Protein 9GVU (pdb70)

Secondary structure (DSSP, 8-state):
--SEEEEEEEE-STTSSHHHHHHHHHHS----S-----SEEEEEEEEEE--B-SS--B---EEEEEEEEEE-SSSTTTTTTSHHHHT--EEEEEEETT-HHHHHTHHHHHHHHHHHSSSSS-EEEEEEE-TT-TTT--S-HHHHHHHHHHHT--EEE--TTT-TTHHHHHHHHHHHHHHHS---/--SEEEEEEEE-STTSSHHHHHHHHHHS----S--PPPSEEEEEEEEEEE---SS----EEEEEEEEEEE-STT-SSGGGSTTGGG---EEEEEETT-HHHHHTHHHHHHHHHHHSSSSS--EEEEEE-TT-GGG--S-HHHHHHHHHHHT--EEE--TTT-TTHHHHHHHHHHHHHHHSS--/-B-SS-B-----/-B-SS-BPP---

Solvent-accessible surface area: 17984 Å² total

InterPro domains:
  IPR001806 Small GTPase [PF00071] (11-182)
  IPR001806 Small GTPase [PS51421] (1-221)
  IPR001806 Small GTPase [SM00174] (12-184)
  IPR005225 Small GTP-binding domain [TIGR00231] (9-177)
  IPR027417 P-loop containing nucleoside triphosphate hydrolase [G3DSA:3.40.50.300] (1-193)
  IPR027417 P-loop containing nucleoside triphosphate hydrolase [SSF52540] (6-186)
  IPR041837 Rab27a/b [cd04127] (6-185)
  IPR050305 Small GTPase superfamily, Rab [PTHR47980] (5-202)

Radius of gyration: 22.57 Å; Cα contacts (8 Å, |Δi|>4): 812; chains: 4; bounding box: 46×46×70 Å

Foldseek 3Di:
DVQEEAEEEEDFAWPQQQVLLQCCVAPVDGDPDDDFDDAKDKDKDWDWAWAQDPVGDTDGTDIYIYIYMYGGNVCPPVPLQDVVVQPHQEYEYEGEQLDVVRVVCVVVVLVSSLVRYVHNQGAYEYEHEPVVCVVSGDHDPVVVVVVCVVSVHHYYYAYSHNGPCSCVRVSVSVNVRVVPDDDD/DFDEEAEEEEAFAWPQQQVLLQCCVAPVDGDDDDDFDDAKDKDWHWDWADADDDVDAPDIGTYIYIYMYGGNVCPPDCLQDPVQQPHQAYEYEAEQLDVVRVVCSVVVLVSSLVRYVHVQGAYEYEHEPVVPVVRGDHDPVVVVVVCVVSVHHYYYAYSHRGPCSVVRVSVRVNVSVVPDPDD/DCDPVHGDDDCD/DCDPVHHDDDCD

Sequence (391 aa):
DYDYLIKFLALGDSGVGKTSVLYQYTDGKFNSKFITTVGIDFREKRVVYRASGPDGATGRGQRIHLQLWDTAGLERFRSLTTAFFRDAMGFLLLFDLTNEQSFLNVRNWISQLQMHAYSENPDIVLCGNKSDLEDQRVVKEEEAIALAEKYGIPYFETSAANGTNISQAIEMLLDLIMKKRMERSDYDYLIKFLALGDSGVGKTSVLYQYTDGKFNSKFITTVGIDFREKRVVYRASGPDGAGRGQRIHLQLWDTAGLERFRSLTTAFFRDAMGFLLLFDLTNEQSFLNVRNWISQLQMHAYSENPDIVLCGNKSDLEDQRVVKEEEAIALAEKYGIPYFETSAANGTNISQAIEMLLDLIMKRMERSLVGSRHTIAINRLVGSRHTIAINR

B-factor: mean 45.42, std 11.81, range [26.09, 99.11]

Structure (mmCIF, N/CA/C/O backbone):
data_9GVU
#
_entry.id   9GVU
#
_cell.length_a   70.357
_cell.length_b   72.714
_cell.length_c   91.658
_cell.angle_alpha   90.00
_cell.angle_beta   90.00
_cell.angle_gamma   90.00
#
_symmetry.space_group_name_H-M   'P 21 21 21'
#
loop_
_entity.id
_entity.type
_entity.pdbx_description
1 polymer 'Ras-related protein Rab-27A'
2 polymer 'Cyclic peptide IMP-2660'
3 non-polymer 'MAGNESIUM ION'
4 non-polymer GLYCEROL
5 non-polymer 'PHOSPHOAMINOPHOSPHONIC ACID-GUANYLATE ESTER'
6 water water
#
loop_
_atom_site.group_PDB
_atom_site.id
_atom_site.type_symbol
_atom_site.label_atom_id
_atom_site.label_alt_id
_atom_site.label_comp_id
_atom_site.label_asym_id
_atom_site.label_entity_id
_atom_site.label_seq_id
_atom_site.pdbx_PDB_ins_code
_atom_site.Cartn_x
_atom_site.Cartn_y
_atom_site.Cartn_z
_atom_site.occupancy
_atom_site.B_iso_or_equiv
_atom_site.auth_seq_id
_atom_site.auth_comp_id
_atom_site.auth_asym_id
_atom_site.auth_atom_id
_atom_site.pdbx_PDB_model_num
ATOM 1 N N . ASP A 1 1 ? -15.046 6.227 0.639 1.00 62.97 5 ASP A N 1
ATOM 2 C CA . ASP A 1 1 ? -14.073 7.012 1.380 1.00 61.56 5 ASP A CA 1
ATOM 3 C C . ASP A 1 1 ? -14.695 8.275 1.955 1.00 67.07 5 ASP A C 1
ATOM 4 O O . ASP A 1 1 ? -13.971 9.230 2.266 1.00 63.67 5 ASP A O 1
ATOM 6 N N . TYR A 1 2 ? -16.023 8.251 2.145 1.00 64.43 6 TYR A N 1
ATOM 7 C CA . TYR A 1 2 ? -16.815 9.454 1.891 1.00 61.28 6 TYR A CA 1
ATOM 8 C C . TYR A 1 2 ? -16.474 10.580 2.854 1.00 56.22 6 TYR A C 1
ATOM 9 O O . TYR A 1 2 ? -16.128 11.681 2.417 1.00 60.11 6 TYR A O 1
ATOM 18 N N . ASP A 1 3 ? -16.556 10.340 4.162 1.00 54.10 7 ASP A N 1
ATOM 19 C CA . ASP A 1 3 ? -15.996 11.363 5.041 1.00 51.60 7 ASP A CA 1
ATOM 20 C C . ASP A 1 3 ? -14.510 11.115 5.297 1.00 50.92 7 ASP A C 1
ATOM 21 O O . ASP A 1 3 ? -13.698 12.038 5.172 1.00 52.30 7 ASP A O 1
ATOM 23 N N . TYR A 1 4 ? -14.133 9.875 5.624 1.00 43.31 8 TYR A N 1
ATOM 24 C CA . TYR A 1 4 ? -12.756 9.564 5.989 1.00 42.94 8 TYR A CA 1
ATOM 25 C C . TYR A 1 4 ? -12.411 8.147 5.557 1.00 37.67 8 TYR A C 1
ATOM 26 O O . TYR A 1 4 ? -13.248 7.243 5.624 1.00 41.61 8 TYR A O 1
ATOM 35 N N . LEU A 1 5 ? -11.172 7.954 5.132 1.00 40.42 9 LEU A N 1
ATOM 36 C CA . LEU A 1 5 ? -10.647 6.629 4.823 1.00 40.57 9 LEU A CA 1
ATOM 37 C C . LEU A 1 5 ? -9.641 6.246 5.908 1.00 38.15 9 LEU A C 1
ATOM 38 O O . LEU A 1 5 ? -8.564 6.849 6.013 1.00 38.00 9 LEU A O 1
ATOM 43 N N . ILE A 1 6 ? -9.985 5.226 6.692 1.00 37.78 10 ILE A N 1
ATOM 44 C CA . ILE A 1 6 ? -9.240 4.833 7.883 1.00 34.18 10 ILE A CA 1
ATOM 45 C C . ILE A 1 6 ? -8.719 3.413 7.678 1.00 37.56 10 ILE A C 1
ATOM 46 O O . ILE A 1 6 ? -9.475 2.533 7.253 1.00 36.76 10 ILE A O 1
ATOM 51 N N . LYS A 1 7 ? -7.440 3.188 7.992 1.00 34.21 11 LYS A N 1
ATOM 52 C CA . LYS A 1 7 ? -6.774 1.909 7.755 1.00 31.69 11 LYS A CA 1
ATOM 53 C C . LYS A 1 7 ? -6.258 1.323 9.064 1.00 36.02 11 LYS A C 1
ATOM 54 O O . LYS A 1 7 ? -5.535 1.995 9.810 1.00 37.32 11 LYS A O 1
ATOM 60 N N . PHE A 1 8 ? -6.608 0.065 9.321 0.85 33.93 12 PHE A N 1
ATOM 61 C CA . PHE A 1 8 ? -6.186 -0.670 10.506 0.85 35.72 12 PHE A CA 1
ATOM 62 C C . PHE A 1 8 ? -5.425 -1.920 10.096 0.85 29.81 12 PHE A C 1
ATOM 63 O O . PHE A 1 8 ? -5.636 -2.486 9.019 0.85 32.52 12 PHE A O 1
ATOM 71 N N . LEU A 1 9 ? -4.582 -2.387 11.000 1.00 35.98 13 LEU A N 1
ATOM 72 C CA . LEU A 1 9 ? -3.814 -3.608 10.791 1.00 35.73 13 LEU A CA 1
ATOM 73 C C . LEU A 1 9 ? -4.093 -4.562 11.939 1.00 36.97 13 LEU A C 1
ATOM 74 O O . LEU A 1 9 ? -4.059 -4.154 13.106 1.00 37.48 13 LEU A O 1
ATOM 79 N N . ALA A 1 10 ? -4.392 -5.821 11.610 1.00 39.66 14 ALA A N 1
ATOM 80 C CA . ALA A 1 10 ? -4.612 -6.870 12.601 1.00 32.65 14 ALA A CA 1
ATOM 81 C C . ALA A 1 10 ? -3.347 -7.718 12.745 1.00 34.72 14 ALA A C 1
ATOM 82 O O . ALA A 1 10 ? -2.776 -8.154 11.745 1.00 37.75 14 ALA A O 1
ATOM 84 N N . LEU A 1 11 ? -2.911 -7.955 13.987 1.00 34.99 15 LEU A N 1
ATOM 85 C CA . LEU A 1 11 ? -1.671 -8.678 14.254 1.00 38.56 15 LEU A CA 1
ATOM 86 C C . LEU A 1 11 ? -1.888 -9.745 15.310 1.00 33.93 15 LEU A C 1
ATOM 87 O O . LEU A 1 11 ? -2.911 -9.755 16.005 1.00 39.21 15 LEU A O 1
ATOM 92 N N . GLY A 1 12 ? -0.887 -10.611 15.453 1.00 32.56 16 GLY A N 1
ATOM 93 C CA . GLY A 1 12 ? -0.881 -11.685 16.432 1.00 31.49 16 GLY A CA 1
ATOM 94 C C . GLY A 1 12 ? -0.270 -12.949 15.852 1.00 39.88 16 GLY A C 1
ATOM 95 O O . GLY A 1 12 ? -0.090 -13.082 14.644 1.00 40.86 16 GLY A O 1
ATOM 96 N N . ASP A 1 13 ? 0.035 -13.907 16.734 1.00 27.83 17 ASP A N 1
ATOM 97 C CA . ASP A 1 13 ? 0.597 -15.177 16.295 1.00 37.07 17 ASP A CA 1
ATOM 98 C C . ASP A 1 13 ? -0.335 -15.878 15.303 1.00 37.70 17 ASP A C 1
ATOM 99 O O . ASP A 1 13 ? -1.538 -15.599 15.225 1.00 36.25 17 ASP A O 1
ATOM 104 N N . SER A 1 14 ? 0.241 -16.820 14.555 1.00 39.82 18 SER A N 1
ATOM 105 C CA . SER A 1 14 ? -0.543 -17.648 13.647 1.00 38.01 18 SER A CA 1
ATOM 106 C C . SER A 1 14 ? -1.591 -18.451 14.416 1.00 35.73 18 SER A C 1
ATOM 107 O O . SER A 1 14 ? -1.337 -18.951 15.513 1.00 38.22 18 SER A O 1
ATOM 110 N N . GLY A 1 15 ? -2.781 -18.563 13.849 1.00 35.59 19 GLY A N 1
ATOM 111 C CA . GLY A 1 15 ? -3.835 -19.334 14.460 1.00 34.41 19 GLY A CA 1
ATOM 112 C C . GLY A 1 15 ? -4.730 -18.589 15.428 1.00 36.18 19 GLY A C 1
ATOM 113 O O . GLY A 1 15 ? -5.758 -19.143 15.830 1.00 33.84 19 GLY A O 1
ATOM 114 N N . VAL A 1 16 ? -4.397 -17.351 15.816 1.00 33.32 20 VAL A N 1
ATOM 115 C CA . VAL A 1 16 ? -5.194 -16.725 16.877 1.00 31.44 20 VAL A CA 1
ATOM 116 C C . VAL A 1 16 ? -6.568 -16.270 16.374 1.00 30.21 20 VAL A C 1
ATOM 117 O O . VAL A 1 16 ? -7.481 -16.059 17.189 1.00 31.29 20 VAL A O 1
ATOM 121 N N . GLY A 1 17 ? -6.744 -16.101 15.064 1.00 31.19 21 GLY A N 1
ATOM 122 C CA . GLY A 1 17 ? -8.046 -15.759 14.511 1.00 34.31 21 GLY A CA 1
ATOM 123 C C . GLY A 1 17 ? -8.183 -14.423 13.793 1.00 32.83 21 GLY A C 1
ATOM 124 O O . GLY A 1 17 ? -9.306 -13.927 13.641 1.00 34.11 21 GLY A O 1
ATOM 125 N N . LYS A 1 18 ? -7.070 -13.834 13.336 1.00 34.14 22 LYS A N 1
ATOM 126 C CA . LYS A 1 18 ? -7.118 -12.537 12.655 1.00 31.04 22 LYS A CA 1
ATOM 127 C C . LYS A 1 18 ? -8.048 -12.567 11.442 1.00 34.17 22 LYS A C 1
ATOM 128 O O . LYS A 1 18 ? -8.935 -11.722 11.301 1.00 30.99 22 LYS A O 1
ATOM 134 N N . THR A 1 19 ? -7.810 -13.496 10.518 1.00 32.60 23 THR A N 1
ATOM 135 C CA . THR A 1 19 ? -8.631 -13.562 9.317 1.00 29.71 23 THR A CA 1
ATOM 136 C C . THR A 1 19 ? -10.099 -13.785 9.678 1.00 35.05 23 THR A C 1
ATOM 137 O O . THR A 1 19 ? -10.998 -13.140 9.118 1.00 32.80 23 THR A O 1
ATOM 141 N N . SER A 1 20 ? -10.360 -14.707 10.609 1.00 29.81 24 SER A N 1
ATOM 142 C CA . SER A 1 20 ? -11.738 -15.000 10.984 1.00 36.66 24 SER A CA 1
ATOM 143 C C . SER A 1 20 ? -12.418 -13.800 11.610 1.00 36.68 24 SER A C 1
ATOM 144 O O . SER A 1 20 ? -13.630 -13.615 11.421 1.00 39.00 24 SER A O 1
ATOM 147 N N . VAL A 1 21 ? -11.669 -12.974 12.349 1.00 31.87 25 VAL A N 1
ATOM 148 C CA . VAL A 1 21 ? -12.301 -11.831 13.003 1.00 32.47 25 VAL A CA 1
ATOM 149 C C . VAL A 1 21 ? -12.709 -10.785 11.980 1.00 35.82 25 VAL A C 1
ATOM 150 O O . VAL A 1 21 ? -13.837 -10.261 12.024 1.00 37.39 25 VAL A O 1
ATOM 154 N N . LEU A 1 22 ? -11.815 -10.478 11.029 1.00 35.91 26 LEU A N 1
ATOM 155 C CA . LEU A 1 22 ? -12.127 -9.467 10.015 1.00 29.72 26 LEU A CA 1
ATOM 156 C C . LEU A 1 22 ? -13.257 -9.932 9.098 1.00 35.15 26 LEU A C 1
ATOM 157 O O . LEU A 1 22 ? -14.083 -9.125 8.655 1.00 35.46 26 LEU A O 1
ATOM 162 N N . TYR A 1 23 ? -13.297 -11.232 8.805 1.00 34.72 27 TYR A N 1
ATOM 163 C CA . TYR A 1 23 ? -14.352 -11.813 7.978 1.00 34.81 27 TYR A CA 1
ATOM 164 C C . TYR A 1 23 ? -15.701 -11.815 8.699 1.00 33.70 27 TYR A C 1
ATOM 165 O O . TYR A 1 23 ? -16.743 -11.558 8.081 1.00 37.15 27 TYR A O 1
ATOM 174 N N . GLN A 1 24 ? -15.713 -12.132 9.994 1.00 35.98 28 GLN A N 1
ATOM 175 C CA . GLN A 1 24 ? -16.957 -12.042 10.757 1.00 36.36 28 GLN A CA 1
ATOM 176 C C . GLN A 1 24 ? -17.468 -10.614 10.800 1.00 35.89 28 GLN A C 1
ATOM 177 O O . GLN A 1 24 ? -18.677 -10.381 10.718 1.00 35.81 28 GLN A O 1
ATOM 183 N N . TYR A 1 25 ? -16.560 -9.642 10.927 1.00 35.18 29 TYR A N 1
ATOM 184 C CA . TYR A 1 25 ? -16.958 -8.234 10.967 1.00 34.37 29 TYR A CA 1
ATOM 185 C C . TYR A 1 25 ? -17.520 -7.768 9.628 1.00 36.15 29 TYR A C 1
ATOM 186 O O . TYR A 1 25 ? -18.582 -7.139 9.577 1.00 40.75 29 TYR A O 1
ATOM 195 N N . THR A 1 26 ? -16.816 -8.037 8.532 1.00 35.46 30 THR A N 1
ATOM 196 C CA . THR A 1 26 ? -17.267 -7.469 7.262 1.00 39.38 30 THR A CA 1
ATOM 197 C C . THR A 1 26 ? -18.450 -8.239 6.680 1.00 40.57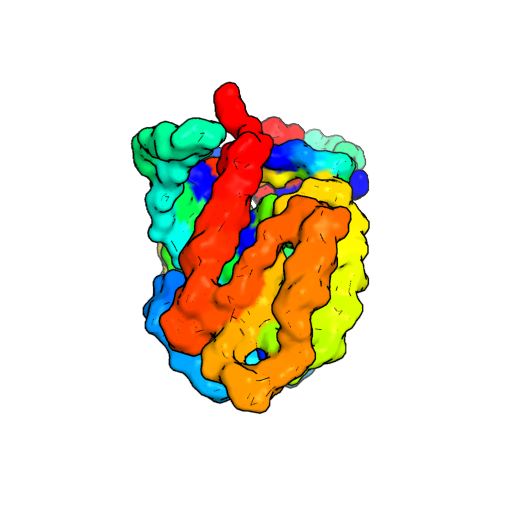 30 THR A C 1
ATOM 198 O O . THR A 1 26 ? -19.356 -7.630 6.103 1.00 43.13 30 THR A O 1
ATOM 202 N N . ASP A 1 27 ? -18.478 -9.566 6.842 1.00 41.90 31 ASP A N 1
ATOM 203 C CA . ASP A 1 27 ? -19.479 -10.407 6.195 1.00 42.01 31 ASP A CA 1
ATOM 204 C C . ASP A 1 27 ? -20.368 -11.200 7.157 1.00 43.69 31 ASP A C 1
ATOM 205 O O . ASP A 1 27 ? -21.293 -11.883 6.698 1.00 40.68 31 ASP A O 1
ATOM 210 N N . GLY A 1 28 ? -20.122 -11.147 8.461 1.00 42.76 32 GLY A N 1
ATOM 211 C CA . GLY A 1 28 ? -20.901 -11.953 9.390 1.00 40.00 32 GLY A CA 1
ATOM 212 C C . GLY A 1 28 ? -20.818 -13.446 9.139 1.00 39.27 32 GLY A C 1
ATOM 213 O O . GLY A 1 28 ? -21.773 -14.169 9.437 1.00 38.94 32 GLY A O 1
ATOM 214 N N . LYS A 1 29 ? -19.706 -13.929 8.592 1.00 31.27 33 LYS A N 1
ATOM 215 C CA . LYS A 1 29 ? -19.535 -15.337 8.270 1.00 34.42 33 LYS A CA 1
ATOM 216 C C . LYS A 1 29 ? -18.318 -15.898 8.999 1.00 34.53 33 LYS A C 1
ATOM 217 O O . LYS A 1 29 ? -17.420 -15.157 9.401 1.00 30.94 33 LYS A O 1
ATOM 223 N N . PHE A 1 30 ? -18.287 -17.224 9.152 1.00 30.91 34 PHE A N 1
ATOM 224 C CA . PHE A 1 30 ? -17.200 -17.897 9.851 1.00 33.79 34 PHE A CA 1
ATOM 225 C C . PHE A 1 30 ? -16.938 -19.248 9.194 1.00 39.69 34 PHE A C 1
ATOM 226 O O . PHE A 1 30 ? -17.878 -19.928 8.773 1.00 36.34 34 PHE A O 1
ATOM 234 N N . ASN A 1 31 ? -15.665 -19.643 9.125 1.00 36.92 35 ASN A N 1
ATOM 235 C CA . ASN A 1 31 ? -15.273 -20.947 8.600 1.00 42.90 35 ASN A CA 1
ATOM 236 C C . ASN A 1 31 ? -14.376 -21.649 9.606 1.00 39.82 35 ASN A C 1
ATOM 237 O O . ASN A 1 31 ? -13.391 -21.070 10.078 1.00 41.21 35 ASN A O 1
ATOM 242 N N . SER A 1 32 ? -14.706 -22.911 9.900 1.00 38.91 36 SER A N 1
ATOM 243 C CA . SER A 1 32 ? -13.942 -23.696 10.865 1.00 43.48 36 SER A CA 1
ATOM 244 C C . SER A 1 32 ? -12.580 -24.123 10.329 1.00 41.73 36 SER A C 1
ATOM 245 O O . SER A 1 32 ? -11.652 -24.335 11.115 1.00 44.63 36 SER A O 1
ATOM 248 N N . LYS A 1 33 ? -12.442 -24.278 9.018 1.00 37.72 37 LYS A N 1
ATOM 249 C CA . LYS A 1 33 ? -11.210 -24.816 8.453 1.00 45.03 37 LYS A CA 1
ATOM 250 C C . LYS A 1 33 ? -10.106 -23.768 8.506 1.00 46.10 37 LYS A C 1
ATOM 251 O O . LYS A 1 33 ? -10.320 -22.612 8.141 1.00 47.20 37 LYS A O 1
ATOM 257 N N . PHE A 1 34 ? -8.920 -24.179 8.944 1.00 45.15 38 PHE A N 1
ATOM 258 C CA . PHE A 1 34 ? -7.770 -23.285 9.051 1.00 41.79 38 PHE A CA 1
ATOM 259 C C . PHE A 1 34 ? -7.066 -23.189 7.705 1.00 45.21 38 PHE A C 1
ATOM 260 O O . PHE A 1 34 ? -6.388 -24.130 7.283 1.00 46.43 38 PHE A O 1
ATOM 268 N N . ILE A 1 35 ? -7.195 -22.047 7.041 1.00 45.64 39 ILE A N 1
ATOM 269 C CA . ILE A 1 35 ? -6.395 -21.739 5.864 1.00 44.16 39 ILE A CA 1
ATOM 270 C C . ILE A 1 35 ? -5.485 -20.574 6.245 1.00 46.93 39 ILE A C 1
ATOM 271 O O . ILE A 1 35 ? -5.914 -19.416 6.323 1.00 48.46 39 ILE A O 1
ATOM 276 N N . THR A 1 36 ? -4.219 -20.880 6.495 1.00 38.59 40 THR A N 1
ATOM 277 C CA . THR A 1 36 ? -3.302 -19.867 6.983 1.00 43.44 40 THR A CA 1
ATOM 278 C C . THR A 1 36 ? -3.014 -18.818 5.912 1.00 45.18 40 THR A C 1
ATOM 279 O O . THR A 1 36 ? -2.961 -19.108 4.711 1.00 44.13 40 THR A O 1
ATOM 283 N N . THR A 1 37 ? -2.825 -17.579 6.367 1.00 38.91 41 THR A N 1
ATOM 284 C CA . THR A 1 37 ? -2.700 -16.451 5.457 1.00 44.82 41 THR A CA 1
ATOM 285 C C . THR A 1 37 ? -1.274 -16.366 4.926 1.00 47.56 41 THR A C 1
ATOM 286 O O . THR A 1 37 ? -0.307 -16.415 5.693 1.00 44.69 41 THR A O 1
ATOM 290 N N . VAL A 1 38 ? -1.141 -16.256 3.612 1.00 48.39 42 VAL A N 1
ATOM 291 C CA . VAL A 1 38 ? 0.160 -16.064 2.987 1.00 55.48 42 VAL A CA 1
ATOM 292 C C . VAL A 1 38 ? 0.201 -14.633 2.469 1.00 50.15 42 VAL A C 1
ATOM 293 O O . VAL A 1 38 ? -0.779 -14.143 1.889 1.00 59.03 42 VAL A O 1
ATOM 297 N N . GLY A 1 39 ? 1.304 -13.945 2.734 1.00 52.00 43 GLY A N 1
ATOM 298 C CA . GLY A 1 39 ? 1.347 -12.524 2.428 1.00 59.85 43 GLY A CA 1
ATOM 299 C C . GLY A 1 39 ? 0.340 -11.744 3.259 1.00 51.89 43 GLY A C 1
ATOM 300 O O . GLY A 1 39 ? 0.179 -11.963 4.468 1.00 48.50 43 GLY A O 1
ATOM 301 N N . ILE A 1 40 ? -0.347 -10.810 2.603 1.00 48.00 44 ILE A N 1
ATOM 302 C CA . ILE A 1 40 ? -1.319 -9.952 3.263 1.00 46.68 44 ILE A CA 1
ATOM 303 C C . ILE A 1 40 ? -2.631 -10.006 2.495 1.00 44.20 44 ILE A C 1
ATOM 304 O O . ILE A 1 40 ? -2.732 -10.608 1.427 1.00 48.02 44 ILE A O 1
ATOM 309 N N . ASP A 1 41 ? -3.638 -9.358 3.066 1.00 43.84 45 ASP A N 1
ATOM 310 C CA . ASP A 1 41 ? -4.969 -9.266 2.482 1.00 48.29 45 ASP A CA 1
ATOM 311 C C . ASP A 1 41 ? -5.691 -8.131 3.197 1.00 42.59 45 ASP A C 1
ATOM 312 O O . ASP A 1 41 ? -5.215 -7.619 4.210 1.00 41.28 45 ASP A O 1
ATOM 317 N N . PHE A 1 42 ? -6.832 -7.723 2.647 1.00 37.61 46 PHE A N 1
ATOM 318 C CA . PHE A 1 42 ? -7.594 -6.643 3.253 1.00 4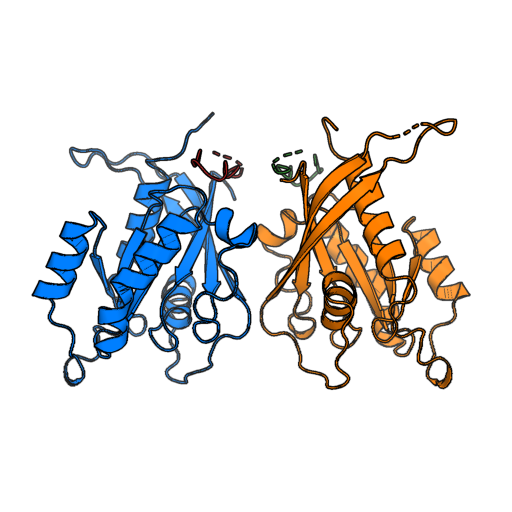0.98 46 PHE A CA 1
ATOM 319 C C . PHE A 1 42 ? -9.057 -6.748 2.841 1.00 41.04 46 PHE A C 1
ATOM 320 O O . PHE A 1 42 ? -9.385 -7.278 1.775 1.00 43.50 46 PHE A O 1
ATOM 328 N N . ARG A 1 43 ? -9.924 -6.226 3.704 1.00 41.36 47 ARG A N 1
ATOM 329 C CA . ARG A 1 43 ? -11.335 -6.027 3.408 1.00 42.38 47 ARG A CA 1
ATOM 330 C C . ARG A 1 43 ? -11.699 -4.590 3.735 1.00 40.05 47 ARG A C 1
ATOM 331 O O . ARG A 1 43 ? -11.116 -3.982 4.634 1.00 40.29 47 ARG A O 1
ATOM 339 N N . GLU A 1 44 ? -12.667 -4.057 2.995 1.00 39.83 48 GLU A N 1
ATOM 340 C CA . GLU A 1 44 ? -13.172 -2.708 3.174 1.00 42.12 48 GLU A CA 1
ATOM 341 C C . GLU A 1 44 ? -14.628 -2.765 3.613 1.00 44.49 48 GLU A C 1
ATOM 342 O O . GLU A 1 44 ? -15.369 -3.665 3.214 1.00 44.19 48 GLU A O 1
ATOM 348 N N . LYS A 1 45 ? -15.030 -1.788 4.429 1.00 41.06 49 LYS A N 1
ATOM 349 C CA . LYS A 1 45 ? -16.393 -1.693 4.943 1.00 43.15 49 LYS A CA 1
ATOM 350 C C . LYS A 1 45 ? -16.773 -0.234 5.159 1.00 38.92 49 LYS A C 1
ATOM 351 O O . LYS A 1 45 ? -16.058 0.502 5.849 1.00 44.66 49 LYS A O 1
ATOM 357 N N . ARG A 1 46 ? -17.890 0.180 4.560 1.00 40.85 50 ARG A N 1
ATOM 358 C CA . ARG A 1 46 ? -18.511 1.455 4.891 1.00 37.94 50 ARG A CA 1
ATOM 359 C C . ARG A 1 46 ? -19.256 1.304 6.207 1.00 38.09 50 ARG A C 1
ATOM 360 O O . ARG A 1 46 ? -20.053 0.380 6.360 1.00 40.05 50 ARG A O 1
ATOM 368 N N . VAL A 1 47 ? -18.980 2.188 7.165 1.00 44.93 51 VAL A N 1
ATOM 369 C CA . VAL A 1 47 ? -19.683 2.199 8.444 1.00 46.03 51 VAL A CA 1
ATOM 370 C C . VAL A 1 47 ? -19.974 3.644 8.826 1.00 46.09 51 VAL A C 1
ATOM 371 O O . VAL A 1 47 ? -19.349 4.580 8.326 1.00 46.20 51 VAL A O 1
ATOM 375 N N . VAL A 1 48 ? -20.938 3.815 9.733 1.00 49.94 52 VAL A N 1
ATOM 376 C CA . VAL A 1 48 ? -21.303 5.122 10.272 1.00 40.48 52 VAL A CA 1
ATOM 377 C C . VAL A 1 48 ? -20.619 5.299 11.620 1.00 45.57 52 VAL A C 1
ATOM 378 O O . VAL A 1 48 ? -20.690 4.416 12.481 1.00 41.74 52 VAL A O 1
ATOM 382 N N . TYR A 1 49 ? -19.966 6.440 11.811 1.00 43.60 53 TYR A N 1
ATOM 383 C CA . TYR A 1 49 ? -19.260 6.729 13.049 1.00 42.34 53 TYR A CA 1
ATOM 384 C C . TYR A 1 49 ? -19.967 7.842 13.803 1.00 45.07 53 TYR A C 1
ATOM 385 O O . TYR A 1 49 ? -20.233 8.912 13.239 1.00 44.23 53 TYR A O 1
ATOM 394 N N . ARG A 1 50 ? -20.219 7.599 15.086 1.00 45.31 54 ARG A N 1
ATOM 395 C CA . ARG A 1 50 ? -20.952 8.504 15.964 1.00 48.09 54 ARG A CA 1
ATOM 396 C C . ARG A 1 50 ? -20.057 8.840 17.146 1.00 52.94 54 ARG A C 1
ATOM 397 O O . ARG A 1 50 ? -19.841 7.999 18.028 1.00 52.87 54 ARG A O 1
ATOM 405 N N . ALA A 1 51 ? -19.529 10.060 17.150 1.00 50.70 55 ALA A N 1
ATOM 406 C CA . ALA A 1 51 ? -18.695 10.514 18.250 1.00 60.23 55 ALA A CA 1
ATOM 407 C C . ALA A 1 51 ? -19.489 10.513 19.555 1.00 60.95 55 ALA A C 1
ATOM 408 O O . ALA A 1 51 ? -20.702 10.741 19.570 1.00 61.35 55 ALA A O 1
ATOM 410 N N . SER A 1 52 ? -18.794 10.228 20.654 1.00 61.86 56 SER A N 1
ATOM 411 C CA . SER A 1 52 ? -19.370 10.221 21.992 1.00 64.02 56 SER A CA 1
ATOM 412 C C . SER A 1 52 ? -18.601 11.205 22.857 1.00 73.07 56 SER A C 1
ATOM 413 O O . SER A 1 52 ? -17.368 11.224 22.833 1.00 73.13 56 SER A O 1
ATOM 416 N N . GLY A 1 53 ? -19.325 12.029 23.603 1.00 76.23 57 GLY A N 1
ATOM 417 C CA . GLY A 1 53 ? -18.697 12.946 24.520 1.00 79.66 57 GLY A CA 1
ATOM 418 C C . GLY A 1 53 ? -18.260 12.261 25.795 1.00 79.37 57 GLY A C 1
ATOM 419 O O . GLY A 1 53 ? -18.479 11.061 26.009 1.00 77.34 57 GLY A O 1
ATOM 420 N N . PRO A 1 54 ? -17.617 13.035 26.675 1.00 87.44 58 PRO A N 1
ATOM 421 C CA . PRO A 1 54 ? -17.290 12.493 28.002 1.00 88.61 58 PRO A CA 1
ATOM 422 C C . PRO A 1 54 ? -18.530 12.222 28.838 1.00 86.59 58 PRO A C 1
ATOM 423 O O . PRO A 1 54 ? -18.51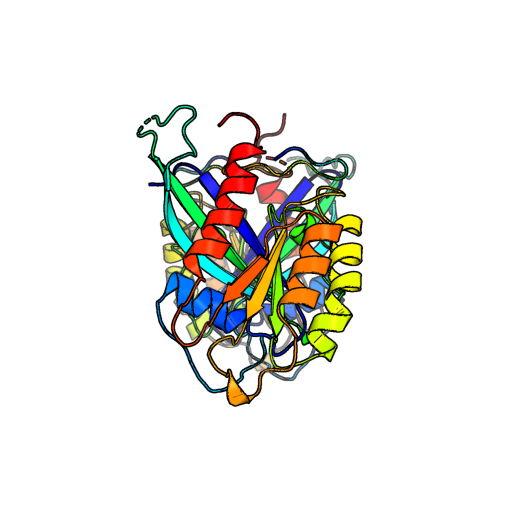6 11.320 29.684 1.00 88.91 58 PRO A O 1
ATOM 427 N N . ASP A 1 55 ? -19.607 12.976 28.612 1.00 86.62 59 ASP A N 1
ATOM 428 C CA . ASP A 1 55 ? -20.893 12.753 29.259 1.00 83.91 59 ASP A CA 1
ATOM 429 C C . ASP A 1 55 ? -21.746 11.706 28.551 1.00 82.36 59 ASP A C 1
ATOM 430 O O . ASP A 1 55 ? -22.772 11.290 29.105 1.00 78.99 59 ASP A O 1
ATOM 435 N N . GLY A 1 56 ? -21.357 11.281 27.345 1.00 82.75 60 GLY A N 1
ATOM 436 C CA . GLY A 1 56 ? -22.157 10.385 26.532 1.00 76.66 60 GLY A CA 1
ATOM 437 C C . GLY A 1 56 ? -22.973 11.054 25.444 1.00 64.36 60 GLY A C 1
ATOM 438 O O . GLY A 1 56 ? -23.718 10.359 24.742 1.00 61.76 60 GLY A O 1
ATOM 439 N N . ALA A 1 57 ? -22.867 12.375 25.292 1.00 65.76 61 ALA A N 1
ATOM 440 C CA . ALA A 1 57 ? -23.561 13.081 24.219 1.00 63.73 61 ALA A CA 1
ATOM 441 C C . ALA A 1 57 ? -23.059 12.614 22.855 1.00 57.40 61 ALA A C 1
ATOM 442 O O . ALA A 1 57 ? -21.858 12.672 22.572 1.00 57.32 61 ALA A O 1
ATOM 444 N N . THR A 1 58 ? -23.986 12.164 22.008 1.00 52.25 62 THR A N 1
ATOM 445 C CA . THR A 1 58 ? -23.662 11.542 20.729 1.00 56.46 62 THR A CA 1
ATOM 446 C C . THR A 1 58 ? -23.868 12.546 19.597 1.00 55.09 62 THR A C 1
ATOM 447 O O . THR A 1 58 ? -24.952 13.125 19.464 1.00 49.62 62 THR A O 1
ATOM 451 N N . GLY A 1 59 ? -22.820 12.750 18.783 1.00 54.23 63 GLY A N 1
ATOM 452 C CA . GLY A 1 59 ? -22.918 13.621 17.631 1.00 51.82 63 GLY A CA 1
ATOM 453 C C . GLY A 1 59 ? -23.496 12.909 16.427 1.00 50.67 63 GLY A C 1
ATOM 454 O O . GLY A 1 59 ? -23.744 11.702 16.448 1.00 50.52 63 GLY A O 1
ATOM 455 N N . ARG A 1 60 ? -23.720 13.672 15.359 1.00 47.60 64 ARG A N 1
ATOM 456 C CA . ARG A 1 60 ? -24.312 13.086 14.165 1.00 52.63 64 ARG A CA 1
ATOM 457 C C . ARG A 1 60 ? -23.321 12.133 13.506 1.00 52.39 64 ARG A C 1
ATOM 458 O O . ARG A 1 60 ? -22.104 12.301 13.610 1.00 54.89 64 ARG A O 1
ATOM 460 N N . GLY A 1 61 ? -23.851 11.113 12.836 1.00 48.69 65 GLY A N 1
ATOM 461 C CA . GLY A 1 61 ? -22.994 10.110 12.234 1.00 52.63 65 GLY A CA 1
ATOM 462 C C . GLY A 1 61 ? -22.158 10.658 11.090 1.00 55.34 65 GLY A C 1
ATOM 463 O O . GLY A 1 61 ? -22.569 11.553 10.352 1.00 54.66 65 GLY A O 1
ATOM 464 N N . GLN A 1 62 ? -20.948 10.115 10.958 1.00 52.24 66 GLN A N 1
ATOM 465 C CA . GLN A 1 62 ? -20.060 10.411 9.841 1.00 49.40 66 GLN A CA 1
ATOM 466 C C . GLN A 1 62 ? -19.747 9.117 9.108 1.00 42.89 66 GLN A C 1
ATOM 467 O O . GLN A 1 62 ? -19.560 8.069 9.733 1.00 43.42 66 GLN A O 1
ATOM 473 N N . ARG A 1 63 ? -19.713 9.191 7.780 1.00 45.32 67 ARG A N 1
ATOM 474 C CA . ARG A 1 63 ? -19.503 8.016 6.939 1.00 41.94 67 ARG A CA 1
ATOM 475 C C . ARG A 1 63 ? -18.011 7.686 6.895 1.00 43.48 67 ARG A C 1
ATOM 476 O O . ARG A 1 63 ? -17.204 8.470 6.388 1.00 40.71 67 ARG A O 1
ATOM 478 N N . ILE A 1 64 ? -17.638 6.532 7.431 1.00 40.06 68 ILE A N 1
ATOM 479 C CA . ILE A 1 64 ? -16.252 6.082 7.430 1.00 40.75 68 ILE A CA 1
ATOM 480 C C . ILE A 1 64 ? -16.106 4.939 6.442 1.00 37.77 68 ILE A C 1
ATOM 481 O O . ILE A 1 64 ? -16.942 4.029 6.392 1.00 38.84 68 ILE A O 1
ATOM 486 N N . HIS A 1 65 ? -15.058 5.001 5.635 1.00 34.41 69 HIS A N 1
ATOM 487 C CA . HIS A 1 65 ? -14.660 3.884 4.797 1.00 35.94 69 HIS A CA 1
ATOM 488 C C . HIS A 1 65 ? -13.468 3.222 5.482 1.00 38.34 69 HIS A C 1
ATOM 489 O O . HIS A 1 65 ? -12.375 3.797 5.536 1.00 40.86 69 HIS A O 1
ATOM 496 N N . LEU A 1 66 ? -13.696 2.032 6.030 1.00 35.25 70 LEU A N 1
ATOM 497 C CA . LEU A 1 66 ? -12.694 1.299 6.789 1.00 41.66 70 LEU A CA 1
ATOM 498 C C . LEU A 1 66 ? -11.953 0.324 5.889 1.00 42.41 70 LEU A C 1
ATOM 499 O O . LEU A 1 66 ? -12.575 -0.473 5.178 1.00 39.78 70 LEU A O 1
ATOM 504 N N . GLN A 1 67 ? -10.631 0.353 5.962 1.00 31.29 71 GLN A N 1
ATOM 505 C CA . GLN A 1 67 ? -9.771 -0.573 5.233 1.00 34.23 71 GLN A CA 1
ATOM 506 C C . GLN A 1 67 ? -9.023 -1.412 6.264 1.00 37.21 71 GLN A C 1
ATOM 507 O O . GLN A 1 67 ? -8.159 -0.895 6.982 1.00 38.37 71 GLN A O 1
ATOM 513 N N . LEU A 1 68 ? -9.360 -2.697 6.358 1.00 34.23 72 LEU A N 1
ATOM 514 C CA . LEU A 1 68 ? -8.871 -3.566 7.431 1.00 33.83 72 LEU A CA 1
ATOM 515 C C . LEU A 1 68 ? -7.847 -4.553 6.867 1.00 42.40 72 LEU A C 1
ATOM 516 O O . LEU A 1 68 ? -8.196 -5.438 6.082 1.00 38.72 72 LEU A O 1
ATOM 521 N N . TRP A 1 69 ? -6.588 -4.420 7.277 1.00 35.37 73 TRP A N 1
ATOM 522 C CA . TRP A 1 69 ? -5.515 -5.215 6.696 1.00 36.13 73 TRP A CA 1
ATOM 523 C C . TRP A 1 69 ? -5.223 -6.431 7.564 1.00 38.31 73 TRP A C 1
ATOM 524 O O . TRP A 1 69 ? -5.218 -6.348 8.790 1.00 37.11 73 TRP A O 1
ATOM 535 N N . ASP A 1 70 ? -4.979 -7.557 6.912 1.00 41.74 74 ASP A N 1
ATOM 536 C CA . ASP A 1 70 ? -4.764 -8.842 7.554 1.00 38.94 74 ASP A CA 1
ATOM 537 C C . ASP A 1 70 ? -3.337 -9.296 7.270 1.00 46.09 74 ASP A C 1
ATOM 538 O O . ASP A 1 70 ? -2.849 -9.149 6.143 1.00 47.02 74 ASP A O 1
ATOM 543 N N . THR A 1 71 ? -2.668 -9.850 8.284 1.00 40.71 75 THR A N 1
ATOM 544 C CA . THR A 1 71 ? -1.255 -10.204 8.196 1.00 49.53 75 THR A CA 1
ATOM 545 C C . THR A 1 71 ? -1.022 -11.697 8.391 1.00 46.50 75 THR A C 1
ATOM 546 O O . THR A 1 71 ? -1.779 -12.393 9.081 1.00 44.92 75 THR A O 1
ATOM 550 N N . ALA A 1 72 ? 0.102 -12.161 7.848 1.00 43.50 76 ALA A N 1
ATOM 551 C CA . ALA A 1 72 ? 0.517 -13.548 8.015 1.00 46.73 76 ALA A CA 1
ATOM 552 C C . ALA A 1 72 ? 1.223 -13.721 9.360 1.00 51.35 76 ALA A C 1
ATOM 553 O O . ALA A 1 72 ? 2.276 -13.124 9.602 1.00 58.22 76 ALA A O 1
ATOM 555 N N . GLY A 1 73 ? 0.644 -14.540 10.238 1.00 43.81 77 GLY A N 1
ATOM 556 C CA . GLY A 1 73 ? 1.260 -14.829 11.525 1.00 47.63 77 GLY A CA 1
ATOM 557 C C . GLY A 1 73 ? 2.523 -15.666 11.448 1.00 52.79 77 GLY A C 1
ATOM 558 O O . GLY A 1 73 ? 3.357 -15.597 12.360 1.00 57.78 77 GLY A O 1
ATOM 559 N N . LEU A 1 74 ? 2.689 -16.454 10.383 1.00 58.44 78 LEU A N 1
ATOM 560 C CA . LEU A 1 74 ? 3.881 -17.294 10.268 1.00 65.52 78 LEU A CA 1
ATOM 561 C C . LEU A 1 74 ? 5.129 -16.471 9.952 1.00 69.17 78 LEU A C 1
ATOM 562 O O . LEU A 1 74 ? 6.243 -16.875 10.306 1.00 69.71 78 LEU A O 1
ATOM 567 N N . GLU A 1 75 ? 4.969 -15.329 9.286 1.00 67.11 79 GLU A N 1
ATOM 568 C CA . GLU A 1 75 ? 6.062 -14.374 9.113 1.00 68.38 79 GLU A CA 1
ATOM 569 C C . GLU A 1 75 ? 6.108 -13.412 10.302 1.00 76.51 79 GLU A C 1
ATOM 570 O O . GLU A 1 75 ? 6.005 -12.198 10.154 1.00 84.48 79 GLU A O 1
ATOM 576 N N . ARG A 1 76 ? 6.236 -13.974 11.505 1.00 74.68 80 ARG A N 1
ATOM 577 C CA . ARG A 1 76 ? 6.170 -13.164 12.722 1.00 77.02 80 ARG A CA 1
ATOM 578 C C . ARG A 1 76 ? 7.275 -12.116 12.721 1.00 79.22 80 ARG A C 1
ATOM 579 O O . ARG A 1 76 ? 8.461 -12.458 12.711 1.00 86.73 80 ARG A O 1
ATOM 581 N N . PHE A 1 77 ? 6.875 -10.842 12.716 1.00 72.44 81 PHE A N 1
ATOM 582 C CA . PHE A 1 77 ? 7.768 -9.680 12.728 1.00 75.95 81 PHE A CA 1
ATOM 583 C C . PHE A 1 77 ? 8.570 -9.539 11.438 1.00 77.44 81 PHE A C 1
ATOM 584 O O . PHE A 1 77 ? 9.620 -8.884 11.435 1.00 83.81 81 PHE A O 1
ATOM 592 N N . ARG A 1 78 ? 8.092 -10.121 10.334 1.00 79.01 82 ARG A N 1
ATOM 593 C CA . ARG A 1 78 ? 8.895 -10.221 9.116 1.00 81.04 82 ARG A CA 1
ATOM 594 C C . ARG A 1 78 ? 9.400 -8.856 8.660 1.00 77.78 82 ARG A C 1
ATOM 595 O O . ARG A 1 78 ? 10.610 -8.610 8.603 1.00 79.89 82 ARG A O 1
ATOM 597 N N . SER A 1 79 ? 8.484 -7.955 8.313 1.00 74.59 83 SER A N 1
ATOM 598 C CA . SER A 1 79 ? 8.866 -6.605 7.912 1.00 66.36 83 SER A CA 1
ATOM 599 C C . SER A 1 79 ? 7.882 -5.619 8.548 1.00 64.02 83 SER A C 1
ATOM 600 O O . SER A 1 79 ? 6.980 -5.070 7.905 1.00 65.46 83 SER A O 1
ATOM 603 N N . LEU A 1 80 ? 8.073 -5.393 9.844 1.00 61.70 84 LEU A N 1
ATOM 604 C CA . LEU A 1 80 ? 7.511 -4.212 10.474 1.00 56.48 84 LEU A CA 1
ATOM 605 C C . LEU A 1 80 ? 8.261 -2.957 10.067 1.00 54.41 84 LEU A C 1
ATOM 606 O O . LEU A 1 80 ? 7.837 -1.851 10.414 1.00 54.31 84 LEU A O 1
ATOM 611 N N . THR A 1 81 ? 9.365 -3.113 9.340 1.00 52.87 85 THR A N 1
ATOM 612 C CA . THR A 1 81 ? 10.216 -2.006 8.938 1.00 59.53 85 THR A CA 1
ATOM 613 C C . THR A 1 81 ? 9.904 -1.512 7.525 1.00 48.44 85 THR A C 1
ATOM 614 O O . THR A 1 81 ? 10.765 -0.918 6.878 1.00 54.51 85 THR A O 1
ATOM 618 N N . THR A 1 82 ? 8.683 -1.727 7.046 1.00 48.50 86 THR A N 1
ATOM 619 C CA . THR A 1 82 ? 8.242 -1.254 5.741 1.00 49.67 86 THR A CA 1
ATOM 620 C C . THR A 1 82 ? 7.442 0.037 5.873 1.00 44.33 86 THR A C 1
ATOM 621 O O . THR A 1 82 ? 6.914 0.359 6.938 1.00 44.95 86 THR A O 1
ATOM 625 N N . ALA A 1 83 ? 7.346 0.772 4.762 1.00 43.56 87 ALA A N 1
ATOM 626 C CA . ALA A 1 83 ? 6.476 1.944 4.738 1.00 42.42 87 ALA A CA 1
ATOM 627 C C . ALA A 1 83 ? 5.004 1.544 4.855 1.00 41.55 87 ALA A C 1
ATOM 628 O O . ALA A 1 83 ? 4.191 2.301 5.403 1.00 38.23 87 ALA A O 1
ATOM 630 N N . PHE A 1 84 ? 4.649 0.356 4.355 1.00 39.19 88 PHE A N 1
ATOM 631 C CA . PHE A 1 84 ? 3.310 -0.180 4.566 1.00 39.52 88 PHE A CA 1
ATOM 632 C C . PHE A 1 84 ? 2.944 -0.170 6.050 1.00 43.58 88 PHE A C 1
ATOM 633 O O . PHE A 1 84 ? 1.951 0.444 6.457 1.00 38.14 88 PHE A O 1
ATOM 641 N N . PHE A 1 85 ? 3.770 -0.822 6.874 1.00 44.12 89 PHE A N 1
ATOM 642 C CA . PHE A 1 85 ? 3.497 -0.909 8.302 1.00 41.14 89 PHE A CA 1
ATOM 643 C C . PHE A 1 85 ? 3.398 0.469 8.948 1.00 37.22 89 PHE A C 1
ATOM 644 O O . PHE A 1 85 ? 2.600 0.669 9.874 1.00 37.75 89 PHE A O 1
ATOM 652 N N . ARG A 1 86 ? 4.213 1.425 8.494 0.98 34.73 90 ARG A N 1
ATOM 653 C CA . ARG A 1 86 ? 4.186 2.772 9.063 0.98 35.44 90 ARG A CA 1
ATOM 654 C C . ARG A 1 86 ? 2.966 3.579 8.628 0.98 41.98 90 ARG A C 1
ATOM 655 O O . ARG A 1 86 ? 2.750 4.678 9.156 0.98 40.28 90 ARG A O 1
ATOM 663 N N . ASP A 1 87 ? 2.165 3.065 7.694 0.84 32.48 91 ASP A N 1
ATOM 664 C CA . ASP A 1 87 ? 0.934 3.715 7.274 0.84 32.14 91 ASP A CA 1
ATOM 665 C C . ASP A 1 87 ? -0.299 3.176 7.987 0.84 35.19 91 ASP A C 1
ATOM 666 O O . ASP A 1 87 ? -1.395 3.702 7.774 0.84 34.91 91 ASP A O 1
ATOM 671 N N . ALA A 1 88 ? -0.159 2.139 8.811 1.00 32.01 92 ALA A N 1
ATOM 672 C CA . ALA A 1 88 ? -1.286 1.691 9.618 1.00 37.01 92 ALA A CA 1
ATOM 673 C C . ALA A 1 88 ? -1.615 2.738 10.682 1.00 38.12 92 ALA A C 1
ATOM 674 O O . ALA A 1 88 ? -0.748 3.140 11.470 1.00 33.55 92 ALA A O 1
ATOM 676 N N . MET A 1 89 ? -2.873 3.187 10.697 1.00 36.84 93 MET A N 1
ATOM 677 C CA . MET A 1 89 ? -3.319 4.189 11.661 1.00 35.85 93 MET A CA 1
ATOM 678 C C . MET A 1 89 ? -3.625 3.606 13.034 1.00 38.96 93 MET A C 1
ATOM 679 O O . MET A 1 89 ? -3.631 4.345 14.031 1.00 32.87 93 MET A O 1
ATOM 684 N N . GLY A 1 90 ? -3.903 2.310 13.109 1.00 36.43 94 GLY A N 1
ATOM 685 C CA . GLY A 1 90 ? -4.125 1.687 14.395 1.00 35.86 94 GLY A CA 1
ATOM 686 C C . GLY A 1 90 ? -4.017 0.196 14.217 1.00 40.15 94 GLY A C 1
ATOM 687 O O . GLY A 1 90 ? -3.965 -0.320 13.093 1.00 37.91 94 GLY A O 1
ATOM 688 N N . PHE A 1 91 ? -4.011 -0.490 15.354 1.00 30.59 95 PHE A N 1
ATOM 689 C CA . PHE A 1 91 ? -3.690 -1.909 15.409 1.00 37.72 95 PHE A CA 1
ATOM 690 C C . PHE A 1 91 ? -4.718 -2.641 16.256 1.00 32.98 95 PHE A C 1
ATOM 691 O O . PHE A 1 91 ? -5.043 -2.209 17.357 1.00 30.61 95 PHE A O 1
ATOM 699 N N . LEU A 1 92 ? -5.245 -3.731 15.713 1.00 37.02 96 LEU A N 1
ATOM 700 C CA . LEU A 1 92 ? -6.081 -4.671 16.443 1.00 32.12 96 LEU A CA 1
ATOM 701 C C . LEU A 1 92 ? -5.166 -5.839 16.774 1.00 33.01 96 LEU A C 1
ATOM 702 O O . LEU A 1 92 ? -4.796 -6.606 15.886 1.00 33.50 96 LEU A O 1
ATOM 707 N N . LEU A 1 93 ? -4.749 -5.945 18.030 1.00 33.38 97 LEU A N 1
ATOM 708 C CA . LEU A 1 93 ? -3.787 -6.962 18.429 1.00 30.20 97 LEU A CA 1
ATOM 709 C C . LEU A 1 93 ? -4.551 -8.108 19.069 1.00 30.76 97 LEU A C 1
ATOM 710 O O . LEU A 1 93 ? -5.291 -7.899 20.032 1.00 34.02 97 LEU A O 1
ATOM 715 N N . LEU A 1 94 ? -4.393 -9.298 18.517 1.00 29.25 98 LEU A N 1
ATOM 716 C CA . LEU A 1 94 ? -5.162 -10.469 18.900 1.00 33.57 98 LEU A CA 1
ATOM 717 C C . LEU A 1 94 ? -4.288 -11.473 19.632 1.00 34.20 98 LEU A C 1
ATOM 718 O O . LEU A 1 94 ? -3.092 -11.593 19.346 1.00 30.05 98 LEU A O 1
ATOM 723 N N . PHE A 1 95 ? -4.899 -12.195 20.570 1.00 26.98 99 PHE A N 1
ATOM 724 C CA . PHE A 1 95 ? -4.370 -13.473 21.052 1.00 34.05 99 PHE A CA 1
ATOM 725 C C . PHE A 1 95 ? -5.549 -14.440 21.169 1.00 33.28 99 PHE A C 1
ATOM 726 O O . PHE A 1 95 ? -6.710 -14.067 20.969 1.00 33.48 99 PHE A O 1
ATOM 734 N N . ASP A 1 96 ? -5.232 -15.698 21.459 0.84 28.69 100 ASP A N 1
ATOM 735 C CA . ASP A 1 96 ? -6.189 -16.798 21.495 0.84 30.56 100 ASP A CA 1
ATOM 736 C C . ASP A 1 96 ? -6.396 -17.190 22.955 0.84 35.26 100 ASP A C 1
ATOM 737 O O . ASP A 1 96 ? -5.443 -17.585 23.633 0.84 33.74 100 ASP A O 1
ATOM 742 N N . LEU A 1 97 ? -7.632 -17.067 23.443 1.00 29.79 101 LEU A N 1
ATOM 743 C CA . LEU A 1 97 ? -7.909 -17.385 24.838 1.00 33.08 101 LEU A CA 1
ATOM 744 C C . LEU A 1 97 ? -7.658 -18.850 25.164 1.00 35.50 101 LEU A C 1
ATOM 745 O O . LEU A 1 97 ? -7.559 -19.194 26.344 1.00 40.14 101 LEU A O 1
ATOM 750 N N . THR A 1 98 ? -7.526 -19.709 24.164 1.00 37.47 102 THR A N 1
ATOM 751 C CA . THR A 1 98 ? -7.192 -21.108 24.386 1.00 37.59 102 THR A CA 1
ATOM 752 C C . THR A 1 98 ? -5.699 -21.397 24.235 1.00 41.40 102 THR A C 1
ATOM 753 O O . THR A 1 98 ? -5.295 -22.557 24.348 1.00 38.59 102 THR A O 1
ATOM 757 N N . ASN A 1 99 ? -4.867 -20.383 24.007 1.00 36.67 103 ASN A N 1
ATOM 758 C CA . ASN A 1 99 ? -3.434 -20.603 23.771 1.00 38.70 103 ASN A CA 1
ATOM 759 C C . ASN A 1 99 ? -2.630 -19.644 24.648 1.00 34.83 103 ASN A C 1
ATOM 760 O O . ASN A 1 99 ? -2.424 -18.481 24.289 1.00 39.08 103 ASN A O 1
ATOM 765 N N . GLU A 1 100 ? -2.159 -20.146 25.787 1.00 33.90 104 GLU A N 1
ATOM 766 C CA . GLU A 1 100 ? -1.436 -19.307 26.739 1.00 37.10 104 GLU A CA 1
ATOM 767 C C . GLU A 1 100 ? -0.176 -18.681 26.136 1.00 37.91 104 GLU A C 1
ATOM 768 O O . GLU A 1 100 ? 0.191 -17.557 26.501 1.00 35.92 104 GLU A O 1
ATOM 774 N N . GLN A 1 101 ? 0.505 -19.385 25.228 1.00 40.58 105 GLN A N 1
ATOM 775 C CA . GLN A 1 101 ? 1.730 -18.836 24.658 1.00 39.17 105 GLN A CA 1
ATOM 776 C C . GLN A 1 101 ? 1.438 -17.605 23.803 1.00 42.04 105 GLN A C 1
ATOM 777 O O . GLN A 1 101 ? 2.192 -16.625 23.843 1.00 42.95 105 GLN A O 1
ATOM 783 N N . SER A 1 102 ? 0.340 -17.624 23.031 1.00 36.17 106 SER A N 1
ATOM 784 C CA . SER A 1 102 ? -0.044 -16.432 22.282 1.00 33.30 106 SER A CA 1
ATOM 785 C C . SER A 1 102 ? -0.317 -15.261 23.220 1.00 40.43 106 SER A C 1
ATOM 786 O O . SER A 1 102 ? -0.111 -14.098 22.847 1.00 37.69 106 SER A O 1
ATOM 789 N N . PHE A 1 103 ? -0.784 -15.541 24.437 1.00 29.77 107 PHE A N 1
ATOM 790 C CA . PHE A 1 103 ? -1.000 -14.457 25.384 1.00 33.59 107 PHE A CA 1
ATOM 791 C C . PHE A 1 103 ? 0.312 -13.977 25.996 1.00 36.03 107 PHE A C 1
ATOM 792 O O . PHE A 1 103 ? 0.517 -12.771 26.155 1.00 33.54 107 PHE A O 1
ATOM 800 N N . LEU A 1 104 ? 1.204 -14.903 26.369 1.00 35.05 108 LEU A N 1
ATOM 801 C CA . LEU A 1 104 ? 2.512 -14.507 26.883 1.00 37.62 108 LEU A CA 1
ATOM 802 C C . LEU A 1 104 ? 3.309 -13.697 25.863 1.00 41.26 108 LEU A C 1
ATOM 803 O O . LEU A 1 104 ? 4.169 -12.902 26.261 1.00 42.89 108 LEU A O 1
ATOM 808 N N . ASN A 1 105 ? 3.058 -13.893 24.562 1.00 41.05 109 ASN A N 1
ATOM 809 C CA . ASN A 1 105 ? 3.753 -13.156 23.508 1.00 38.31 109 ASN A CA 1
ATOM 810 C C . ASN A 1 105 ? 3.187 -11.759 23.257 1.00 38.19 109 ASN A C 1
ATOM 811 O O . ASN A 1 105 ? 3.740 -11.038 22.423 1.00 36.84 109 ASN A O 1
ATOM 816 N N . VAL A 1 106 ? 2.110 -11.358 23.942 1.00 34.14 110 VAL A N 1
ATOM 817 C CA . VAL A 1 106 ? 1.497 -10.055 23.678 1.00 33.34 110 VAL A CA 1
ATOM 818 C C . VAL A 1 106 ? 2.460 -8.920 24.016 1.00 39.79 110 VAL A C 1
ATOM 819 O O . VAL A 1 106 ? 2.542 -7.923 23.283 1.00 37.22 110 VAL A O 1
ATOM 823 N N . ARG A 1 107 ? 3.224 -9.062 25.106 1.00 35.03 111 ARG A N 1
ATOM 824 C CA . ARG A 1 107 ? 4.169 -8.014 25.498 1.00 37.45 111 ARG A CA 1
ATOM 825 C C . ARG A 1 107 ? 5.194 -7.753 24.402 1.00 37.68 111 ARG A C 1
ATOM 826 O O . ARG A 1 107 ? 5.494 -6.596 24.077 1.00 36.71 111 ARG A O 1
ATOM 828 N N . ASN A 1 108 ? 5.678 -8.816 23.797 1.00 39.41 112 ASN A N 1
ATOM 829 C CA . ASN A 1 108 ? 6.654 -8.635 22.712 1.00 37.42 112 ASN A CA 1
ATOM 830 C C . ASN A 1 108 ? 5.993 -7.966 21.518 1.00 40.00 112 ASN A C 1
ATOM 831 O O . ASN A 1 108 ? 6.614 -7.179 20.912 1.00 39.23 112 ASN A O 1
ATOM 836 N N . TRP A 1 109 ? 4.781 -8.349 21.199 1.00 37.43 113 TRP A N 1
ATOM 837 C CA . TRP A 1 109 ? 4.068 -7.704 20.102 1.00 35.36 113 TRP A CA 1
ATOM 838 C C . TRP A 1 109 ? 3.954 -6.201 20.328 1.00 39.72 113 TRP A C 1
ATOM 839 O O . TRP A 1 109 ? 4.236 -5.407 19.423 1.00 38.86 113 TRP A O 1
ATOM 850 N N . ILE A 1 110 ? 3.515 -5.793 21.529 1.00 37.46 114 ILE A N 1
ATOM 851 C CA . ILE A 1 110 ? 3.365 -4.368 21.835 1.00 37.31 114 ILE A CA 1
ATOM 852 C C . ILE A 1 110 ? 4.707 -3.663 21.716 1.00 38.04 114 ILE A C 1
ATOM 853 O O . ILE A 1 110 ? 4.809 -2.565 21.146 1.00 39.09 114 ILE A O 1
ATOM 858 N N . SER A 1 111 ? 5.767 -4.308 22.204 1.00 38.06 115 SER A N 1
ATOM 859 C CA . SER A 1 111 ? 7.100 -3.742 22.067 1.00 33.62 115 SER A CA 1
ATOM 860 C C . SER A 1 111 ? 7.447 -3.526 20.599 1.00 38.59 115 SER A C 1
ATOM 861 O O . SER A 1 111 ? 7.875 -2.437 20.211 1.00 34.50 115 SER A O 1
ATOM 864 N N . GLN A 1 112 ? 7.219 -4.541 19.756 1.00 32.84 116 GLN A N 1
ATOM 865 C CA . GLN A 1 112 ? 7.534 -4.394 18.338 1.00 35.47 116 GLN A CA 1
ATOM 866 C C . GLN A 1 112 ? 6.676 -3.321 17.668 1.00 41.18 116 GLN A C 1
ATOM 867 O O . GLN A 1 112 ? 7.148 -2.633 16.754 1.00 37.90 116 GLN A O 1
ATOM 873 N N . LEU A 1 113 ? 5.420 -3.160 18.107 1.00 37.61 117 LEU A N 1
ATOM 874 C CA . LEU A 1 113 ? 4.551 -2.126 17.544 1.00 38.37 117 LEU A CA 1
ATOM 875 C C . LEU A 1 113 ? 5.112 -0.741 17.802 1.00 34.89 117 LEU A C 1
ATOM 876 O O . LEU A 1 113 ? 5.210 0.088 16.888 1.00 42.74 117 LEU A O 1
ATOM 881 N N . GLN A 1 114 ? 5.461 -0.466 19.059 1.00 37.85 118 GLN A N 1
ATOM 882 C CA . GLN A 1 114 ? 5.908 0.859 19.464 1.00 39.67 118 GLN A CA 1
ATOM 883 C C . GLN A 1 114 ? 7.228 1.234 18.822 1.00 41.26 118 GLN A C 1
ATOM 884 O O . GLN A 1 114 ? 7.501 2.426 18.638 1.00 48.34 118 GLN A O 1
ATOM 890 N N . MET A 1 115 ? 8.054 0.245 18.490 1.00 36.14 119 MET A N 1
ATOM 891 C CA . MET A 1 115 ? 9.337 0.499 17.851 1.00 41.41 119 MET A CA 1
ATOM 892 C C . MET A 1 115 ? 9.228 0.725 16.348 1.00 41.03 119 MET A C 1
ATOM 893 O O . MET A 1 115 ? 10.125 1.352 15.776 1.00 39.29 119 MET A O 1
ATOM 898 N N . HIS A 1 116 ? 8.151 0.255 15.695 1.00 38.08 120 HIS A N 1
ATOM 899 C CA . HIS A 1 116 ? 8.083 0.279 14.238 1.00 37.61 120 HIS A CA 1
ATOM 900 C C . HIS A 1 116 ? 6.898 1.028 13.631 1.00 36.67 120 HIS A C 1
ATOM 901 O O . HIS A 1 116 ? 6.883 1.222 12.409 1.00 43.91 120 HIS A O 1
ATOM 908 N N . ALA A 1 117 ? 5.914 1.448 14.416 1.00 38.47 121 ALA A N 1
ATOM 909 C CA . ALA A 1 117 ? 4.758 2.136 13.861 1.00 36.10 121 ALA A CA 1
ATOM 910 C C . ALA A 1 117 ? 5.090 3.599 13.561 1.00 35.71 121 ALA A C 1
ATOM 911 O O . ALA A 1 117 ? 6.193 4.088 13.826 1.00 38.19 121 ALA A O 1
ATOM 913 N N . TYR A 1 118 ? 4.099 4.309 13.002 1.00 33.51 122 TYR A N 1
ATOM 914 C CA . TYR A 1 118 ? 4.266 5.723 12.672 1.00 36.06 122 TYR A CA 1
ATOM 915 C C . TYR A 1 118 ? 4.603 6.556 13.902 1.00 37.59 122 TYR A C 1
ATOM 916 O O . TYR A 1 118 ? 5.245 7.610 13.787 1.00 38.62 122 TYR A O 1
ATOM 925 N N . SER A 1 119 ? 4.183 6.089 15.076 1.00 33.95 123 SER A N 1
ATOM 926 C CA . SER A 1 119 ? 4.302 6.791 16.341 1.00 36.62 123 SER A CA 1
ATOM 927 C C . SER A 1 119 ? 4.848 5.821 17.381 1.00 34.84 123 SER A C 1
ATOM 928 O O . SER A 1 119 ? 4.697 4.602 17.250 1.00 29.79 123 SER A O 1
ATOM 931 N N . GLU A 1 120 ? 5.478 6.372 18.425 1.00 36.92 124 GLU A N 1
ATOM 932 C CA . GLU A 1 120 ? 5.963 5.539 19.526 1.00 41.31 124 GLU A CA 1
ATOM 933 C C . GLU A 1 120 ? 4.836 5.016 20.412 1.00 41.30 124 GLU A C 1
ATOM 934 O O . GLU A 1 120 ? 5.029 4.024 21.128 1.00 44.89 124 GLU A O 1
ATOM 940 N N . ASN A 1 121 ? 3.701 5.681 20.361 1.00 38.78 125 ASN A N 1
ATOM 941 C CA . ASN A 1 121 ? 2.518 5.265 21.129 1.00 39.67 125 ASN A CA 1
ATOM 942 C C . ASN A 1 121 ? 1.318 5.197 20.183 1.00 42.50 125 ASN A C 1
ATOM 943 O O . ASN A 1 121 ? 0.501 6.066 20.220 1.00 41.61 125 ASN A O 1
ATOM 948 N N . PRO A 1 122 ? 1.229 4.211 19.285 1.00 40.43 126 PRO A N 1
ATOM 949 C CA . PRO A 1 122 ? 0.058 4.089 18.422 1.00 37.34 126 PRO A CA 1
ATOM 950 C C . PRO A 1 122 ? -1.127 3.514 19.182 1.00 40.03 126 PRO A C 1
ATOM 951 O O . PRO A 1 122 ? -0.986 2.861 20.222 1.00 37.87 126 PRO A O 1
ATOM 955 N N . ASP A 1 123 ? -2.299 3.731 18.612 1.00 37.96 127 ASP A N 1
ATOM 956 C CA . ASP A 1 123 ? -3.547 3.222 19.208 1.00 34.64 127 ASP A CA 1
ATOM 957 C C . ASP A 1 123 ? -3.616 1.710 19.043 1.00 36.40 127 ASP A C 1
ATOM 958 O O . ASP A 1 123 ? -3.401 1.218 17.954 1.00 31.56 127 ASP A O 1
ATOM 963 N N . ILE A 1 124 ? -3.922 1.041 20.141 1.00 35.03 128 ILE A N 1
ATOM 964 C CA . ILE A 1 124 ? -3.992 -0.414 20.155 1.00 36.98 128 ILE A CA 1
ATOM 965 C C . ILE A 1 124 ? -5.272 -0.841 20.859 1.00 32.29 128 ILE A C 1
ATOM 966 O O . ILE A 1 124 ? -5.651 -0.263 21.880 1.00 31.52 128 ILE A O 1
ATOM 971 N N . VAL A 1 125 ? -5.928 -1.866 20.325 1.00 30.06 129 VAL A N 1
ATOM 972 C CA . VAL A 1 125 ? -6.989 -2.557 21.036 1.00 26.93 129 VAL A CA 1
ATOM 973 C C . VAL A 1 125 ? -6.616 -4.027 21.105 1.00 37.92 129 VAL A C 1
ATOM 974 O O . VAL A 1 125 ? -6.292 -4.645 20.082 1.00 30.10 129 VAL A O 1
ATOM 978 N N . LEU A 1 126 ? -6.638 -4.573 22.311 1.00 34.86 130 LEU A N 1
ATOM 979 C CA . LEU A 1 126 ? -6.283 -5.958 22.549 1.00 30.67 130 LEU A CA 1
ATOM 980 C C . LEU A 1 126 ? -7.547 -6.801 22.528 1.00 34.45 130 LEU A C 1
ATOM 981 O O . LEU A 1 126 ? -8.517 -6.485 23.228 1.00 31.13 130 LEU A O 1
ATOM 986 N N . CYS A 1 127 ? -7.543 -7.858 21.717 1.00 28.59 131 CYS A N 1
ATOM 987 C CA . CYS A 1 127 ? -8.655 -8.794 21.676 1.00 32.23 131 CYS A CA 1
ATOM 988 C C . CYS A 1 127 ? -8.195 -10.160 22.118 1.00 37.68 131 CYS A C 1
ATOM 989 O O . CYS A 1 127 ? -7.261 -10.732 21.533 1.00 32.06 131 CYS A O 1
ATOM 992 N N . GLY A 1 128 ? -8.887 -10.687 23.111 1.00 30.43 132 GLY A N 1
ATOM 993 C CA . GLY A 1 128 ? -8.759 -12.086 23.441 1.00 35.78 132 GLY A CA 1
ATOM 994 C C . GLY A 1 128 ? -9.814 -12.841 22.672 1.00 32.08 132 GLY A C 1
ATOM 995 O O . GLY A 1 128 ? -10.988 -12.807 23.047 1.00 35.40 132 GLY A O 1
ATOM 996 N N . ASN A 1 129 ? -9.413 -13.515 21.599 1.00 29.33 133 ASN A N 1
ATOM 997 C CA . ASN A 1 129 ? -10.359 -14.123 20.672 1.00 34.02 133 ASN A CA 1
ATOM 998 C C . ASN A 1 129 ? -10.720 -15.553 21.075 1.00 32.36 133 ASN A C 1
ATOM 999 O O . ASN A 1 129 ? -10.126 -16.141 21.979 1.00 34.84 133 ASN A O 1
ATOM 1004 N N . LYS A 1 130 ? -11.701 -16.122 20.360 1.00 33.42 134 LYS A N 1
ATOM 1005 C CA . LYS A 1 130 ? -12.190 -17.493 20.577 1.00 28.93 134 LYS A CA 1
ATOM 1006 C C . LYS A 1 130 ? -12.843 -17.648 21.941 1.00 29.67 134 LYS A C 1
ATOM 1007 O O . LYS A 1 130 ? -12.734 -18.702 22.568 1.00 28.87 134 LYS A O 1
ATOM 1013 N N . SER A 1 131 ? -13.537 -16.609 22.412 1.00 32.00 135 SER A N 1
ATOM 1014 C CA . SER A 1 131 ? -14.197 -16.712 23.713 1.00 36.46 135 SER A CA 1
ATOM 1015 C C . SER A 1 131 ? -15.326 -17.731 23.708 1.00 32.70 135 SER A C 1
ATOM 1016 O O . SER A 1 131 ? -15.833 -18.082 24.778 1.00 37.46 135 SER A O 1
ATOM 1019 N N . ASP A 1 132 ? -15.724 -18.218 22.539 1.00 31.91 136 ASP A N 1
ATOM 1020 C CA . ASP A 1 132 ? -16.816 -19.175 22.444 1.00 37.82 136 ASP A CA 1
ATOM 1021 C C . ASP A 1 132 ? -16.400 -20.585 22.856 1.00 39.96 136 ASP A C 1
ATOM 1022 O O . ASP A 1 132 ? -17.272 -21.452 22.994 1.00 42.51 136 ASP A O 1
ATOM 1027 N N . LEU A 1 133 ? -15.103 -20.826 23.057 1.00 35.12 137 LEU A N 1
ATOM 1028 C CA . LEU A 1 133 ? -14.582 -22.148 23.427 1.00 38.40 137 LEU A CA 1
ATOM 1029 C C . LEU A 1 133 ? -14.300 -22.209 24.931 1.00 40.96 137 LEU A C 1
ATOM 1030 O O . LEU A 1 133 ? -13.152 -22.231 25.399 1.00 38.70 137 LEU A O 1
ATOM 1035 N N . GLU A 1 134 ? -15.392 -22.254 25.699 1.00 42.40 138 GLU A N 1
ATOM 1036 C CA . GLU A 1 134 ? -15.284 -22.163 27.154 1.00 44.26 138 GLU A CA 1
ATOM 1037 C C . GLU A 1 134 ? -14.497 -23.340 27.732 1.00 41.69 138 GLU A C 1
ATOM 1038 O O . GLU A 1 134 ? -13.640 -23.155 28.604 1.00 43.02 138 GLU A O 1
ATOM 1040 N N . ASP A 1 135 ? -14.758 -24.554 27.241 1.00 42.80 139 ASP A N 1
ATOM 1041 C CA . ASP A 1 135 ? -14.070 -25.740 27.749 1.00 47.33 139 ASP A CA 1
ATOM 1042 C C . ASP A 1 135 ? -12.580 -25.712 27.439 1.00 40.73 139 ASP A C 1
ATOM 1043 O O . ASP A 1 135 ? -11.785 -26.314 28.163 1.00 45.12 139 ASP A O 1
ATOM 1045 N N . GLN A 1 136 ? -12.188 -25.052 26.361 1.00 44.25 140 GLN A N 1
ATOM 1046 C CA . GLN A 1 136 ? -10.788 -25.018 25.985 1.00 38.43 140 GLN A CA 1
ATOM 1047 C C . GLN A 1 136 ? -10.062 -23.812 26.553 1.00 38.45 140 GLN A C 1
ATOM 1048 O O . GLN A 1 136 ? -8.843 -23.713 26.376 1.00 34.04 140 GLN A O 1
ATOM 1054 N N . ARG A 1 137 ? -10.774 -22.905 27.230 1.00 34.50 141 ARG A N 1
ATOM 1055 C CA . ARG A 1 137 ? -10.161 -21.663 27.687 1.00 36.51 141 ARG A CA 1
ATOM 1056 C C . ARG A 1 137 ? -9.010 -21.931 28.651 1.00 42.27 141 ARG A C 1
ATOM 1057 O O . ARG A 1 137 ? -9.115 -22.766 29.559 1.00 33.94 141 ARG A O 1
ATOM 1065 N N . VAL A 1 138 ? -7.903 -21.214 28.448 1.00 36.59 142 VAL A N 1
ATOM 1066 C CA . VAL A 1 138 ? -6.778 -21.299 29.376 1.00 42.58 142 VAL A CA 1
ATOM 1067 C C . VAL A 1 138 ? -6.273 -19.947 29.847 1.00 41.16 142 VAL A C 1
ATOM 1068 O O . VAL A 1 138 ? -5.586 -19.892 30.879 1.00 43.31 142 VAL A O 1
ATOM 1072 N N . VAL A 1 139 ? -6.534 -18.841 29.160 1.00 36.49 143 VAL A N 1
ATOM 1073 C CA . VAL A 1 139 ? -6.019 -17.553 29.613 1.00 40.61 143 VAL A CA 1
ATOM 1074 C C . VAL A 1 139 ? -6.929 -17.023 30.706 1.00 41.55 143 VAL A C 1
ATOM 1075 O O . VAL A 1 139 ? -8.156 -16.990 30.544 1.00 42.65 143 VAL A O 1
ATOM 1079 N N . LYS A 1 140 ? -6.326 -16.576 31.808 1.00 38.29 144 LYS A N 1
ATOM 1080 C CA . LYS A 1 140 ? -7.078 -16.082 32.956 1.00 40.07 144 LYS A CA 1
ATOM 1081 C C . LYS A 1 140 ? -7.506 -14.633 32.721 1.00 40.75 144 LYS A C 1
ATOM 1082 O O . LYS A 1 140 ? -6.682 -13.772 32.410 1.00 38.70 144 LYS A O 1
ATOM 1084 N N . GLU A 1 141 ? -8.807 -14.373 32.844 1.00 46.07 145 GLU A N 1
ATOM 1085 C CA . GLU A 1 141 ? -9.329 -13.066 32.467 1.00 39.62 145 GLU A CA 1
ATOM 1086 C C . GLU A 1 141 ? -8.707 -11.954 33.298 1.00 41.28 145 GLU A C 1
ATOM 1087 O O . GLU A 1 141 ? -8.385 -10.880 32.773 1.00 44.38 145 GLU A O 1
ATOM 1093 N N . GLU A 1 142 ? -8.519 -12.202 34.592 1.00 38.99 146 GLU A N 1
ATOM 1094 C CA . GLU A 1 142 ? -7.896 -11.211 35.458 1.00 39.98 146 GLU A CA 1
ATOM 1095 C C . GLU A 1 142 ? -6.525 -10.789 34.942 1.00 38.18 146 GLU A C 1
ATOM 1096 O O . GLU A 1 142 ? -6.152 -9.616 35.058 1.00 38.15 146 GLU A O 1
ATOM 1098 N N . GLU A 1 143 ? -5.755 -11.723 34.370 0.85 36.60 147 GLU A N 1
ATOM 1099 C CA . GLU A 1 143 ? -4.407 -11.383 33.913 0.85 31.47 147 GLU A CA 1
ATOM 1100 C C . GLU A 1 143 ? -4.422 -10.608 32.598 0.85 37.16 147 GLU A C 1
ATOM 1101 O O . GLU A 1 143 ? -3.580 -9.726 32.382 0.85 37.06 147 GLU A O 1
ATOM 1107 N N . ALA A 1 144 ? -5.333 -10.952 31.686 1.00 39.05 148 ALA A N 1
ATOM 1108 C CA . ALA A 1 144 ? -5.491 -10.153 30.476 1.00 39.11 148 ALA A CA 1
ATOM 1109 C C . ALA A 1 144 ? -5.882 -8.722 30.823 1.00 38.47 148 ALA A C 1
ATOM 1110 O O . ALA A 1 144 ? -5.329 -7.759 30.273 1.00 37.32 148 ALA A O 1
ATOM 1112 N N . ILE A 1 145 ? -6.817 -8.565 31.760 1.00 36.12 149 ILE A N 1
ATOM 1113 C CA . ILE A 1 145 ? -7.252 -7.232 32.170 1.00 41.10 149 ILE A CA 1
ATOM 1114 C C . ILE A 1 145 ? -6.119 -6.467 32.864 1.00 41.70 149 ILE A C 1
ATOM 1115 O O . ILE A 1 145 ? -5.905 -5.281 32.601 1.00 40.24 149 ILE A O 1
ATOM 1120 N N . ALA A 1 146 ? -5.368 -7.127 33.745 1.00 38.31 150 ALA A N 1
ATOM 1121 C CA . ALA A 1 146 ? -4.216 -6.471 34.359 1.00 35.18 150 ALA A CA 1
ATOM 1122 C C . ALA A 1 146 ? -3.222 -6.007 33.307 1.00 41.57 150 ALA A C 1
ATOM 1123 O O . ALA A 1 146 ? -2.704 -4.886 33.376 1.00 42.96 150 ALA A O 1
ATOM 1125 N N . LEU A 1 147 ? -2.949 -6.857 32.313 1.00 43.77 151 LEU A N 1
ATOM 1126 C CA . LEU A 1 147 ? -1.991 -6.494 31.280 1.00 40.03 151 LEU A CA 1
ATOM 1127 C C . LEU A 1 147 ? -2.480 -5.286 30.488 1.00 42.13 151 LEU A C 1
ATOM 1128 O O . LEU A 1 147 ? -1.708 -4.354 30.223 1.00 41.22 151 LEU A O 1
ATOM 1133 N N . ALA A 1 148 ? -3.772 -5.270 30.132 1.00 38.52 152 ALA A N 1
ATOM 1134 C CA . ALA A 1 148 ? -4.329 -4.138 29.398 1.00 38.84 152 ALA A CA 1
ATOM 1135 C C . ALA A 1 148 ? -4.180 -2.842 30.183 1.00 45.66 152 ALA A C 1
ATOM 1136 O O . ALA A 1 148 ? -3.805 -1.805 29.619 1.00 42.44 152 ALA A O 1
ATOM 1138 N N . GLU A 1 149 ? -4.492 -2.880 31.485 1.00 45.75 153 GLU A N 1
ATOM 1139 C CA . GLU A 1 149 ? -4.380 -1.691 32.328 1.00 45.30 153 GLU A CA 1
ATOM 1140 C C . GLU A 1 149 ? -2.956 -1.159 32.347 1.00 45.64 153 GLU A C 1
ATOM 1141 O O . GLU A 1 149 ? -2.740 0.058 32.331 1.00 50.75 153 GLU A O 1
ATOM 1147 N N . LYS A 1 150 ? -1.975 -2.064 32.391 1.00 46.80 154 LYS A N 1
ATOM 1148 C CA . LYS A 1 150 ? -0.577 -1.659 32.471 1.00 50.24 154 LYS A CA 1
ATOM 1149 C C . LYS A 1 150 ? -0.172 -0.823 31.261 1.00 55.26 154 LYS A C 1
ATOM 1150 O O . LYS A 1 150 ? 0.513 0.194 31.403 1.00 54.08 154 LYS A O 1
ATOM 1156 N N . TYR A 1 151 ? -0.575 -1.241 30.056 1.00 49.05 155 TYR A N 1
ATOM 1157 C CA . TYR A 1 151 ? -0.233 -0.489 28.855 1.00 48.69 155 TYR A CA 1
ATOM 1158 C C . TYR A 1 151 ? -1.262 0.578 28.504 1.00 49.10 155 TYR A C 1
ATOM 1159 O O . TYR A 1 151 ? -1.000 1.394 27.615 1.00 60.16 155 TYR A O 1
ATOM 1168 N N . GLY A 1 152 ? -2.410 0.599 29.177 1.00 46.05 156 GLY A N 1
ATOM 1169 C CA . GLY A 1 152 ? -3.425 1.610 28.921 1.00 43.86 156 GLY A CA 1
ATOM 1170 C C . GLY A 1 152 ? -4.192 1.423 27.629 1.00 48.22 156 GLY A C 1
ATOM 1171 O O . GLY A 1 152 ? -4.412 2.395 26.890 1.00 48.37 156 GLY A O 1
ATOM 1172 N N . ILE A 1 153 ? -4.606 0.199 27.333 1.00 42.98 157 ILE A N 1
ATOM 1173 C CA . ILE A 1 153 ? -5.246 -0.089 26.054 1.00 42.38 157 ILE A CA 1
ATOM 1174 C C . ILE A 1 153 ? -6.532 -0.848 26.336 1.00 36.05 157 ILE A C 1
ATOM 1175 O O . ILE A 1 153 ? -6.587 -1.648 27.286 1.00 39.81 157 ILE A O 1
ATOM 1180 N N . PRO A 1 154 ? -7.580 -0.614 25.554 1.00 39.00 158 PRO A N 1
ATOM 1181 C CA . PRO A 1 154 ? -8.839 -1.339 25.750 1.00 33.62 158 PRO A CA 1
ATOM 1182 C C . PRO A 1 154 ? -8.674 -2.833 25.504 1.00 38.49 158 PRO A C 1
ATOM 1183 O O . PRO A 1 154 ? -7.894 -3.272 24.651 1.00 33.53 158 PRO A O 1
ATOM 1187 N N . TYR A 1 155 ? -9.457 -3.621 26.230 1.00 37.26 159 TYR A N 1
ATOM 1188 C CA . TYR A 1 155 ? -9.423 -5.068 26.075 1.00 38.19 159 TYR A CA 1
ATOM 1189 C C . TYR A 1 155 ? -10.830 -5.593 25.858 1.00 34.29 159 TYR A C 1
ATOM 1190 O O . TYR A 1 155 ? -11.754 -5.233 26.594 1.00 34.36 159 TYR A O 1
ATOM 1199 N N . PHE A 1 156 ? -10.989 -6.439 24.856 1.00 31.04 160 PHE A N 1
ATOM 1200 C CA . PHE A 1 156 ? -12.259 -7.094 24.594 1.00 33.16 160 PHE A CA 1
ATOM 1201 C C . PHE A 1 156 ? -12.021 -8.583 24.443 1.00 34.77 160 PHE A C 1
ATOM 1202 O O . PHE A 1 156 ? -11.024 -9.000 23.855 1.00 36.97 160 PHE A O 1
ATOM 1210 N N . GLU A 1 157 ? -12.919 -9.383 24.988 1.00 31.25 161 GLU A N 1
ATOM 1211 C CA . GLU A 1 157 ? -12.915 -10.810 24.704 1.00 36.08 161 GLU A CA 1
ATOM 1212 C C . GLU A 1 157 ? -13.929 -11.034 23.595 1.00 38.85 161 GLU A C 1
ATOM 1213 O O . GLU A 1 157 ? -15.116 -10.725 23.765 1.00 37.73 161 GLU A O 1
ATOM 1219 N N . THR A 1 158 ? -13.447 -11.512 22.448 1.00 32.93 162 THR A N 1
ATOM 1220 C CA . THR A 1 158 ? -14.221 -11.590 21.222 1.00 30.48 162 THR A CA 1
ATOM 1221 C C . THR A 1 158 ? -14.375 -13.040 20.767 1.00 32.51 162 THR A C 1
ATOM 1222 O O . THR A 1 158 ? -13.602 -13.924 21.155 1.00 30.70 162 THR A O 1
ATOM 1226 N N . SER A 1 159 ? -15.367 -13.258 19.900 1.00 32.05 163 SER A N 1
ATOM 1227 C CA . SER A 1 159 ? -15.518 -14.493 19.134 1.00 31.11 163 SER A CA 1
ATOM 1228 C C . SER A 1 159 ? -15.729 -14.174 17.657 1.00 35.42 163 SER A C 1
ATOM 1229 O O . SER A 1 159 ? -16.716 -13.527 17.286 1.00 29.22 163 SER A O 1
ATOM 1232 N N . ALA A 1 160 ? -14.821 -14.654 16.812 1.00 31.73 164 ALA A N 1
ATOM 1233 C CA . ALA A 1 160 ? -15.040 -14.573 15.372 1.00 31.16 164 ALA A CA 1
ATOM 1234 C C . ALA A 1 160 ? -16.169 -15.491 14.934 1.00 36.78 164 ALA A C 1
ATOM 1235 O O . ALA A 1 160 ? -16.796 -15.254 13.896 1.00 35.63 164 ALA A O 1
ATOM 1237 N N . ALA A 1 161 ? -16.421 -16.547 15.705 1.00 34.90 165 ALA A N 1
ATOM 1238 C CA . ALA A 1 161 ? -17.417 -17.544 15.327 1.00 34.53 165 ALA A CA 1
ATOM 1239 C C . ALA A 1 161 ? -18.821 -16.988 15.490 1.00 33.52 165 ALA A C 1
ATOM 1240 O O . ALA A 1 161 ? -19.602 -16.950 14.532 1.00 37.40 165 ALA A O 1
ATOM 1242 N N . ASN A 1 162 ? -19.157 -16.528 16.694 1.00 31.09 166 ASN A N 1
ATOM 1243 C CA . ASN A 1 162 ? -20.496 -16.020 16.940 1.00 36.98 166 ASN A CA 1
ATOM 1244 C C . ASN A 1 162 ? -20.583 -14.500 16.907 1.00 34.65 166 ASN A C 1
ATOM 1245 O O . ASN A 1 162 ? -21.672 -13.965 17.108 1.00 38.21 166 ASN A O 1
ATOM 1250 N N . GLY A 1 163 ? -19.472 -13.787 16.666 1.00 31.61 167 GLY A N 1
ATOM 1251 C CA . GLY A 1 163 ? -19.507 -12.340 16.503 1.00 26.09 167 GLY A CA 1
ATOM 1252 C C . GLY A 1 163 ? -19.405 -11.501 17.774 1.00 39.46 167 GLY A C 1
ATOM 1253 O O . GLY A 1 163 ? -19.341 -10.260 17.669 1.00 38.62 167 GLY A O 1
ATOM 1254 N N . THR A 1 164 ? -19.373 -12.120 18.962 1.00 33.94 168 THR A N 1
ATOM 1255 C CA . THR A 1 164 ? -19.413 -11.362 20.222 1.00 33.34 168 THR A CA 1
ATOM 1256 C C . THR A 1 164 ? -18.236 -10.381 20.317 1.00 36.55 168 THR A C 1
ATOM 1257 O O . THR A 1 164 ? -17.075 -10.772 20.159 1.00 37.21 168 THR A O 1
ATOM 1261 N N . ASN A 1 165 ? -18.550 -9.099 20.541 1.00 29.82 169 ASN A N 1
ATOM 1262 C CA . ASN A 1 165 ? -17.621 -7.989 20.805 1.00 37.98 169 ASN A CA 1
ATOM 1263 C C . ASN A 1 165 ? -16.728 -7.616 19.617 1.00 40.67 169 ASN A C 1
ATOM 1264 O O . ASN A 1 165 ? -15.799 -6.805 19.781 1.00 41.10 169 ASN A O 1
ATOM 1269 N N . ILE A 1 166 ? -16.993 -8.152 18.420 1.00 35.52 170 ILE A N 1
ATOM 1270 C CA . ILE A 1 166 ? -16.179 -7.842 17.243 1.00 41.06 170 ILE A CA 1
ATOM 1271 C C . ILE A 1 166 ? -16.420 -6.409 16.785 1.00 38.61 170 ILE A C 1
ATOM 1272 O O . ILE A 1 166 ? -15.478 -5.659 16.521 1.00 31.89 170 ILE A O 1
ATOM 1277 N N . SER A 1 167 ? -17.689 -6.014 16.659 1.00 38.93 171 SER A N 1
ATOM 1278 C CA . SER A 1 167 ? -17.996 -4.639 16.296 1.00 36.14 171 SER A CA 1
ATOM 1279 C C . SER A 1 167 ? -17.495 -3.682 17.354 1.00 38.48 171 SER A C 1
ATOM 1280 O O . SER A 1 167 ? -16.899 -2.647 17.039 1.00 41.96 171 SER A O 1
ATOM 1283 N N . GLN A 1 168 ? -17.744 -4.012 18.623 1.00 38.58 172 GLN A N 1
ATOM 1284 C CA . GLN A 1 168 ? -17.320 -3.147 19.718 1.00 39.79 172 GLN A CA 1
ATOM 1285 C C . GLN A 1 168 ? -15.813 -2.902 19.687 1.00 36.99 172 GLN A C 1
ATOM 1286 O O . GLN A 1 168 ? -15.356 -1.760 19.792 1.00 35.24 172 GLN A O 1
ATOM 1292 N N . ALA A 1 169 ? -15.022 -3.962 19.536 1.00 37.43 173 ALA A N 1
ATOM 1293 C CA . ALA A 1 169 ? -13.568 -3.801 19.563 1.00 33.99 173 ALA A CA 1
ATOM 1294 C C . ALA A 1 169 ? -13.081 -2.952 18.387 1.00 34.29 173 ALA A C 1
ATOM 1295 O O . ALA A 1 169 ? -12.254 -2.050 18.555 1.00 37.77 173 ALA A O 1
ATOM 1297 N N . ILE A 1 170 ? -13.583 -3.223 17.184 1.00 39.07 174 ILE A N 1
ATOM 1298 C CA . ILE A 1 170 ? -13.203 -2.405 16.031 1.00 41.03 174 ILE A CA 1
ATOM 1299 C C . ILE A 1 170 ? -13.724 -0.974 16.176 1.00 40.46 174 ILE A C 1
ATOM 1300 O O . ILE A 1 170 ? -13.024 -0.007 15.839 1.00 37.03 174 ILE A O 1
ATOM 1305 N N . GLU A 1 171 ? -14.944 -0.805 16.700 1.00 38.74 175 GLU A N 1
ATOM 1306 C CA . GLU A 1 171 ? -15.485 0.544 16.879 1.00 41.07 175 GLU A CA 1
ATOM 1307 C C . GLU A 1 171 ? -14.689 1.347 17.908 1.00 39.71 175 GLU A C 1
ATOM 1308 O O . GLU A 1 171 ? -14.530 2.570 17.769 1.00 38.51 175 GLU A O 1
ATOM 1314 N N . MET A 1 172 ? -14.200 0.686 18.955 1.00 37.97 176 MET A N 1
ATOM 1315 C CA . MET A 1 172 ? -13.367 1.381 19.929 1.00 41.97 176 MET A CA 1
ATOM 1316 C C . MET A 1 172 ? -12.067 1.857 19.290 1.00 41.03 176 MET A C 1
ATOM 1317 O O . MET A 1 172 ? -11.618 2.984 19.542 1.00 32.83 176 MET A O 1
ATOM 1322 N N . LEU A 1 173 ? -11.446 1.002 18.461 1.00 37.21 177 LEU A N 1
ATOM 1323 C CA . LEU A 1 173 ? -10.237 1.402 17.744 1.00 34.61 177 LEU A CA 1
ATOM 1324 C C . LEU A 1 173 ? -10.516 2.577 16.820 1.00 37.43 177 LEU A C 1
ATOM 1325 O O . LEU A 1 173 ? -9.731 3.535 16.763 1.00 36.22 177 LEU A O 1
ATOM 1330 N N . LEU A 1 174 ? -11.631 2.520 16.089 1.00 33.79 178 LEU A N 1
ATOM 1331 C CA . LEU A 1 174 ? -12.035 3.652 15.267 1.00 34.65 178 LEU A CA 1
ATOM 1332 C C . LEU A 1 174 ? -12.201 4.903 16.125 1.00 38.24 178 LEU A C 1
ATOM 1333 O O . LEU A 1 174 ? -11.710 5.984 15.773 1.00 34.96 178 LEU A O 1
ATOM 1338 N N . ASP A 1 175 ? -12.835 4.757 17.289 1.00 32.04 179 ASP A N 1
ATOM 1339 C CA . ASP A 1 175 ? -13.014 5.910 18.161 1.00 38.58 179 ASP A CA 1
ATOM 1340 C C . ASP A 1 175 ? -11.678 6.525 18.570 1.00 40.34 179 ASP A C 1
ATOM 1341 O O . ASP A 1 175 ? -11.546 7.752 18.625 1.00 41.52 179 ASP A O 1
ATOM 1346 N N . LEU A 1 176 ? -10.674 5.693 18.857 1.00 36.12 180 LEU A N 1
ATOM 1347 C CA . LEU A 1 176 ? -9.377 6.234 19.254 1.00 38.04 180 LEU A CA 1
ATOM 1348 C C . LEU A 1 176 ? -8.758 7.037 18.123 1.00 40.70 180 LEU A C 1
ATOM 1349 O O . LEU A 1 176 ? -8.143 8.084 18.358 1.00 40.70 180 LEU A O 1
ATOM 1354 N N . ILE A 1 177 ? -8.908 6.561 16.882 1.00 38.98 181 ILE A N 1
ATOM 1355 C CA . ILE A 1 177 ? -8.288 7.244 15.753 1.00 37.84 181 ILE A CA 1
ATOM 1356 C C . ILE A 1 177 ? -9.018 8.546 15.446 1.00 41.98 181 ILE A C 1
ATOM 1357 O O . ILE A 1 177 ? -8.390 9.604 15.302 1.00 33.96 181 ILE A O 1
ATOM 1362 N N . MET A 1 178 ? -10.357 8.483 15.333 1.00 38.05 182 MET A N 1
ATOM 1363 C CA . MET A 1 178 ? -11.136 9.688 15.062 1.00 38.56 182 MET A CA 1
ATOM 1364 C C . MET A 1 178 ? -10.863 10.762 16.104 1.00 43.39 182 MET A C 1
ATOM 1365 O O . MET A 1 178 ? -10.724 11.944 15.763 1.00 44.33 182 MET A O 1
ATOM 1370 N N A LYS A 1 179 ? -10.756 10.367 17.378 0.47 40.03 183 LYS A N 1
ATOM 1371 N N B LYS A 1 179 ? -10.781 10.370 17.380 0.53 39.40 183 LYS A N 1
ATOM 1372 C CA A LYS A 1 179 ? -10.492 11.323 18.447 0.47 43.58 183 LYS A CA 1
ATOM 1373 C CA B LYS A 1 179 ? -10.475 11.331 18.436 0.53 42.66 183 LYS A CA 1
ATOM 1374 C C A LYS A 1 179 ? -9.069 11.865 18.405 0.47 45.96 183 LYS A C 1
ATOM 1375 C C B LYS A 1 179 ? -9.100 11.951 18.229 0.53 45.91 183 LYS A C 1
ATOM 1376 O O A LYS A 1 179 ? -8.810 12.937 18.965 0.47 46.73 183 LYS A O 1
ATOM 1377 O O B LYS A 1 179 ? -8.900 13.147 18.478 0.53 46.61 183 LYS A O 1
ATOM 1388 N N . ARG A 1 180 ? -8.142 11.154 17.765 1.00 40.94 184 ARG A N 1
ATOM 1389 C CA . ARG A 1 180 ? -6.754 11.579 17.731 1.00 41.94 184 ARG A CA 1
ATOM 1390 C C . ARG A 1 180 ? -6.400 12.404 16.503 1.00 44.73 184 ARG A C 1
ATOM 1391 O O . ARG A 1 180 ? -5.517 13.266 16.579 1.00 45.22 184 ARG A O 1
ATOM 1399 N N . MET A 1 181 ? -7.056 12.179 15.372 1.00 43.39 185 MET A N 1
ATOM 1400 C CA . MET A 1 181 ? -6.569 12.786 14.141 1.00 45.48 185 MET A CA 1
ATOM 1401 C C . MET A 1 181 ? -6.771 14.305 14.132 1.00 42.19 185 MET A C 1
ATOM 1402 O O . MET A 1 181 ? -7.598 14.872 14.855 1.00 39.37 185 MET A O 1
ATOM 1407 N N . GLU A 1 182 ? -5.986 14.965 13.295 1.00 37.20 186 GLU A N 1
ATOM 1408 C CA . GLU A 1 182 ? -6.204 16.365 12.980 1.00 41.66 186 GLU A CA 1
ATOM 1409 C C . GLU A 1 182 ? -7.074 16.472 11.738 1.00 39.36 186 GLU A C 1
ATOM 1410 O O . GLU A 1 182 ? -6.859 15.758 10.760 1.00 44.44 186 GLU A O 1
ATOM 1416 N N . ARG A 1 183 ? -8.056 17.364 11.789 1.00 41.00 187 ARG A N 1
ATOM 1417 C CA . ARG A 1 183 ? -8.936 17.666 10.672 1.00 51.15 187 ARG A CA 1
ATOM 1418 C C . ARG A 1 183 ? -8.617 19.058 10.138 1.00 52.61 187 ARG A C 1
ATOM 1419 O O . ARG A 1 183 ? -7.937 19.853 10.791 1.00 57.32 187 ARG A O 1
ATOM 1427 N N . SER A 1 184 ? -9.087 19.342 8.929 1.00 61.69 188 SER A N 1
ATOM 1428 C CA . SER A 1 184 ? -8.788 20.627 8.281 1.00 64.59 188 SER A CA 1
ATOM 1429 C C . SER A 1 184 ? -9.247 21.842 9.107 1.00 76.48 188 SER A C 1
ATOM 1430 O O . SER A 1 184 ? -8.426 22.679 9.505 1.00 78.46 188 SER A O 1
ATOM 1434 N N . ASP B 1 1 ? 15.395 9.790 5.000 1.00 72.07 5 ASP B N 1
ATOM 1435 C CA . ASP B 1 1 ? 15.703 8.552 4.288 1.00 73.88 5 ASP B CA 1
ATOM 1436 C C . ASP B 1 1 ? 15.177 8.551 2.844 1.00 73.75 5 ASP B C 1
ATOM 1437 O O . ASP B 1 1 ? 15.880 8.109 1.924 1.00 76.63 5 ASP B O 1
ATOM 1442 N N . TYR B 1 2 ? 13.945 9.028 2.644 1.00 69.27 6 TYR B N 1
ATOM 1443 C CA . TYR B 1 2 ? 13.359 9.100 1.309 1.00 65.67 6 TYR B CA 1
ATOM 1444 C C . TYR B 1 2 ? 12.600 10.409 1.126 1.00 63.85 6 TYR B C 1
ATOM 1445 O O . TYR B 1 2 ? 12.092 11.002 2.081 1.00 65.50 6 TYR B O 1
ATOM 1454 N N . ASP B 1 3 ? 12.529 10.848 -0.128 1.00 63.95 7 ASP B N 1
ATOM 1455 C CA . ASP B 1 3 ? 11.857 12.087 -0.494 1.00 61.55 7 ASP B CA 1
ATOM 1456 C C . ASP B 1 3 ? 10.443 11.879 -1.023 1.00 59.98 7 ASP B C 1
ATOM 1457 O O . ASP B 1 3 ? 9.648 12.825 -0.994 1.00 61.88 7 ASP B O 1
ATOM 1462 N N . TYR B 1 4 ? 10.117 10.687 -1.523 1.00 58.48 8 TYR B N 1
ATOM 1463 C CA . TYR B 1 4 ? 8.787 10.415 -2.058 1.00 53.91 8 TYR B CA 1
ATOM 1464 C C . TYR B 1 4 ? 8.458 8.946 -1.857 1.00 47.91 8 TYR B C 1
ATOM 1465 O O . TYR B 1 4 ? 9.264 8.073 -2.193 1.00 48.47 8 TYR B O 1
ATOM 1474 N N . LEU B 1 5 ? 7.269 8.685 -1.330 1.00 48.08 9 LEU B N 1
ATOM 1475 C CA . LEU B 1 5 ? 6.705 7.343 -1.298 1.00 49.63 9 LEU B CA 1
ATOM 1476 C C . LEU B 1 5 ? 5.781 7.202 -2.504 1.00 45.00 9 LEU B C 1
ATOM 1477 O O . LEU B 1 5 ? 4.792 7.934 -2.630 1.00 48.21 9 LEU B O 1
ATOM 1482 N N . ILE B 1 6 ? 6.121 6.290 -3.406 1.00 42.15 10 ILE B N 1
ATOM 1483 C CA . ILE B 1 6 ? 5.416 6.120 -4.671 1.00 42.87 10 ILE B CA 1
ATOM 1484 C C . ILE B 1 6 ? 4.880 4.696 -4.714 1.00 46.05 10 ILE B C 1
ATOM 1485 O O . ILE B 1 6 ? 5.621 3.742 -4.442 1.00 41.95 10 ILE B O 1
ATOM 1490 N N . LYS B 1 7 ? 3.595 4.552 -5.037 1.00 43.29 11 LYS B N 1
ATOM 1491 C CA . LYS B 1 7 ? 2.923 3.256 -5.011 1.00 43.84 11 LYS B CA 1
ATOM 1492 C C . LYS B 1 7 ? 2.467 2.908 -6.416 1.00 41.41 11 LYS B C 1
ATOM 1493 O O . LYS B 1 7 ? 1.738 3.682 -7.040 1.00 46.52 11 LYS B O 1
ATOM 1499 N N . PHE B 1 8 ? 2.885 1.746 -6.899 1.00 39.61 12 PHE B N 1
ATOM 1500 C CA . PHE B 1 8 ? 2.534 1.214 -8.205 1.00 35.74 12 PHE B CA 1
ATOM 1501 C C . PHE B 1 8 ? 1.840 -0.129 -8.030 1.00 40.71 12 PHE B C 1
ATOM 1502 O O . PHE B 1 8 ? 2.053 -0.837 -7.046 1.00 38.20 12 PHE B O 1
ATOM 1510 N N . LEU B 1 9 ? 1.063 -0.504 -9.038 1.00 41.23 13 LEU B N 1
ATOM 1511 C CA . LEU B 1 9 ? 0.294 -1.739 -9.024 1.00 36.65 13 LEU B CA 1
ATOM 1512 C C . LEU B 1 9 ? 0.573 -2.513 -10.306 1.00 39.59 13 LEU B C 1
ATOM 1513 O O . LEU B 1 9 ? 0.442 -1.961 -11.404 1.00 36.02 13 LEU B O 1
ATOM 1518 N N . ALA B 1 10 ? 0.966 -3.785 -10.174 1.00 38.02 14 ALA B N 1
ATOM 1519 C CA . ALA B 1 10 ? 1.131 -4.661 -11.336 1.00 35.66 14 ALA B CA 1
ATOM 1520 C C . ALA B 1 10 ? -0.172 -5.395 -11.620 1.00 37.17 14 ALA B C 1
ATOM 1521 O O . ALA B 1 10 ? -0.846 -5.853 -10.697 1.00 40.17 14 ALA B O 1
ATOM 1523 N N . LEU B 1 11 ? -0.526 -5.508 -12.898 1.00 41.85 15 LEU B N 1
ATOM 1524 C CA . LEU B 1 11 ? -1.787 -6.120 -13.300 1.00 43.58 15 LEU B CA 1
ATOM 1525 C C . LEU B 1 11 ? -1.580 -7.057 -14.482 1.00 35.73 15 LEU B C 1
ATOM 1526 O O . LEU B 1 11 ? -0.551 -7.025 -15.159 1.00 44.39 15 LEU B O 1
ATOM 1531 N N . GLY B 1 12 ? -2.593 -7.879 -14.746 1.00 39.29 16 GLY B N 1
ATOM 1532 C CA . GLY B 1 12 ? -2.557 -8.785 -15.879 1.00 35.43 16 GLY B CA 1
ATOM 1533 C C . GLY B 1 12 ? -3.050 -10.171 -15.528 1.00 38.27 16 GLY B C 1
ATOM 1534 O O . GLY B 1 12 ? -3.166 -10.515 -14.346 1.00 40.42 16 GLY B O 1
ATOM 1535 N N . ASP B 1 13 ? -3.326 -10.977 -16.554 0.82 29.67 17 ASP B N 1
ATOM 1536 C CA . ASP B 1 13 ? -3.829 -12.327 -16.356 0.82 32.92 17 ASP B CA 1
ATOM 1537 C C . ASP B 1 13 ? -2.944 -13.120 -15.406 0.82 36.39 17 ASP B C 1
ATOM 1538 O O . ASP B 1 13 ? -1.740 -12.866 -15.271 0.82 38.29 17 ASP B O 1
ATOM 1543 N N . SER B 1 14 ? -3.550 -14.114 -14.764 1.00 33.32 18 SER B N 1
ATOM 1544 C CA . SER B 1 14 ? -2.782 -15.093 -14.016 1.00 35.37 18 SER B CA 1
ATOM 1545 C C . SER B 1 14 ? -1.758 -15.743 -14.940 1.00 39.97 18 SER B C 1
ATOM 1546 O O . SER B 1 14 ? -2.032 -16.008 -16.119 1.00 33.13 18 SER B O 1
ATOM 1549 N N . GLY B 1 15 ? -0.556 -15.946 -14.418 1.00 33.10 19 GLY B N 1
ATOM 1550 C CA . GLY B 1 15 ? 0.477 -16.640 -15.153 1.00 32.78 19 GLY B CA 1
ATOM 1551 C C . GLY B 1 15 ? 1.423 -15.776 -15.958 1.00 36.33 19 GLY B C 1
ATOM 1552 O O . GLY B 1 15 ? 2.464 -16.291 -16.389 1.00 34.65 19 GLY B O 1
ATOM 1553 N N . VAL B 1 16 ? 1.114 -14.486 -16.166 1.00 30.97 20 VAL B N 1
ATOM 1554 C CA . VAL B 1 16 ? 1.953 -13.677 -17.050 1.00 36.18 20 VAL B CA 1
ATOM 1555 C C . VAL B 1 16 ? 3.290 -13.296 -16.414 1.00 33.44 20 VAL B C 1
ATOM 1556 O O . VAL B 1 16 ? 4.243 -12.981 -17.145 1.00 35.42 20 VAL B O 1
ATOM 1560 N N . GLY B 1 17 ? 3.388 -13.297 -15.076 1.00 35.72 21 GLY B N 1
ATOM 1561 C CA . GLY B 1 17 ? 4.654 -13.104 -14.380 1.00 34.33 21 GLY B CA 1
ATOM 1562 C C . GLY B 1 17 ? 4.733 -11.876 -13.488 1.00 34.89 21 GLY B C 1
ATOM 1563 O O . GLY B 1 17 ? 5.827 -11.355 -13.242 1.00 30.28 21 GLY B O 1
ATOM 1564 N N . LYS B 1 18 ? 3.587 -11.408 -12.982 1.00 32.37 22 LYS B N 1
ATOM 1565 C CA . LYS B 1 18 ? 3.589 -10.222 -12.126 1.00 32.72 22 LYS B CA 1
ATOM 1566 C C . LYS B 1 18 ? 4.481 -10.428 -10.901 1.00 38.17 22 LYS B C 1
ATOM 1567 O O . LYS B 1 18 ? 5.379 -9.624 -10.629 1.00 34.21 22 LYS B O 1
ATOM 1573 N N . THR B 1 19 ? 4.249 -11.509 -10.150 1.00 33.81 23 THR B N 1
ATOM 1574 C CA . THR B 1 19 ? 5.027 -11.739 -8.937 1.00 34.67 23 THR B CA 1
ATOM 1575 C C . THR B 1 19 ? 6.515 -11.815 -9.251 1.00 35.18 23 THR B C 1
ATOM 1576 O O . THR B 1 19 ? 7.345 -11.247 -8.528 1.00 38.04 23 THR B O 1
ATOM 1580 N N . SER B 1 20 ? 6.860 -12.491 -10.348 1.00 35.56 24 SER B N 1
ATOM 1581 C CA . SER B 1 20 ? 8.254 -12.721 -10.703 1.00 34.39 24 SER B CA 1
ATOM 1582 C C . SER B 1 20 ? 8.923 -11.416 -11.135 1.00 36.52 24 SER B C 1
ATOM 1583 O O . SER B 1 20 ? 10.110 -11.195 -10.856 1.00 33.79 24 SER B O 1
ATOM 1586 N N . VAL B 1 21 ? 8.174 -10.536 -11.814 1.00 33.16 25 VAL B N 1
ATOM 1587 C CA . VAL B 1 21 ? 8.741 -9.267 -12.272 1.00 31.65 25 VAL B CA 1
ATOM 1588 C C . VAL B 1 21 ? 9.102 -8.380 -11.086 1.00 36.61 25 VAL B C 1
ATOM 1589 O O . VAL B 1 21 ? 10.190 -7.788 -11.053 1.00 34.62 25 VAL B O 1
ATOM 1593 N N . LEU B 1 22 ? 8.211 -8.282 -10.087 1.00 33.84 26 LEU B N 1
ATOM 1594 C CA . LEU B 1 22 ? 8.531 -7.508 -8.888 1.00 37.16 26 LEU B CA 1
ATOM 1595 C C . LEU B 1 22 ? 9.681 -8.143 -8.118 1.00 37.36 26 LEU B C 1
ATOM 1596 O O . LEU B 1 22 ? 10.559 -7.440 -7.608 1.00 38.80 26 LEU B O 1
ATOM 1601 N N . TYR B 1 23 ? 9.686 -9.467 -8.010 1.00 31.73 27 TYR B N 1
ATOM 1602 C CA . TYR B 1 23 ? 10.717 -10.124 -7.213 1.00 31.36 27 TYR B CA 1
ATOM 1603 C C . TYR B 1 23 ? 12.100 -9.967 -7.847 1.00 36.54 27 TYR B C 1
ATOM 1604 O O . TYR B 1 23 ? 13.082 -9.657 -7.151 1.00 37.03 27 TYR B O 1
ATOM 1613 N N . GLN B 1 24 ? 12.197 -10.154 -9.168 1.00 32.96 28 GLN B N 1
ATOM 1614 C CA . GLN B 1 24 ? 13.462 -9.924 -9.856 1.00 30.79 28 GLN B CA 1
ATOM 1615 C C . GLN B 1 24 ? 13.900 -8.471 -9.710 1.00 38.07 28 GLN B C 1
ATOM 1616 O O . GLN B 1 24 ? 15.099 -8.170 -9.621 1.00 36.13 28 GLN B O 1
ATOM 1622 N N . TYR B 1 25 ? 12.948 -7.549 -9.686 1.00 33.47 29 TYR B N 1
ATOM 1623 C CA . TYR B 1 25 ? 13.325 -6.143 -9.616 1.00 37.80 29 TYR B CA 1
ATOM 1624 C C . TYR B 1 25 ? 13.847 -5.771 -8.231 1.00 38.94 29 TYR B C 1
ATOM 1625 O O . TYR B 1 25 ? 14.869 -5.082 -8.110 1.00 41.39 29 TYR B O 1
ATOM 1634 N N . THR B 1 26 ? 13.153 -6.196 -7.175 1.00 31.95 30 THR B N 1
ATOM 1635 C CA . THR B 1 26 ? 13.574 -5.792 -5.838 1.00 42.30 30 THR B CA 1
ATOM 1636 C C . THR B 1 26 ? 14.742 -6.634 -5.332 1.00 40.33 30 THR B C 1
ATOM 1637 O O . THR B 1 26 ? 15.641 -6.101 -4.680 1.00 43.92 30 THR B O 1
ATOM 1641 N N . ASP B 1 27 ? 14.782 -7.929 -5.663 1.00 41.37 31 ASP B N 1
ATOM 1642 C CA . ASP B 1 27 ? 15.772 -8.838 -5.095 1.00 44.37 31 ASP B CA 1
ATOM 1643 C C . ASP B 1 27 ? 16.735 -9.467 -6.095 1.00 44.80 31 ASP B C 1
ATOM 1644 O O . ASP B 1 27 ? 17.696 -10.115 -5.662 1.00 42.46 31 ASP B O 1
ATOM 1649 N N . GLY B 1 28 ? 16.523 -9.308 -7.396 1.00 37.54 32 GLY B N 1
ATOM 1650 C CA . GLY B 1 28 ? 17.402 -9.957 -8.348 1.00 34.49 32 GLY B CA 1
ATOM 1651 C C . GLY B 1 28 ? 17.332 -11.471 -8.325 1.00 34.70 32 GLY B C 1
ATOM 1652 O O . GLY B 1 28 ? 18.310 -12.131 -8.670 1.00 39.33 32 GLY B O 1
ATOM 1653 N N . LYS B 1 29 ? 16.188 -12.038 -7.952 1.00 27.99 33 LYS B N 1
ATOM 1654 C CA . LYS B 1 29 ? 16.012 -13.475 -7.813 1.00 35.71 33 LYS B CA 1
ATOM 1655 C C . LYS B 1 29 ? 14.796 -13.904 -8.613 1.00 34.48 33 LYS B C 1
ATOM 1656 O O . LYS B 1 29 ? 13.914 -13.096 -8.911 1.00 34.10 33 LYS B O 1
ATOM 1662 N N . PHE B 1 30 ? 14.719 -15.198 -8.910 1.00 29.87 34 PHE B N 1
ATOM 1663 C CA . PHE B 1 30 ? 13.641 -15.687 -9.758 1.00 30.25 34 PHE B CA 1
ATOM 1664 C C . PHE B 1 30 ? 13.419 -17.162 -9.458 1.00 34.01 34 PHE B C 1
ATOM 1665 O O . PHE B 1 30 ? 14.380 -17.922 -9.293 1.00 34.15 34 PHE B O 1
ATOM 1673 N N . ASN B 1 31 ? 12.153 -17.560 -9.368 1.00 33.66 35 ASN B N 1
ATOM 1674 C CA . ASN B 1 31 ? 11.782 -18.938 -9.066 1.00 35.21 35 ASN B CA 1
ATOM 1675 C C . ASN B 1 31 ? 10.996 -19.507 -10.236 1.00 38.69 35 ASN B C 1
ATOM 1676 O O . ASN B 1 31 ? 10.095 -18.845 -10.760 1.00 34.06 35 ASN B O 1
ATOM 1678 N N . SER B 1 32 ? 11.341 -20.739 -10.640 1.00 41.99 36 SER B N 1
ATOM 1679 C CA . SER B 1 32 ? 10.686 -21.377 -11.782 1.00 41.55 36 SER B CA 1
ATOM 1680 C C . SER B 1 32 ? 9.275 -21.847 -11.458 1.00 43.14 36 SER B C 1
ATOM 1681 O O . SER B 1 32 ? 8.430 -21.928 -12.358 1.00 45.73 36 SER B O 1
ATOM 1684 N N . LYS B 1 33 ? 9.010 -22.211 -10.209 1.00 47.22 37 LYS B N 1
ATOM 1685 C CA . LYS B 1 33 ? 7.782 -22.927 -9.889 1.00 46.79 37 LYS B CA 1
ATOM 1686 C C . LYS B 1 33 ? 6.654 -21.933 -9.665 1.00 48.94 37 LYS B C 1
ATOM 1687 O O . LYS B 1 33 ? 6.816 -20.951 -8.936 1.00 48.69 37 LYS B O 1
ATOM 1693 N N . PHE B 1 34 ? 5.523 -22.185 -10.316 1.00 48.33 38 PHE B N 1
ATOM 1694 C CA . PHE B 1 34 ? 4.377 -21.289 -10.272 1.00 44.84 38 PHE B CA 1
ATOM 1695 C C . PHE B 1 34 ? 3.610 -21.490 -8.969 1.00 46.54 38 PHE B C 1
ATOM 1696 O O . PHE B 1 34 ? 3.147 -22.592 -8.670 1.00 48.40 38 PHE B O 1
ATOM 1704 N N . ILE B 1 35 ? 3.484 -20.428 -8.188 1.00 47.19 39 ILE B N 1
ATOM 1705 C CA . ILE B 1 35 ? 2.620 -20.415 -7.016 1.00 42.82 39 ILE B CA 1
ATOM 1706 C C . ILE B 1 35 ? 1.721 -19.197 -7.140 1.00 43.71 39 ILE B C 1
ATOM 1707 O O . ILE B 1 35 ? 2.176 -18.059 -6.941 1.00 38.92 39 ILE B O 1
ATOM 1712 N N . THR B 1 36 ? 0.445 -19.429 -7.436 1.00 39.97 40 THR B N 1
ATOM 1713 C CA . THR B 1 36 ? -0.469 -18.324 -7.686 1.00 40.54 40 THR B CA 1
ATOM 1714 C C . THR B 1 36 ? -0.639 -17.440 -6.452 1.00 36.45 40 THR B C 1
ATOM 1715 O O . THR B 1 36 ? -0.693 -17.918 -5.318 1.00 40.79 40 THR B O 1
ATOM 1719 N N . THR B 1 37 ? -0.687 -16.131 -6.683 1.00 41.24 41 THR B N 1
ATOM 1720 C CA . THR B 1 37 ? -0.847 -15.179 -5.592 1.00 44.87 41 THR B CA 1
ATOM 1721 C C . THR B 1 37 ? -2.283 -15.219 -5.081 1.00 49.76 41 THR B C 1
ATOM 1722 O O . THR B 1 37 ? -3.230 -15.126 -5.865 1.00 44.43 41 THR B O 1
ATOM 1726 N N . VAL B 1 38 ? -2.455 -15.368 -3.771 1.00 46.28 42 VAL B N 1
ATOM 1727 C CA . VAL B 1 38 ? -3.777 -15.254 -3.167 1.00 47.31 42 VAL B CA 1
ATOM 1728 C C . VAL B 1 38 ? -3.879 -13.899 -2.478 1.00 50.85 42 VAL B C 1
ATOM 1729 O O . VAL B 1 38 ? -2.916 -13.413 -1.869 1.00 54.72 42 VAL B O 1
ATOM 1733 N N . GLY B 1 39 ? -5.031 -13.269 -2.606 1.00 54.38 43 GLY B N 1
ATOM 1734 C CA . GLY B 1 39 ? -5.188 -11.950 -2.028 1.00 51.67 43 GLY B CA 1
ATOM 1735 C C . GLY B 1 39 ? -4.285 -10.968 -2.740 1.00 50.06 43 GLY B C 1
ATOM 1736 O O . GLY B 1 39 ? -4.398 -10.757 -3.948 1.00 52.03 43 GLY B O 1
ATOM 1737 N N . ILE B 1 40 ? -3.353 -10.373 -1.997 1.00 44.40 44 ILE B N 1
ATOM 1738 C CA . ILE B 1 40 ? -2.518 -9.307 -2.527 1.00 36.98 44 ILE B CA 1
ATOM 1739 C C . ILE B 1 40 ? -1.164 -9.420 -1.857 1.00 38.17 44 ILE B C 1
ATOM 1740 O O . ILE B 1 40 ? -1.010 -10.103 -0.846 1.00 43.23 44 ILE B O 1
ATOM 1745 N N . ASP B 1 41 ? -0.163 -8.779 -2.451 0.97 42.11 45 ASP B N 1
ATOM 1746 C CA . ASP B 1 41 ? 1.161 -8.728 -1.845 0.97 43.32 45 ASP B CA 1
ATOM 1747 C C . ASP B 1 41 ? 1.888 -7.510 -2.378 0.97 43.62 45 ASP B C 1
ATOM 1748 O O . ASP B 1 41 ? 1.449 -6.861 -3.336 0.97 39.19 45 ASP B O 1
ATOM 1753 N N . PHE B 1 42 ? 3.019 -7.211 -1.749 1.00 41.18 46 PHE B N 1
ATOM 1754 C CA . PHE B 1 42 ? 3.769 -6.019 -2.104 1.00 41.77 46 PHE B CA 1
ATOM 1755 C C . PHE B 1 42 ? 5.247 -6.241 -1.825 1.00 44.57 46 PHE B C 1
ATOM 1756 O O . PHE B 1 42 ? 5.640 -7.154 -1.093 1.00 46.03 46 PHE B O 1
ATOM 1764 N N . ARG B 1 43 ? 6.057 -5.379 -2.431 1.00 43.12 47 ARG B N 1
ATOM 1765 C CA . ARG B 1 43 ? 7.489 -5.311 -2.197 1.00 44.28 47 ARG B CA 1
ATOM 1766 C C . ARG B 1 43 ? 7.881 -3.845 -2.253 1.00 39.42 47 ARG B C 1
ATOM 1767 O O . ARG B 1 43 ? 7.142 -3.009 -2.772 1.00 44.03 47 ARG B O 1
ATOM 1775 N N . GLU B 1 44 ? 9.047 -3.534 -1.707 1.00 37.78 48 GLU B N 1
ATOM 1776 C CA . GLU B 1 44 ? 9.474 -2.156 -1.592 1.00 41.81 48 GLU B CA 1
ATOM 1777 C C . GLU B 1 44 ? 10.940 -2.058 -1.973 1.00 38.47 48 GLU B C 1
ATOM 1778 O O . GLU B 1 44 ? 11.715 -2.991 -1.765 1.00 43.58 48 GLU B O 1
ATOM 1784 N N . LYS B 1 45 ? 11.307 -0.924 -2.551 1.00 39.73 49 LYS B N 1
ATOM 1785 C CA . LYS B 1 45 ? 12.696 -0.691 -2.913 1.00 40.55 49 LYS B CA 1
ATOM 1786 C C . LYS B 1 45 ? 12.988 0.796 -2.842 1.00 41.52 49 LYS B C 1
ATOM 1787 O O . LYS B 1 45 ? 12.188 1.618 -3.301 1.00 41.51 49 LYS B O 1
ATOM 1793 N N . ARG B 1 46 ? 14.129 1.131 -2.253 1.00 45.62 50 ARG B N 1
ATOM 1794 C CA . ARG B 1 46 ? 14.605 2.504 -2.223 1.00 44.56 50 ARG B CA 1
ATOM 1795 C C . ARG B 1 46 ? 15.490 2.705 -3.446 1.00 48.15 50 ARG B C 1
ATOM 1796 O O . ARG B 1 46 ? 16.466 1.973 -3.629 1.00 48.24 50 ARG B O 1
ATOM 1798 N N . VAL B 1 47 ? 15.115 3.655 -4.305 1.00 39.36 51 VAL B N 1
ATOM 1799 C CA . VAL B 1 47 ? 15.829 3.956 -5.534 1.00 44.22 51 VAL B CA 1
ATOM 1800 C C . VAL B 1 47 ? 16.153 5.443 -5.543 1.00 41.79 51 VAL B C 1
ATOM 1801 O O . VAL B 1 47 ? 15.641 6.223 -4.744 1.00 47.01 51 VAL B O 1
ATOM 1805 N N . VAL B 1 48 ? 17.015 5.832 -6.467 1.00 46.50 52 VAL B N 1
ATOM 1806 C CA . VAL B 1 48 ? 17.336 7.232 -6.706 1.00 43.95 52 VAL B CA 1
ATOM 1807 C C . VAL B 1 48 ? 16.807 7.599 -8.081 1.00 49.11 52 VAL B C 1
ATOM 1808 O O . VAL B 1 48 ? 17.127 6.934 -9.073 1.00 48.96 52 VAL B O 1
ATOM 1812 N N . TYR B 1 49 ? 16.017 8.660 -8.136 1.00 52.43 53 TYR B N 1
ATOM 1813 C CA . TYR B 1 49 ? 15.426 9.165 -9.364 1.00 53.22 53 TYR B CA 1
ATOM 1814 C C . TYR B 1 49 ? 16.143 10.449 -9.761 1.00 56.06 53 TYR B C 1
ATOM 1815 O O . TYR B 1 49 ? 16.106 11.437 -9.025 1.00 52.34 53 TYR B O 1
ATOM 1824 N N . ARG B 1 50 ? 16.804 10.428 -10.909 1.00 58.67 54 ARG B N 1
ATOM 1825 C CA . ARG B 1 50 ? 17.398 11.627 -11.476 1.00 66.92 54 ARG B CA 1
ATOM 1826 C C . ARG B 1 50 ? 16.520 12.074 -12.637 1.00 64.51 54 ARG B C 1
ATOM 1827 O O . ARG B 1 50 ? 16.227 11.283 -13.540 1.00 68.30 54 ARG B O 1
ATOM 1829 N N . ALA B 1 51 ? 16.087 13.331 -12.598 1.00 71.43 55 ALA B N 1
ATOM 1830 C CA . ALA B 1 51 ? 15.055 13.806 -13.511 1.00 74.74 55 ALA B CA 1
ATOM 1831 C C . ALA B 1 51 ? 15.565 13.911 -14.948 1.00 80.06 55 ALA B C 1
ATOM 1832 O O . ALA B 1 51 ? 16.765 14.030 -15.215 1.00 77.09 55 ALA B O 1
ATOM 1834 N N . SER B 1 52 ? 14.614 13.873 -15.881 1.00 83.81 56 SER B N 1
ATOM 1835 C CA . SER B 1 52 ? 14.878 14.151 -17.292 1.00 88.54 56 SER B CA 1
ATOM 1836 C C . SER B 1 52 ? 15.193 15.638 -17.443 1.00 91.54 56 SER B C 1
ATOM 1837 O O . SER B 1 52 ? 14.299 16.489 -17.394 1.00 84.50 56 SER B O 1
ATOM 1840 N N . GLY B 1 53 ? 16.475 15.960 -17.608 1.00 92.99 57 GLY B N 1
ATOM 1841 C CA . GLY B 1 53 ? 16.904 17.334 -17.707 1.00 92.11 57 GLY B CA 1
ATOM 1842 C C . GLY B 1 53 ? 16.680 17.912 -19.089 1.00 99.11 57 GLY B C 1
ATOM 1843 O O . GLY B 1 53 ? 16.920 17.257 -20.110 1.00 98.09 57 GLY B O 1
ATOM 1844 N N . PRO B 1 54 ? 16.194 19.152 -19.149 1.00 97.36 58 PRO B N 1
ATOM 1845 C CA . PRO B 1 54 ? 16.089 19.839 -20.441 1.00 94.93 58 PRO B CA 1
ATOM 1846 C C . PRO B 1 54 ? 17.419 20.476 -20.817 1.00 95.09 58 PRO B C 1
ATOM 1847 O O . PRO B 1 54 ? 18.104 21.070 -19.978 1.00 97.35 58 PRO B O 1
ATOM 1851 N N . ASP B 1 55 ? 17.792 20.317 -22.093 1.00 91.81 59 ASP B N 1
ATOM 1852 C CA . ASP B 1 55 ? 19.095 20.722 -22.624 1.00 92.85 59 ASP B CA 1
ATOM 1853 C C . ASP B 1 55 ? 20.239 19.895 -22.032 1.00 93.82 59 ASP B C 1
ATOM 1854 O O . ASP B 1 55 ? 21.379 19.990 -22.498 1.00 94.14 59 ASP B O 1
ATOM 1859 N N . GLY B 1 56 ? 19.950 19.074 -21.019 1.00 94.90 60 GLY B N 1
ATOM 1860 C CA . GLY B 1 56 ? 20.936 18.169 -20.453 1.00 96.81 60 GLY B CA 1
ATOM 1861 C C . GLY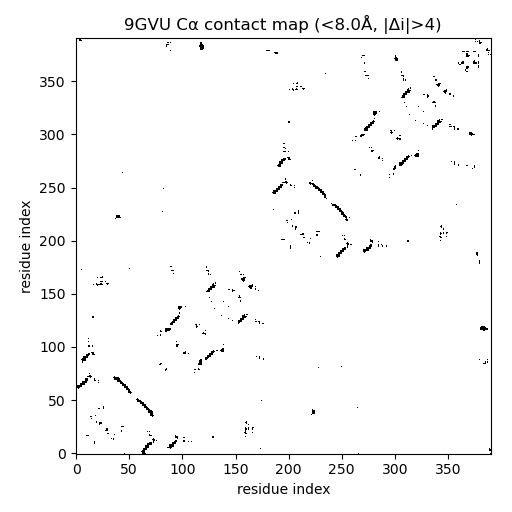 B 1 56 ? 21.463 18.557 -19.083 1.00 95.81 60 GLY B C 1
ATOM 1862 O O . GLY B 1 56 ? 22.677 18.531 -18.851 1.00 97.23 60 GLY B O 1
ATOM 1863 N N . ALA B 1 57 ? 20.565 18.909 -18.167 1.00 94.29 61 ALA B N 1
ATOM 1864 C CA . ALA B 1 57 ? 20.958 19.315 -16.822 1.00 88.69 61 ALA B CA 1
ATOM 1865 C C . ALA B 1 57 ? 20.347 18.391 -15.766 1.00 89.38 61 ALA B C 1
ATOM 1866 O O . ALA B 1 57 ? 20.164 17.194 -15.999 1.00 82.61 61 ALA B O 1
ATOM 1868 N N . GLY B 1 59 ? 22.475 15.221 -11.301 1.00 78.44 63 GLY B N 1
ATOM 1869 C CA . GLY B 1 59 ? 21.815 16.469 -10.960 1.00 76.70 63 GLY B CA 1
ATOM 1870 C C . GLY B 1 59 ? 20.372 16.312 -10.512 1.00 78.98 63 GLY B C 1
ATOM 1871 O O . GLY B 1 59 ? 19.530 15.779 -11.247 1.00 70.08 63 GLY B O 1
ATOM 1872 N N . ARG B 1 60 ? 20.088 16.787 -9.296 1.00 78.83 64 ARG B N 1
ATOM 1873 C CA . ARG B 1 60 ? 18.746 16.751 -8.715 1.00 70.68 64 ARG B CA 1
ATOM 1874 C C . ARG B 1 60 ? 18.219 15.312 -8.674 1.00 73.33 64 ARG B C 1
ATOM 1875 O O . ARG B 1 60 ? 17.301 14.917 -9.406 1.00 75.05 64 ARG B O 1
ATOM 1877 N N . GLY B 1 61 ? 18.856 14.528 -7.804 1.00 66.86 65 GLY B N 1
ATOM 1878 C CA . GLY B 1 61 ? 18.474 13.153 -7.578 1.00 64.54 65 GLY B CA 1
ATOM 1879 C C . GLY B 1 61 ? 17.702 13.020 -6.282 1.00 67.66 65 GLY B C 1
ATOM 1880 O O . GLY B 1 61 ? 18.211 13.350 -5.211 1.00 64.20 65 GLY B O 1
ATOM 1881 N N . GLN B 1 62 ? 16.464 12.536 -6.384 1.00 61.78 66 GLN B N 1
ATOM 1882 C CA . GLN B 1 62 ? 15.582 12.408 -5.233 1.00 59.85 66 GLN B CA 1
ATOM 1883 C C . GLN B 1 62 ? 15.485 10.961 -4.777 1.00 54.76 66 GLN B C 1
ATOM 1884 O O . GLN B 1 62 ? 15.378 10.041 -5.595 1.00 54.77 66 GLN B O 1
ATOM 1890 N N . ARG B 1 63 ? 15.515 10.773 -3.465 1.00 55.73 67 ARG B N 1
ATOM 1891 C CA . ARG B 1 63 ? 15.357 9.449 -2.889 1.00 54.14 67 ARG B CA 1
ATOM 1892 C C . ARG B 1 63 ? 13.890 9.049 -2.971 1.00 54.16 67 ARG B C 1
ATOM 1893 O O . ARG B 1 63 ? 13.020 9.743 -2.443 1.00 48.02 67 ARG B O 1
ATOM 1901 N N . ILE B 1 64 ? 13.609 7.962 -3.679 1.00 49.65 68 ILE B N 1
ATOM 1902 C CA . ILE B 1 64 ? 12.253 7.473 -3.861 1.00 49.79 68 ILE B CA 1
ATOM 1903 C C . ILE B 1 64 ? 12.116 6.197 -3.050 1.00 47.83 68 ILE B C 1
ATOM 1904 O O . ILE B 1 64 ? 12.988 5.323 -3.106 1.00 49.70 68 ILE B O 1
ATOM 1909 N N . HIS B 1 65 ? 11.047 6.097 -2.280 1.00 43.82 69 HIS B N 1
ATOM 1910 C CA . HIS B 1 65 ? 10.658 4.835 -1.668 1.00 43.95 69 HIS B CA 1
ATOM 1911 C C . HIS B 1 65 ? 9.546 4.246 -2.531 1.00 44.79 69 HIS B C 1
ATOM 1912 O O . HIS B 1 65 ? 8.400 4.712 -2.496 1.00 41.12 69 HIS B O 1
ATOM 1919 N N . LEU B 1 66 ? 9.899 3.229 -3.319 1.00 41.11 70 LEU B N 1
ATOM 1920 C CA . LEU B 1 66 ? 8.965 2.557 -4.218 1.00 41.93 70 LEU B CA 1
ATOM 1921 C C . LEU B 1 66 ? 8.222 1.452 -3.486 1.00 40.53 70 LEU B C 1
ATOM 1922 O O . LEU B 1 66 ? 8.825 0.652 -2.768 1.00 46.11 70 LEU B O 1
ATOM 1927 N N . GLN B 1 67 ? 6.912 1.389 -3.691 1.00 40.13 71 GLN B N 1
ATOM 1928 C CA . GLN B 1 67 ? 6.084 0.354 -3.084 1.00 35.85 71 GLN B CA 1
ATOM 1929 C C . GLN B 1 67 ? 5.312 -0.309 -4.212 1.00 42.56 71 GLN B C 1
ATOM 1930 O O . GLN B 1 67 ? 4.489 0.336 -4.871 1.00 39.41 71 GLN B O 1
ATOM 1936 N N . LEU B 1 68 ? 5.599 -1.583 -4.462 1.00 35.24 72 LEU B N 1
ATOM 1937 C CA . LEU B 1 68 ? 5.153 -2.243 -5.681 1.00 39.57 72 LEU B CA 1
ATOM 1938 C C . LEU B 1 68 ? 4.146 -3.315 -5.303 1.00 37.76 72 LEU B C 1
ATOM 1939 O O . LEU B 1 68 ? 4.502 -4.313 -4.675 1.00 36.51 72 LEU B O 1
ATOM 1944 N N . TRP B 1 69 ? 2.894 -3.106 -5.678 1.00 37.27 73 TRP B N 1
ATOM 1945 C CA . TRP B 1 69 ? 1.826 -4.005 -5.269 1.00 38.07 73 TRP B CA 1
ATOM 1946 C C . TRP B 1 69 ? 1.593 -5.076 -6.329 1.00 40.71 73 TRP B C 1
ATOM 1947 O O . TRP B 1 69 ? 1.604 -4.807 -7.540 1.00 36.38 73 TRP B O 1
ATOM 1958 N N . ASP B 1 70 ? 1.409 -6.298 -5.851 0.78 38.28 74 ASP B N 1
ATOM 1959 C CA . ASP B 1 70 ? 1.187 -7.472 -6.671 0.78 36.86 74 ASP B CA 1
ATOM 1960 C C . ASP B 1 70 ? -0.248 -7.937 -6.484 0.78 39.56 74 ASP B C 1
ATOM 1961 O O . ASP B 1 70 ? -0.700 -8.109 -5.348 0.78 41.57 74 ASP B O 1
ATOM 1966 N N . THR B 1 71 ? -0.954 -8.147 -7.588 1.00 39.85 75 THR B N 1
ATOM 1967 C CA . THR B 1 71 ? -2.349 -8.560 -7.563 1.00 43.30 75 THR B CA 1
ATOM 1968 C C . THR B 1 71 ? -2.507 -10.054 -7.847 1.00 45.60 75 THR B C 1
ATOM 1969 O O . THR B 1 71 ? -1.682 -10.681 -8.522 1.00 46.52 75 THR B O 1
ATOM 1973 N N . ALA B 1 72 ? -3.606 -10.614 -7.345 1.00 41.69 76 ALA B N 1
ATOM 1974 C CA . ALA B 1 72 ? -4.006 -11.977 -7.693 1.00 44.01 76 ALA B CA 1
ATOM 1975 C C . ALA B 1 72 ? -4.687 -11.966 -9.058 1.00 48.27 76 ALA B C 1
ATOM 1976 O O . ALA B 1 72 ? -5.770 -11.389 -9.217 1.00 47.93 76 ALA B O 1
ATOM 1978 N N . GLY B 1 73 ? -4.059 -12.613 -10.046 1.00 46.88 77 GLY B N 1
ATOM 1979 C CA . GLY B 1 73 ? -4.62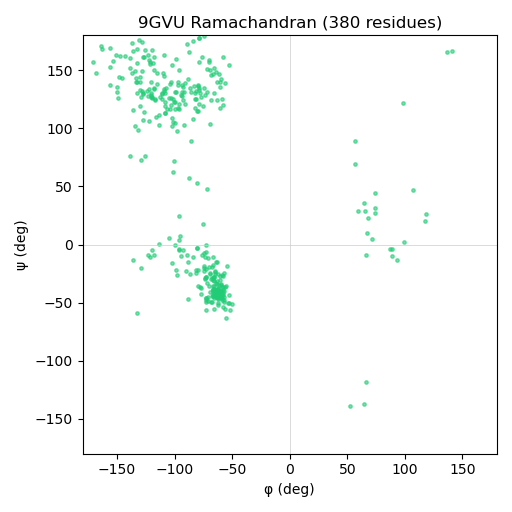5 -12.651 -11.387 1.00 44.57 77 GLY B CA 1
ATOM 1980 C C . GLY B 1 73 ? -5.917 -13.443 -11.482 1.00 49.41 77 GLY B C 1
ATOM 1981 O O . GLY B 1 73 ? -6.763 -13.155 -12.338 1.00 48.25 77 GLY B O 1
ATOM 1982 N N . LEU B 1 74 ? -6.089 -14.444 -10.613 1.00 49.54 78 LEU B N 1
ATOM 1983 C CA . LEU B 1 74 ? -7.312 -15.245 -10.607 1.00 59.23 78 LEU B CA 1
ATOM 1984 C C . LEU B 1 74 ? -8.501 -14.479 -10.023 1.00 56.90 78 LEU B C 1
ATOM 1985 O O . LEU B 1 74 ? -9.647 -14.742 -10.403 1.00 67.22 78 LEU B O 1
ATOM 1990 N N . GLU B 1 75 ? -8.264 -13.532 -9.114 1.00 57.40 79 GLU B N 1
ATOM 1991 C CA . GLU B 1 75 ? -9.351 -12.654 -8.693 1.00 56.04 79 GLU B CA 1
ATOM 1992 C C . GLU B 1 75 ? -9.866 -11.788 -9.837 1.00 60.70 79 GLU B C 1
ATOM 1993 O O . GLU B 1 75 ? -10.951 -11.208 -9.713 1.00 67.47 79 GLU B O 1
ATOM 1995 N N . ARG B 1 76 ? -9.117 -11.691 -10.940 1.00 64.14 80 ARG B N 1
ATOM 1996 C CA . ARG B 1 76 ? -9.531 -10.972 -12.144 1.00 64.24 80 ARG B CA 1
ATOM 1997 C C . ARG B 1 76 ? -9.967 -9.552 -11.807 1.00 64.66 80 ARG B C 1
ATOM 1998 O O . ARG B 1 76 ? -9.331 -8.884 -10.985 1.00 53.75 80 ARG B O 1
ATOM 2000 N N . PHE B 1 77 ? -11.043 -9.082 -12.438 1.00 68.29 81 PHE B N 1
ATOM 2001 C CA . PHE B 1 77 ? -11.615 -7.767 -12.144 1.00 67.31 81 PHE B CA 1
ATOM 2002 C C . PHE B 1 77 ? -12.578 -7.927 -10.970 1.00 75.85 81 PHE B C 1
ATOM 2003 O O . PHE B 1 77 ? -13.773 -8.183 -11.147 1.00 75.95 81 PHE B O 1
ATOM 2011 N N . ARG B 1 78 ? -12.050 -7.783 -9.749 1.00 68.78 82 ARG B N 1
ATOM 2012 C CA . ARG B 1 78 ? -12.878 -7.811 -8.545 1.00 71.93 82 ARG B CA 1
ATOM 2013 C C . ARG B 1 78 ? -12.520 -6.652 -7.619 1.00 64.81 82 ARG B C 1
ATOM 2014 O O . ARG B 1 78 ? -13.378 -5.822 -7.304 1.00 70.75 82 ARG B O 1
ATOM 2016 N N . SER B 1 79 ? -11.257 -6.570 -7.186 1.00 66.02 83 SER B N 1
ATOM 2017 C CA . SER B 1 79 ? -10.793 -5.469 -6.344 1.00 67.22 83 SER B CA 1
ATOM 2018 C C . SER B 1 79 ? -10.589 -4.161 -7.118 1.00 69.47 83 SER B C 1
ATOM 2019 O O . SER B 1 79 ? -9.876 -3.268 -6.624 1.00 63.56 83 SER B O 1
ATOM 2022 N N . LEU B 1 80 ? -11.166 -4.033 -8.319 1.00 60.34 84 LEU B N 1
ATOM 2023 C CA . LEU B 1 80 ? -11.199 -2.738 -8.988 1.00 59.36 84 LEU B CA 1
ATOM 2024 C C . LEU B 1 80 ? -12.132 -1.776 -8.276 1.00 57.10 84 LEU B C 1
ATOM 2025 O O . LEU B 1 80 ? -12.015 -0.560 -8.459 1.00 53.37 84 LEU B O 1
ATOM 2030 N N . THR B 1 81 ? -13.045 -2.309 -7.466 1.00 57.68 85 THR B N 1
ATOM 2031 C CA . THR B 1 81 ? -14.080 -1.556 -6.775 1.00 59.85 85 THR B CA 1
ATOM 2032 C C . THR B 1 81 ? -13.541 -0.694 -5.640 1.00 59.37 85 THR B C 1
ATOM 2033 O O . THR B 1 81 ? -14.282 0.149 -5.120 1.00 57.89 85 THR B O 1
ATOM 2037 N N . THR B 1 82 ? -12.288 -0.879 -5.248 1.00 51.52 86 THR B N 1
ATOM 2038 C CA . THR B 1 82 ? -11.845 -0.490 -3.923 1.00 48.42 86 THR B CA 1
ATOM 2039 C C . THR B 1 82 ? -11.182 0.879 -3.905 1.00 46.99 86 THR B C 1
ATOM 2040 O O . THR B 1 82 ? -10.583 1.327 -4.889 1.00 45.78 86 THR B O 1
ATOM 2044 N N . ALA B 1 83 ? -11.314 1.544 -2.753 1.00 50.71 87 ALA B N 1
ATOM 2045 C CA . ALA B 1 83 ? -10.526 2.734 -2.466 1.00 49.28 87 ALA B CA 1
ATOM 2046 C C . ALA B 1 83 ? -9.041 2.443 -2.602 1.00 45.43 87 ALA B C 1
ATOM 2047 O O . ALA B 1 83 ? -8.270 3.302 -3.043 1.00 46.67 87 ALA B O 1
ATOM 2049 N N . PHE B 1 84 ? -8.625 1.234 -2.217 1.00 42.11 88 PHE B N 1
ATOM 2050 C CA . PHE B 1 84 ? -7.246 0.814 -2.419 1.00 41.74 88 PHE B CA 1
ATOM 2051 C C . PHE B 1 84 ? -6.804 1.056 -3.857 1.00 45.31 88 PHE B C 1
ATOM 2052 O O . PHE B 1 84 ? -5.752 1.648 -4.112 1.00 42.85 88 PHE B O 1
ATOM 2060 N N . PHE B 1 85 ? -7.599 0.579 -4.812 1.00 48.32 89 PHE B N 1
ATOM 2061 C CA . PHE B 1 85 ? -7.229 0.686 -6.214 1.00 42.04 89 PHE B CA 1
ATOM 2062 C C . PHE B 1 85 ? -7.109 2.139 -6.643 1.00 40.38 89 PHE B C 1
ATOM 2063 O O . PHE B 1 85 ? -6.185 2.500 -7.387 1.00 40.02 89 PHE B O 1
ATOM 2071 N N . ARG B 1 86 ? -8.029 2.991 -6.182 1.00 36.91 90 ARG B N 1
ATOM 2072 C CA . ARG B 1 86 ? -7.982 4.401 -6.569 1.00 42.56 90 ARG B CA 1
ATOM 2073 C C . ARG B 1 86 ? -6.842 5.158 -5.892 1.00 42.62 90 ARG B C 1
ATOM 2074 O O . ARG B 1 86 ? -6.696 6.361 -6.132 1.00 48.86 90 ARG B O 1
ATOM 2076 N N . ASP B 1 87 ? -6.053 4.492 -5.048 0.97 43.01 91 ASP B N 1
ATOM 2077 C CA . ASP B 1 87 ? -4.853 5.052 -4.432 0.97 45.49 91 ASP B CA 1
ATOM 2078 C C . ASP B 1 87 ? -3.586 4.681 -5.188 0.97 39.62 91 ASP B C 1
ATOM 2079 O O . ASP B 1 87 ? -2.495 5.112 -4.798 0.97 35.73 91 ASP B O 1
ATOM 2084 N N . ALA B 1 88 ? -3.696 3.859 -6.230 1.00 42.77 92 ALA B N 1
ATOM 2085 C CA . ALA B 1 88 ? -2.544 3.476 -7.035 1.00 43.10 92 ALA B CA 1
ATOM 2086 C C . ALA B 1 88 ? -2.185 4.608 -7.988 1.00 38.07 92 ALA B C 1
ATOM 2087 O O . ALA B 1 88 ? -3.047 5.125 -8.711 1.00 39.34 92 ALA B O 1
ATOM 2089 N N . MET B 1 89 ? -0.909 4.975 -8.009 1.00 38.45 93 MET B N 1
ATOM 2090 C CA . MET B 1 89 ? -0.452 6.127 -8.779 1.00 42.57 93 MET B CA 1
ATOM 2091 C C . MET B 1 89 ? -0.074 5.788 -10.215 1.00 43.99 93 MET B C 1
ATOM 2092 O O . MET B 1 89 ? 0.073 6.696 -11.044 1.00 48.31 93 MET B O 1
ATOM 2097 N N . GLY B 1 90 ? 0.103 4.519 -10.524 1.00 44.40 94 GLY B N 1
ATOM 2098 C CA . GLY B 1 90 ? 0.559 4.121 -11.839 1.00 44.19 94 GLY B CA 1
ATOM 2099 C C . GLY B 1 90 ? 0.444 2.622 -11.953 1.00 43.65 94 GLY B C 1
ATOM 2100 O O . GLY B 1 90 ? 0.410 1.908 -10.942 1.00 38.35 94 GLY B O 1
ATOM 2101 N N . PHE B 1 91 ? 0.369 2.154 -13.198 1.00 38.74 95 PHE B N 1
ATOM 2102 C CA . PHE B 1 91 ? 0.034 0.764 -13.467 1.00 39.45 95 PHE B CA 1
ATOM 2103 C C . PHE B 1 91 ? 1.074 0.131 -14.379 1.00 38.86 95 PHE B C 1
ATOM 2104 O O . PHE B 1 91 ? 1.410 0.678 -15.438 1.00 37.29 95 PHE B O 1
ATOM 2112 N N . LEU B 1 92 ? 1.568 -1.021 -13.957 1.00 34.82 96 LEU B N 1
ATOM 2113 C CA . LEU B 1 92 ? 2.461 -1.854 -14.751 1.00 36.07 96 LEU B CA 1
ATOM 2114 C C . LEU B 1 92 ? 1.592 -2.978 -15.280 1.00 32.98 96 LEU B C 1
ATOM 2115 O O . LEU B 1 92 ? 1.265 -3.915 -14.549 1.00 35.86 96 LEU B O 1
ATOM 2120 N N . LEU B 1 93 ? 1.207 -2.880 -16.550 1.00 37.17 97 LEU B N 1
ATOM 2121 C CA . LEU B 1 93 ? 0.272 -3.814 -17.160 1.00 35.20 97 LEU B CA 1
ATOM 2122 C C . LEU B 1 93 ? 1.063 -4.832 -17.970 1.00 38.53 97 LEU B C 1
ATOM 2123 O O . LEU B 1 93 ? 1.733 -4.468 -18.946 1.00 38.42 97 LEU B O 1
ATOM 2128 N N . LEU B 1 94 ? 0.974 -6.097 -17.565 1.00 33.54 98 LEU B N 1
ATOM 2129 C CA . LEU B 1 94 ? 1.750 -7.185 -18.134 1.00 34.74 98 LEU B CA 1
ATOM 2130 C C . LEU B 1 94 ? 0.888 -8.125 -18.954 1.00 35.58 98 LEU B C 1
ATOM 2131 O O . LEU B 1 94 ? -0.261 -8.408 -18.608 1.00 29.23 98 LEU B O 1
ATOM 2136 N N . PHE B 1 95 ? 1.482 -8.648 -20.018 1.00 33.11 99 PHE B N 1
ATOM 2137 C CA . PHE B 1 95 ? 0.984 -9.846 -20.657 1.00 34.92 99 PHE B CA 1
ATOM 2138 C C . PHE B 1 95 ? 2.158 -10.802 -20.846 1.00 38.72 99 PHE B C 1
ATOM 2139 O O . PHE B 1 95 ? 3.319 -10.470 -20.569 1.00 36.88 99 PHE B O 1
ATOM 2147 N N . ASP B 1 96 ? 1.837 -11.988 -21.344 1.00 31.24 100 ASP B N 1
ATOM 2148 C CA . ASP B 1 96 ? 2.785 -13.065 -21.562 1.00 33.91 100 ASP B CA 1
ATOM 2149 C C . ASP B 1 96 ? 3.074 -13.144 -23.063 1.00 35.54 100 ASP B C 1
ATOM 2150 O O . ASP B 1 96 ? 2.161 -13.400 -23.857 1.00 34.54 100 ASP B O 1
ATOM 2155 N N . LEU B 1 97 ? 4.335 -12.900 -23.451 1.00 33.54 101 LEU B N 1
ATOM 2156 C CA . LEU B 1 97 ? 4.719 -12.978 -24.859 1.00 37.59 101 LEU B CA 1
ATOM 2157 C C . LEU B 1 97 ? 4.421 -14.346 -25.456 1.00 37.19 101 LEU B C 1
ATOM 2158 O O . LEU B 1 97 ? 4.225 -14.449 -26.671 1.00 33.38 101 LEU B O 1
ATOM 2163 N N . THR B 1 98 ? 4.351 -15.385 -24.620 1.00 37.86 102 THR B N 1
ATOM 2164 C CA . THR B 1 98 ? 4.074 -16.745 -25.055 1.00 37.77 102 THR B CA 1
ATOM 2165 C C . THR B 1 98 ? 2.603 -17.125 -24.946 1.00 44.61 102 THR B C 1
ATOM 2166 O O . THR B 1 98 ? 2.273 -18.303 -25.137 1.00 38.85 102 THR B O 1
ATOM 2170 N N . ASN B 1 99 ? 1.716 -16.178 -24.621 1.00 38.80 103 ASN B N 1
ATOM 2171 C CA . ASN B 1 99 ? 0.291 -16.472 -24.461 1.00 38.29 103 ASN B CA 1
ATOM 2172 C C . ASN B 1 99 ? -0.528 -15.409 -25.190 1.00 41.54 103 ASN B C 1
ATOM 2173 O O . ASN B 1 99 ? -0.702 -14.296 -24.678 1.00 40.72 103 ASN B O 1
ATOM 2178 N N . GLU B 1 100 ? -1.032 -15.761 -26.382 1.00 38.17 104 GLU B N 1
ATOM 2179 C CA . GLU B 1 100 ? -1.824 -14.819 -27.172 1.00 35.84 104 GLU B CA 1
ATOM 2180 C C . GLU B 1 100 ? -3.046 -14.324 -26.400 1.00 36.61 104 GLU B C 1
ATOM 2181 O O . GLU B 1 100 ? -3.417 -13.141 -26.491 1.00 35.74 104 GLU B O 1
ATOM 2183 N N . GLN B 1 101 ? -3.687 -15.215 -25.642 1.00 31.75 105 GLN B N 1
ATOM 2184 C CA . GLN B 1 101 ? -4.913 -14.837 -24.943 1.00 39.19 105 GLN B CA 1
ATOM 2185 C C . GLN B 1 101 ? -4.660 -13.733 -23.929 1.00 40.91 105 GLN B C 1
ATOM 2186 O O . GLN B 1 101 ? -5.498 -12.835 -23.759 1.00 40.08 105 GLN B O 1
ATOM 2192 N N . SER B 1 102 ? -3.516 -13.790 -23.238 1.00 38.75 106 SER B N 1
ATOM 2193 C CA . SER B 1 102 ? -3.180 -12.750 -22.272 1.00 38.54 106 SER B CA 1
ATOM 2194 C C . SER B 1 102 ? -2.957 -11.419 -22.968 1.00 38.42 106 SER B C 1
ATOM 2195 O O . SER B 1 102 ? -3.228 -10.359 -22.385 1.00 39.30 106 SER B O 1
ATOM 2198 N N . PHE B 1 103 ? -2.457 -11.457 -24.212 1.00 39.15 107 PHE B N 1
ATOM 2199 C CA . PHE B 1 103 ? -2.311 -10.249 -25.017 1.00 35.85 107 PHE B CA 1
ATOM 2200 C C . PHE B 1 103 ? -3.673 -9.747 -25.493 1.00 38.25 107 PHE B C 1
ATOM 2201 O O . PHE B 1 103 ? -3.973 -8.554 -25.382 1.00 43.36 107 PHE B O 1
ATOM 2209 N N . LEU B 1 104 ? -4.524 -10.650 -25.998 1.00 36.99 108 LEU B N 1
ATOM 2210 C CA . LEU B 1 104 ? -5.867 -10.258 -26.423 1.00 42.58 108 LEU B CA 1
ATOM 2211 C C . LEU B 1 104 ? -6.663 -9.618 -25.287 1.00 44.00 108 LEU B C 1
ATOM 2212 O O . LEU B 1 104 ? -7.553 -8.803 -25.546 1.00 43.57 108 LEU B O 1
ATOM 2217 N N . ASN B 1 105 ? -6.365 -9.968 -24.027 1.00 41.77 109 ASN B N 1
ATOM 2218 C CA . ASN B 1 105 ? -7.068 -9.400 -22.878 1.00 41.50 109 ASN B CA 1
ATOM 2219 C C . ASN B 1 105 ? -6.556 -8.016 -22.469 1.00 44.53 109 ASN B C 1
ATOM 2220 O O . ASN B 1 105 ? -7.129 -7.415 -21.553 1.00 44.05 109 ASN B O 1
ATOM 2225 N N . VAL B 1 106 ? -5.517 -7.490 -23.132 1.00 40.36 110 VAL B N 1
ATOM 2226 C CA . VAL B 1 106 ? -4.923 -6.208 -22.739 1.00 38.86 110 VAL B CA 1
ATOM 2227 C C . VAL B 1 106 ? -5.895 -5.055 -22.961 1.00 41.08 110 VAL B C 1
ATOM 2228 O O . VAL B 1 106 ? -5.959 -4.117 -22.154 1.00 41.47 110 VAL B O 1
ATOM 2232 N N . ARG B 1 107 ? -6.649 -5.093 -24.059 1.00 40.75 111 ARG B N 1
ATOM 2233 C CA . ARG B 1 107 ? -7.648 -4.061 -24.325 1.00 47.44 111 ARG B CA 1
ATOM 2234 C C . ARG B 1 107 ? -8.605 -3.890 -23.149 1.00 41.75 111 ARG B C 1
ATOM 2235 O O . ARG B 1 107 ? -8.852 -2.769 -22.693 1.00 42.42 111 ARG B O 1
ATOM 2243 N N . ASN B 1 108 ? -9.170 -4.989 -22.652 1.00 44.22 112 ASN B N 1
ATOM 2244 C CA . ASN B 1 108 ? -10.152 -4.853 -21.585 1.00 47.55 112 ASN B CA 1
ATOM 2245 C C . ASN B 1 108 ? -9.499 -4.456 -20.264 1.00 46.96 112 ASN B C 1
ATOM 2246 O O . ASN B 1 108 ? -10.098 -3.708 -19.485 1.00 47.06 112 ASN B O 1
ATOM 2251 N N . TRP B 1 109 ? -8.274 -4.915 -20.001 1.00 42.89 113 TRP B N 1
ATOM 2252 C CA . TRP B 1 109 ? -7.563 -4.432 -18.819 1.00 39.23 113 TRP B CA 1
ATOM 2253 C C . TRP B 1 109 ? -7.435 -2.912 -18.848 1.00 38.55 113 TRP B C 1
ATOM 2254 O O . TRP B 1 109 ? -7.693 -2.246 -17.843 1.00 37.42 113 TRP B O 1
ATOM 2265 N N . ILE B 1 110 ? -7.064 -2.343 -19.999 1.00 35.75 114 ILE B N 1
ATOM 2266 C CA . ILE B 1 110 ? -6.872 -0.894 -20.075 1.00 43.48 114 ILE B CA 1
ATOM 2267 C C . ILE B 1 110 ? -8.196 -0.171 -19.862 1.00 46.33 114 ILE B C 1
ATOM 2268 O O . ILE B 1 110 ? -8.283 0.788 -19.082 1.00 42.79 114 ILE B O 1
ATOM 2273 N N . SER B 1 111 ? -9.246 -0.641 -20.544 1.00 37.52 115 SER B N 1
ATOM 2274 C CA . SER B 1 111 ? -10.599 -0.138 -20.332 1.00 41.55 115 SER B CA 1
ATOM 2275 C C . SER B 1 111 ? -10.987 -0.186 -18.853 1.00 43.83 115 SER B C 1
ATOM 2276 O O . SER B 1 111 ? -11.445 0.814 -18.285 1.00 45.14 115 SER B O 1
ATOM 2279 N N . GLN B 1 112 ? -10.801 -1.345 -18.207 1.00 47.71 116 GLN B N 1
ATOM 2280 C CA . GLN B 1 112 ? -11.109 -1.445 -16.784 1.00 43.59 116 GLN B CA 1
ATOM 2281 C C . GLN B 1 112 ? -10.287 -0.457 -15.976 1.00 47.38 116 GLN B C 1
ATOM 2282 O O . GLN B 1 112 ? -10.782 0.112 -14.997 1.00 47.84 116 GLN B O 1
ATOM 2288 N N . LEU B 1 113 ? -9.043 -0.214 -16.393 1.00 42.25 117 LEU B N 1
ATOM 2289 C CA . LEU B 1 113 ? -8.160 0.668 -15.636 1.00 43.14 117 LEU B CA 1
ATOM 2290 C C . LEU B 1 113 ? -8.638 2.108 -15.705 1.00 44.09 117 LEU B C 1
ATOM 2291 O O . LEU B 1 113 ? -8.743 2.795 -14.681 1.00 42.15 117 LEU B O 1
ATOM 2296 N N . GLN B 1 114 ? -8.913 2.581 -16.920 1.00 46.16 118 GLN B N 1
ATOM 2297 C CA . GLN B 1 114 ? -9.410 3.933 -17.121 1.00 47.85 118 GLN B CA 1
ATOM 2298 C C . GLN B 1 114 ? -10.757 4.164 -16.443 1.00 46.90 118 GLN B C 1
ATOM 2299 O O . GLN B 1 114 ? -11.071 5.301 -16.076 1.00 53.23 118 GLN B O 1
ATOM 2305 N N . MET B 1 115 ? -11.543 3.103 -16.228 1.00 45.57 119 MET B N 1
ATOM 2306 C CA . MET B 1 115 ? -12.858 3.244 -15.609 1.00 46.68 119 MET B CA 1
ATOM 2307 C C . MET B 1 115 ? -12.798 3.337 -14.087 1.00 50.63 119 MET B C 1
ATOM 2308 O O . MET B 1 115 ? -13.707 3.913 -13.481 1.00 42.99 119 MET B O 1
ATOM 2313 N N . HIS B 1 116 ? -11.752 2.805 -13.455 1.00 50.93 120 HIS B N 1
ATOM 2314 C CA . HIS B 1 116 ? -11.720 2.704 -12.007 1.00 44.06 120 HIS B CA 1
ATOM 2315 C C . HIS B 1 116 ? -10.562 3.423 -11.332 1.00 46.72 120 HIS B C 1
ATOM 2316 O O . HIS B 1 116 ? -10.591 3.562 -10.103 1.00 49.73 120 HIS B O 1
ATOM 2323 N N . ALA B 1 117 ? -9.557 3.894 -12.071 1.00 43.17 121 ALA B N 1
ATOM 2324 C CA . ALA B 1 117 ? -8.405 4.522 -11.432 1.00 41.40 121 ALA B CA 1
ATOM 2325 C C . ALA B 1 117 ? -8.761 5.920 -10.920 1.00 46.97 121 ALA B C 1
ATOM 2326 O O . ALA B 1 117 ? -9.892 6.403 -11.068 1.00 49.16 121 ALA B O 1
ATOM 2328 N N . TYR B 1 118 ? -7.768 6.574 -10.295 1.00 41.30 122 TYR B N 1
ATOM 2329 C CA . TYR B 1 118 ? -7.928 7.948 -9.824 1.00 47.29 122 TYR B CA 1
ATOM 2330 C C . TYR B 1 118 ? -8.093 8.923 -10.984 1.00 46.50 122 TYR B C 1
ATOM 2331 O O . TYR B 1 118 ? -8.544 10.060 -10.783 1.00 43.17 122 TYR B O 1
ATOM 2340 N N . SER B 1 119 ? -7.711 8.496 -12.179 1.00 50.81 123 SER B N 1
ATOM 2341 C CA . SER B 1 119 ? -7.768 9.268 -13.406 1.00 45.78 123 SER B CA 1
ATOM 2342 C C . SER B 1 119 ? -8.343 8.384 -14.501 1.00 46.31 123 SER B C 1
ATOM 2343 O O . SER B 1 119 ? -8.186 7.159 -14.479 1.00 47.50 123 SER B O 1
ATOM 2346 N N . GLU B 1 120 ? -9.048 9.000 -15.448 0.94 46.53 124 GLU B N 1
ATOM 2347 C CA . GLU B 1 120 ? -9.504 8.247 -16.608 0.94 48.93 124 GLU B CA 1
ATOM 2348 C C . GLU B 1 120 ? -8.357 7.964 -17.559 0.95 46.22 124 GLU B C 1
ATOM 2349 O O . GLU B 1 120 ? -8.472 7.064 -18.396 0.96 48.71 124 GLU B O 1
ATOM 2355 N N . ASN B 1 121 ? -7.258 8.712 -17.449 0.89 43.16 125 ASN B N 1
ATOM 2356 C CA . ASN B 1 121 ? -6.022 8.438 -18.181 0.89 42.86 125 ASN B CA 1
ATOM 2357 C C . ASN B 1 121 ? -4.880 8.334 -17.176 0.89 46.49 125 ASN B C 1
ATOM 2358 O O . ASN B 1 121 ? -4.076 9.264 -17.022 0.89 43.15 125 ASN B O 1
ATOM 2363 N N . PRO B 1 122 ? -4.785 7.216 -16.465 1.00 41.19 126 PRO B N 1
ATOM 2364 C CA . PRO B 1 122 ? -3.630 6.998 -15.600 1.00 42.47 126 PRO B CA 1
ATOM 2365 C C . PRO B 1 122 ? -2.433 6.540 -16.418 1.00 42.78 126 PRO B C 1
ATOM 2366 O O . PRO B 1 122 ? -2.559 6.007 -17.520 1.00 40.94 126 PRO B O 1
ATOM 2370 N N . ASP B 1 123 ? -1.260 6.766 -15.850 0.90 42.36 127 ASP B N 1
ATOM 2371 C CA . ASP B 1 123 ? -0.033 6.265 -16.439 0.90 34.40 127 ASP B CA 1
ATOM 2372 C C . ASP B 1 123 ? -0.010 4.746 -16.416 0.90 40.94 127 ASP B C 1
ATOM 2373 O O . ASP B 1 123 ? -0.282 4.111 -15.387 0.90 34.42 127 ASP B O 1
ATOM 2378 N N . ILE B 1 124 ? 0.295 4.172 -17.573 1.00 41.74 128 ILE B N 1
ATOM 2379 C CA . ILE B 1 124 ? 0.433 2.740 -17.753 1.00 39.24 128 ILE B CA 1
ATOM 2380 C C . ILE B 1 124 ? 1.719 2.509 -18.528 1.00 38.83 128 ILE B C 1
ATOM 2381 O O . ILE B 1 124 ? 2.051 3.281 -19.434 1.00 42.51 128 ILE B O 1
ATOM 2386 N N . VAL B 1 125 ? 2.464 1.476 -18.139 1.00 40.81 129 VAL B N 1
ATOM 2387 C CA . VAL B 1 125 ? 3.578 0.948 -18.921 1.00 39.98 129 VAL B CA 1
ATOM 2388 C C . VAL B 1 125 ? 3.250 -0.505 -19.253 1.00 38.60 129 VAL B C 1
ATOM 2389 O O . VAL B 1 125 ? 2.910 -1.294 -18.363 1.00 36.83 129 VAL B O 1
ATOM 2393 N N . LEU B 1 126 ? 3.288 -0.840 -20.530 1.00 37.58 130 LEU B N 1
ATOM 2394 C CA . LEU B 1 126 ? 2.878 -2.155 -20.996 1.00 35.55 130 LEU B CA 1
ATOM 2395 C C . LEU B 1 126 ? 4.112 -3.044 -21.103 1.00 37.12 130 LEU B C 1
ATOM 2396 O O . LEU B 1 126 ? 5.113 -2.646 -21.698 1.00 33.06 130 LEU B O 1
ATOM 2401 N N . CYS B 1 127 ? 4.057 -4.235 -20.509 1.00 39.93 131 CYS B N 1
ATOM 2402 C CA . CYS B 1 127 ? 5.206 -5.135 -20.504 1.00 33.66 131 CYS B CA 1
ATOM 2403 C C . CYS B 1 127 ? 4.849 -6.449 -21.174 1.00 36.12 131 CYS B C 1
ATOM 2404 O O . CYS B 1 127 ? 3.870 -7.102 -20.793 1.00 37.13 131 CYS B O 1
ATOM 2407 N N . GLY B 1 128 ? 5.654 -6.838 -22.159 1.00 38.15 132 GLY B N 1
ATOM 2408 C CA . GLY B 1 128 ? 5.516 -8.147 -22.761 1.00 33.60 132 GLY B CA 1
ATOM 2409 C C . GLY B 1 128 ? 6.543 -9.019 -22.084 1.00 37.45 132 GLY B C 1
ATOM 2410 O O . GLY B 1 128 ? 7.731 -8.969 -22.424 1.00 38.97 132 GLY B O 1
ATOM 2411 N N . ASN B 1 129 ? 6.114 -9.779 -21.088 1.00 35.13 133 ASN B N 1
ATOM 2412 C CA . ASN B 1 129 ? 7.043 -10.523 -20.255 1.00 36.30 133 ASN B CA 1
ATOM 2413 C C . ASN B 1 129 ? 7.360 -11.897 -20.860 1.00 35.89 133 ASN B C 1
ATOM 2414 O O . ASN B 1 129 ? 6.689 -12.371 -21.777 1.00 35.01 133 ASN B O 1
ATOM 2419 N N . LYS B 1 130 ? 8.424 -12.521 -20.335 1.00 41.90 134 LYS B N 1
ATOM 2420 C CA . LYS B 1 130 ? 8.947 -13.829 -20.766 1.00 31.54 134 LYS B CA 1
ATOM 2421 C C . LYS B 1 130 ? 9.676 -13.747 -22.101 1.00 30.79 134 LYS B C 1
ATOM 2422 O O . LYS B 1 130 ? 9.797 -14.742 -22.812 1.00 32.28 134 LYS B O 1
ATOM 2428 N N . SER B 1 131 ? 10.239 -12.578 -22.425 1.00 36.66 135 SER B N 1
ATOM 2429 C CA . SER B 1 131 ? 11.057 -12.450 -23.633 1.00 35.23 135 SER B CA 1
ATOM 2430 C C . SER B 1 131 ? 12.204 -13.458 -23.701 1.00 32.96 135 SER B C 1
ATOM 2431 O O . SER B 1 131 ? 12.747 -13.679 -24.789 1.00 37.92 135 SER B O 1
ATOM 2434 N N . ASP B 1 132 ? 12.599 -14.067 -22.574 1.00 35.23 136 ASP B N 1
ATOM 2435 C CA . ASP B 1 132 ? 13.663 -15.073 -22.599 1.00 38.60 136 ASP B CA 1
ATOM 2436 C C .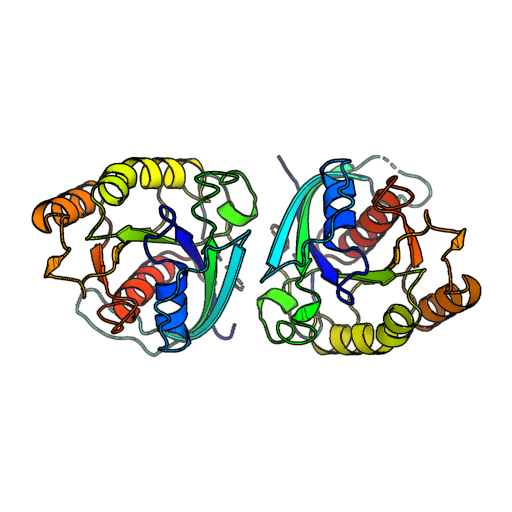 ASP B 1 132 ? 13.227 -16.408 -23.209 1.00 45.54 136 ASP B C 1
ATOM 2437 O O . ASP B 1 132 ? 14.086 -17.267 -23.460 1.00 41.02 136 ASP B O 1
ATOM 2442 N N . LEU B 1 133 ? 11.931 -16.613 -23.440 1.00 33.03 137 LEU B N 1
ATOM 2443 C CA . LEU B 1 133 ? 11.435 -17.858 -24.026 1.00 38.75 137 LEU B CA 1
ATOM 2444 C C . LEU B 1 133 ? 11.127 -17.649 -25.508 1.00 38.54 137 LEU B C 1
ATOM 2445 O O . LEU B 1 133 ? 9.992 -17.771 -25.960 1.00 36.43 137 LEU B O 1
ATOM 2450 N N . GLU B 1 134 ? 12.179 -17.328 -26.267 1.00 39.45 138 GLU B N 1
ATOM 2451 C CA . GLU B 1 134 ? 12.003 -16.938 -27.664 1.00 39.56 138 GLU B CA 1
ATOM 2452 C C . GLU B 1 134 ? 11.402 -18.071 -28.490 1.00 42.05 138 GLU B C 1
ATOM 2453 O O . GLU B 1 134 ? 10.582 -17.837 -29.386 1.00 47.68 138 GLU B O 1
ATOM 2455 N N . ASP B 1 135 ? 11.797 -19.303 -28.196 1.00 38.83 139 ASP B N 1
ATOM 2456 C CA . ASP B 1 135 ? 11.295 -20.463 -28.918 1.00 45.67 139 ASP B CA 1
ATOM 2457 C C . ASP B 1 135 ? 9.799 -20.688 -28.713 1.00 47.57 139 ASP B C 1
ATOM 2458 O O . ASP B 1 135 ? 9.162 -21.344 -29.547 1.00 51.25 139 ASP B O 1
ATOM 2463 N N . GLN B 1 136 ? 9.224 -20.173 -27.627 1.00 50.19 140 GLN B N 1
ATOM 2464 C CA . GLN B 1 136 ? 7.799 -20.310 -27.355 1.00 44.25 140 GLN B CA 1
ATOM 2465 C C . GLN B 1 136 ? 7.032 -19.011 -27.609 1.00 41.08 140 GLN B C 1
ATOM 2466 O O . GLN B 1 136 ? 5.827 -18.949 -27.361 1.00 43.48 140 GLN B O 1
ATOM 2472 N N . ARG B 1 137 ? 7.698 -17.989 -28.129 1.00 36.21 141 ARG B N 1
ATOM 2473 C CA . ARG B 1 137 ? 7.040 -16.721 -28.399 1.00 38.17 141 ARG B CA 1
ATOM 2474 C C . ARG B 1 137 ? 5.886 -16.892 -29.380 1.00 45.66 141 ARG B C 1
ATOM 2475 O O . ARG B 1 137 ? 5.959 -17.703 -30.308 1.00 44.03 141 ARG B O 1
ATOM 2483 N N . VAL B 1 138 ? 4.795 -16.143 -29.165 1.00 44.97 142 VAL B N 1
ATOM 2484 C CA . VAL B 1 138 ? 3.680 -16.179 -30.116 1.00 45.69 142 VAL B CA 1
ATOM 2485 C C . VAL B 1 138 ? 3.130 -14.787 -30.420 1.00 45.70 142 VAL B C 1
ATOM 2486 O O . VAL B 1 138 ? 2.341 -14.623 -31.353 1.00 46.53 142 VAL B O 1
ATOM 2490 N N . VAL B 1 139 ? 3.500 -13.777 -29.640 1.00 42.97 143 VAL B N 1
ATOM 2491 C CA . VAL B 1 139 ? 2.989 -12.423 -29.845 1.00 41.15 143 VAL B CA 1
ATOM 2492 C C . VAL B 1 139 ? 4.008 -11.641 -30.672 1.00 47.42 143 VAL B C 1
ATOM 2493 O O . VAL B 1 139 ? 5.171 -11.492 -30.264 1.00 41.27 143 VAL B O 1
ATOM 2497 N N . LYS B 1 140 ? 3.583 -11.138 -31.836 1.00 44.65 144 LYS B N 1
ATOM 2498 C CA . LYS B 1 140 ? 4.524 -10.471 -32.730 1.00 46.95 144 LYS B CA 1
ATOM 2499 C C . LYS B 1 140 ? 4.771 -9.047 -32.253 1.00 46.08 144 LYS B C 1
ATOM 2500 O O . LYS B 1 140 ? 3.834 -8.336 -31.872 1.00 48.42 144 LYS B O 1
ATOM 2506 N N . GLU B 1 141 ? 6.050 -8.644 -32.268 1.00 47.72 145 GLU B N 1
ATOM 2507 C CA . GLU B 1 141 ? 6.448 -7.362 -31.688 1.00 50.48 145 GLU B CA 1
ATOM 2508 C C . GLU B 1 141 ? 5.692 -6.204 -32.326 1.00 50.22 145 GLU B C 1
ATOM 2509 O O . GLU B 1 141 ? 5.269 -5.275 -31.624 1.00 49.30 145 GLU B O 1
ATOM 2515 N N . GLU B 1 142 ? 5.485 -6.261 -33.651 1.00 52.68 146 GLU B N 1
ATOM 2516 C CA . GLU B 1 142 ? 4.787 -5.186 -34.358 1.00 52.76 146 GLU B CA 1
ATOM 2517 C C . GLU B 1 142 ? 3.355 -5.008 -33.855 1.00 44.32 146 GLU B C 1
ATOM 2518 O O . GLU B 1 142 ? 2.882 -3.874 -33.708 1.00 46.78 146 GLU B O 1
ATOM 2520 N N . GLU B 1 143 ? 2.637 -6.112 -33.619 1.00 49.08 147 GLU B N 1
ATOM 2521 C CA . GLU B 1 143 ? 1.285 -6.012 -33.070 1.00 48.74 147 GLU B CA 1
ATOM 2522 C C . GLU B 1 143 ? 1.307 -5.384 -31.681 1.00 51.21 147 GLU B C 1
ATOM 2523 O O . GLU B 1 143 ? 0.494 -4.503 -31.365 1.00 49.19 147 GLU B O 1
ATOM 2525 N N . ALA B 1 144 ? 2.235 -5.827 -30.831 1.00 47.22 148 ALA B N 1
ATOM 2526 C CA . ALA B 1 144 ? 2.310 -5.260 -29.491 1.00 45.85 148 ALA B CA 1
ATOM 2527 C C . ALA B 1 144 ? 2.676 -3.787 -29.555 1.00 46.35 148 ALA B C 1
ATOM 2528 O O . ALA B 1 144 ? 2.091 -2.963 -28.838 1.00 45.26 148 ALA B O 1
ATOM 2530 N N . ILE B 1 145 ? 3.614 -3.429 -30.441 1.00 40.69 149 ILE B N 1
ATOM 2531 C CA . ILE B 1 145 ? 4.033 -2.033 -30.553 1.00 45.97 149 ILE B CA 1
ATOM 2532 C C . ILE B 1 145 ? 2.896 -1.176 -31.088 1.00 46.66 149 ILE B C 1
ATOM 2533 O O . ILE B 1 145 ? 2.704 -0.032 -30.651 1.00 48.18 149 ILE B O 1
ATOM 2538 N N . ALA B 1 146 ? 2.122 -1.714 -32.034 1.00 46.06 150 ALA B N 1
ATOM 2539 C CA . ALA B 1 146 ? 0.980 -0.985 -32.576 1.00 48.71 150 ALA B CA 1
ATOM 2540 C C . ALA B 1 146 ? -0.056 -0.709 -31.494 1.00 48.47 150 ALA B C 1
ATOM 2541 O O . ALA B 1 146 ? -0.564 0.411 -31.368 1.00 47.22 150 ALA B O 1
ATOM 2543 N N . LEU B 1 147 ? -0.373 -1.729 -30.694 1.00 51.27 151 LEU B N 1
ATOM 2544 C CA . LEU B 1 147 ? -1.346 -1.566 -29.621 1.00 45.03 151 LEU B CA 1
ATOM 2545 C C . LEU B 1 147 ? -0.906 -0.498 -28.629 1.00 39.17 151 LEU B C 1
ATOM 2546 O O . LEU B 1 147 ? -1.709 0.345 -28.226 1.00 40.26 151 LEU B O 1
ATOM 2551 N N . ALA B 1 148 ? 0.371 -0.505 -28.236 1.00 43.85 152 ALA B N 1
ATOM 2552 C CA . ALA B 1 148 ? 0.854 0.530 -27.326 1.00 45.39 152 ALA B CA 1
ATOM 2553 C C . ALA B 1 148 ? 0.748 1.910 -27.962 1.00 48.23 152 ALA B C 1
ATOM 2554 O O . ALA B 1 148 ? 0.372 2.882 -27.292 1.00 51.90 152 ALA B O 1
ATOM 2556 N N . GLU B 1 149 ? 1.077 2.014 -29.256 1.00 39.62 153 GLU B N 1
ATOM 2557 C CA . GLU B 1 149 ? 1.003 3.298 -29.948 1.00 43.08 153 GLU B CA 1
ATOM 2558 C C . GLU B 1 149 ? -0.431 3.821 -30.012 1.00 46.22 153 GLU B C 1
ATOM 2559 O O . GLU B 1 149 ? -0.666 5.023 -29.827 1.00 48.73 153 GLU B O 1
ATOM 2561 N N . LYS B 1 150 ? -1.404 2.938 -30.263 1.00 44.53 154 LYS B N 1
ATOM 2562 C CA . LYS B 1 150 ? -2.804 3.374 -30.303 1.00 47.74 154 LYS B CA 1
ATOM 2563 C C . LYS B 1 150 ? -3.230 4.019 -28.986 1.00 53.05 154 LYS B C 1
ATOM 2564 O O . LYS B 1 150 ? -3.998 4.990 -28.980 1.00 58.02 154 LYS B O 1
ATOM 2566 N N . TYR B 1 151 ? -2.739 3.503 -27.860 1.00 47.34 155 TYR B N 1
ATOM 2567 C CA . TYR B 1 151 ? -3.121 4.035 -26.557 1.00 46.12 155 TYR B CA 1
ATOM 2568 C C . TYR B 1 151 ? -2.156 5.073 -26.018 1.00 50.38 155 TYR B C 1
ATOM 2569 O O . TYR B 1 151 ? -2.465 5.702 -24.996 1.00 45.73 155 TYR B O 1
ATOM 2578 N N . GLY B 1 152 ? -0.993 5.240 -26.648 1.00 43.98 156 GLY B N 1
ATOM 2579 C CA . GLY B 1 152 ? -0.016 6.202 -26.173 1.00 48.55 156 GLY B CA 1
ATOM 2580 C C . GLY B 1 152 ? 0.737 5.812 -24.917 1.00 44.47 156 GLY B C 1
ATOM 2581 O O . GLY B 1 152 ? 1.116 6.689 -24.138 1.00 47.37 156 GLY B O 1
ATOM 2582 N N . ILE B 1 153 ? 0.978 4.525 -24.697 1.00 45.47 157 ILE B N 1
ATOM 2583 C CA . ILE B 1 153 ? 1.685 4.123 -23.484 1.00 46.93 157 ILE B CA 1
ATOM 2584 C C . ILE B 1 153 ? 2.993 3.435 -23.853 1.00 47.50 157 ILE B C 1
ATOM 2585 O O . ILE B 1 153 ? 3.085 2.795 -24.913 1.00 43.69 157 ILE B O 1
ATOM 2590 N N . PRO B 1 154 ? 4.023 3.534 -23.015 1.00 45.67 158 PRO B N 1
ATOM 2591 C CA . PRO B 1 154 ? 5.291 2.872 -23.332 1.00 42.53 158 PRO B CA 1
ATOM 2592 C C . PRO B 1 154 ? 5.152 1.358 -23.321 1.00 43.68 158 PRO B C 1
ATOM 2593 O O . PRO B 1 154 ? 4.330 0.782 -22.605 1.00 39.13 158 PRO B O 1
ATOM 2597 N N . TYR B 1 155 ? 5.994 0.713 -24.121 1.00 47.16 159 TYR B N 1
ATOM 2598 C CA . TYR B 1 155 ? 6.008 -0.736 -24.244 1.00 42.56 159 TYR B CA 1
ATOM 2599 C C . TYR B 1 155 ? 7.432 -1.232 -24.068 1.00 42.66 159 TYR B C 1
ATOM 2600 O O . TYR B 1 155 ? 8.367 -0.669 -24.647 1.00 37.47 159 TYR B O 1
ATOM 2609 N N . PHE B 1 156 ? 7.594 -2.263 -23.247 1.00 43.83 160 PHE B N 1
ATOM 2610 C CA . PHE B 1 156 ? 8.874 -2.910 -23.026 1.00 40.68 160 PHE B CA 1
ATOM 2611 C C . PHE B 1 156 ? 8.679 -4.411 -23.100 1.00 37.06 160 PHE B C 1
ATOM 2612 O O . PHE B 1 156 ? 7.656 -4.940 -22.656 1.00 37.68 160 PHE B O 1
ATOM 2620 N N . GLU B 1 157 ? 9.653 -5.095 -23.661 1.00 36.02 161 GLU B N 1
ATOM 2621 C CA . GLU B 1 157 ? 9.691 -6.545 -23.591 1.00 37.09 161 GLU B CA 1
ATOM 2622 C C . GLU B 1 157 ? 10.685 -6.895 -22.500 1.00 32.30 161 GLU B C 1
ATOM 2623 O O . G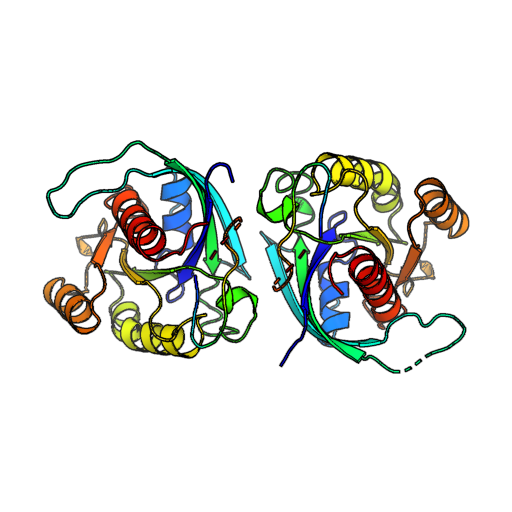LU B 1 157 ? 11.834 -6.439 -22.536 1.00 33.13 161 GLU B O 1
ATOM 2629 N N . THR B 1 158 ? 10.219 -7.639 -21.504 1.00 34.25 162 THR B N 1
ATOM 2630 C CA . THR B 1 158 ? 10.955 -7.886 -20.276 1.00 34.92 162 THR B CA 1
ATOM 2631 C C . THR B 1 158 ? 11.128 -9.384 -20.075 1.00 35.36 162 THR B C 1
ATOM 2632 O O . THR B 1 158 ? 10.436 -10.193 -20.691 1.00 36.68 162 THR B O 1
ATOM 2636 N N . SER B 1 159 ? 12.060 -9.745 -19.196 1.00 34.70 163 SER B N 1
ATOM 2637 C CA . SER B 1 159 ? 12.181 -11.108 -18.682 1.00 37.87 163 SER B CA 1
ATOM 2638 C C . SER B 1 159 ? 12.419 -11.070 -17.174 1.00 32.71 163 SER B C 1
ATOM 2639 O O . SER B 1 159 ? 13.440 -10.554 -16.722 1.00 34.12 163 SER B O 1
ATOM 2642 N N . ALA B 1 160 ? 11.478 -11.601 -16.395 1.00 31.47 164 ALA B N 1
ATOM 2643 C CA . ALA B 1 160 ? 11.695 -11.753 -14.964 1.00 35.34 164 ALA B CA 1
ATOM 2644 C C . ALA B 1 160 ? 12.768 -12.781 -14.666 1.00 32.76 164 ALA B C 1
ATOM 2645 O O . ALA B 1 160 ? 13.307 -12.794 -13.556 1.00 32.67 164 ALA B O 1
ATOM 2647 N N . ALA B 1 161 ? 13.070 -13.659 -15.619 1.00 34.52 165 ALA B N 1
ATOM 2648 C CA . ALA B 1 161 ? 14.063 -14.695 -15.367 1.00 27.95 165 ALA B CA 1
ATOM 2649 C C . ALA B 1 161 ? 15.462 -14.101 -15.346 1.00 29.17 165 ALA B C 1
ATOM 2650 O O . ALA B 1 161 ? 16.230 -14.338 -14.409 1.00 34.17 165 ALA B O 1
ATOM 2652 N N . ASN B 1 162 ? 15.802 -13.281 -16.334 1.00 29.46 166 ASN B N 1
ATOM 2653 C CA . ASN B 1 162 ? 17.154 -12.750 -16.397 1.00 30.36 166 ASN B CA 1
ATOM 2654 C C . ASN B 1 162 ? 17.230 -11.248 -16.175 1.00 37.38 166 ASN B C 1
ATOM 2655 O O . ASN B 1 162 ? 18.333 -10.693 -16.212 1.00 37.99 166 ASN B O 1
ATOM 2660 N N . GLY B 1 163 ? 16.095 -10.577 -15.936 1.00 30.60 167 GLY B N 1
ATOM 2661 C CA . GLY B 1 163 ? 16.073 -9.170 -15.616 1.00 27.42 167 GLY B CA 1
ATOM 2662 C C . GLY B 1 163 ? 15.987 -8.204 -16.781 1.00 36.26 167 GLY B C 1
ATOM 2663 O O . GLY B 1 163 ? 15.888 -6.991 -16.542 1.00 33.64 167 GLY B O 1
ATOM 2664 N N . THR B 1 164 ? 16.017 -8.687 -18.024 1.00 33.02 168 THR B N 1
ATOM 2665 C CA . THR B 1 164 ? 16.097 -7.798 -19.182 1.00 36.53 168 THR B CA 1
ATOM 2666 C C . THR B 1 164 ? 14.920 -6.831 -19.188 1.00 39.97 168 THR B C 1
ATOM 2667 O O . THR B 1 164 ? 13.756 -7.254 -19.179 1.00 39.60 168 THR B O 1
ATOM 2671 N N . ASN B 1 165 ? 15.230 -5.535 -19.141 1.00 32.89 169 ASN B N 1
ATOM 2672 C CA . ASN B 1 165 ? 14.316 -4.403 -19.268 1.00 37.09 169 ASN B CA 1
ATOM 2673 C C . ASN B 1 165 ? 13.389 -4.189 -18.066 1.00 38.57 169 ASN B C 1
ATOM 2674 O O . ASN B 1 165 ? 12.550 -3.278 -18.111 1.00 36.97 169 ASN B O 1
ATOM 2679 N N . ILE B 1 166 ? 13.528 -4.959 -16.983 1.00 42.45 170 ILE B N 1
ATOM 2680 C CA . ILE B 1 166 ? 12.652 -4.774 -15.824 1.00 37.88 170 ILE B CA 1
ATOM 2681 C C . ILE B 1 166 ? 12.842 -3.388 -15.228 1.00 42.55 170 ILE B C 1
ATOM 2682 O O . ILE B 1 166 ? 11.877 -2.646 -15.017 1.00 39.03 170 ILE B O 1
ATOM 2687 N N . SER B 1 167 ? 14.094 -3.017 -14.945 1.00 43.20 171 SER B N 1
ATOM 2688 C CA . SER B 1 167 ? 14.351 -1.718 -14.327 1.00 38.85 171 SER B CA 1
ATOM 2689 C C . SER B 1 167 ? 13.993 -0.578 -15.270 1.00 40.38 171 SER B C 1
ATOM 2690 O O . SER B 1 167 ? 13.471 0.454 -14.838 1.00 41.18 171 SER B O 1
ATOM 2693 N N . GLN B 1 168 ? 14.277 -0.737 -16.562 1.00 40.84 172 GLN B N 1
ATOM 2694 C CA . GLN B 1 168 ? 13.923 0.294 -17.530 1.00 37.27 172 GLN B CA 1
ATOM 2695 C C . GLN B 1 168 ? 12.414 0.551 -17.527 1.00 39.73 172 GLN B C 1
ATOM 2696 O O . GLN B 1 168 ? 11.967 1.702 -17.455 1.00 41.85 172 GLN B O 1
ATOM 2702 N N . ALA B 1 169 ? 11.613 -0.515 -17.543 1.00 32.90 173 ALA B N 1
ATOM 2703 C CA . ALA B 1 169 ? 10.156 -0.361 -17.539 1.00 42.49 173 ALA B CA 1
ATOM 2704 C C . ALA B 1 169 ? 9.654 0.317 -16.262 1.00 41.40 173 ALA B C 1
ATOM 2705 O O . ALA B 1 169 ? 8.800 1.212 -16.318 1.00 36.67 173 ALA B O 1
ATOM 2707 N N . ILE B 1 170 ? 10.156 -0.106 -15.101 1.00 40.70 174 ILE B N 1
ATOM 2708 C CA . ILE B 1 170 ? 9.718 0.488 -13.838 1.00 44.37 174 ILE B CA 1
ATOM 2709 C C . ILE B 1 170 ? 10.163 1.946 -13.716 1.00 41.70 174 ILE B C 1
ATOM 2710 O O . ILE B 1 170 ? 9.383 2.807 -13.285 1.00 41.14 174 ILE B O 1
ATOM 2715 N N . GLU B 1 171 ? 11.414 2.254 -14.093 1.00 42.22 175 GLU B N 1
ATOM 2716 C CA . GLU B 1 171 ? 11.890 3.643 -14.079 1.00 43.90 175 GLU B CA 1
ATOM 2717 C C . GLU B 1 171 ? 11.113 4.530 -15.052 1.00 42.62 175 GLU B C 1
ATOM 2718 O O . GLU B 1 171 ? 10.967 5.734 -14.812 1.00 43.63 175 GLU B O 1
ATOM 2724 N N . MET B 1 172 ? 10.638 3.964 -16.161 1.00 40.52 176 MET B N 1
ATOM 2725 C CA . MET B 1 172 ? 9.782 4.708 -17.083 1.00 43.44 176 MET B CA 1
ATOM 2726 C C . MET B 1 172 ? 8.448 5.087 -16.430 1.00 42.48 176 MET B C 1
ATOM 2727 O O . MET B 1 172 ? 7.973 6.223 -16.565 1.00 42.13 176 MET B O 1
ATOM 2732 N N . LEU B 1 173 ? 7.826 4.145 -15.721 1.00 42.55 177 LEU B N 1
ATOM 2733 C CA . LEU B 1 173 ? 6.616 4.462 -14.966 1.00 40.14 177 LEU B CA 1
ATOM 2734 C C . LEU B 1 173 ? 6.900 5.501 -13.886 1.00 40.83 177 LEU B C 1
ATOM 2735 O O . LEU B 1 173 ? 6.153 6.476 -13.725 1.00 42.33 177 LEU B O 1
ATOM 2740 N N . LEU B 1 174 ? 7.973 5.296 -13.121 1.00 42.19 178 LEU B N 1
ATOM 2741 C CA . LEU B 1 174 ? 8.370 6.278 -12.120 1.00 44.92 178 LEU B CA 1
ATOM 2742 C C . LEU B 1 174 ? 8.505 7.666 -12.738 1.00 46.04 178 LEU B C 1
ATOM 2743 O O . LEU B 1 174 ? 8.034 8.659 -12.173 1.00 45.93 178 LEU B O 1
ATOM 2748 N N . ASP B 1 175 ? 9.128 7.748 -13.911 1.00 48.00 179 ASP B N 1
ATOM 2749 C CA . ASP B 1 175 ? 9.330 9.041 -14.555 1.00 44.77 179 ASP B CA 1
ATOM 2750 C C . ASP B 1 175 ? 8.000 9.709 -14.911 1.00 41.99 179 ASP B C 1
ATOM 2751 O O . ASP B 1 175 ? 7.831 10.917 -14.708 1.00 46.02 179 ASP B O 1
ATOM 2756 N N . LEU B 1 176 ? 7.043 8.945 -15.435 1.00 40.40 180 LEU B N 1
ATOM 2757 C CA . LEU B 1 176 ? 5.752 9.530 -15.789 1.00 41.64 180 LEU B CA 1
ATOM 2758 C C . LEU B 1 176 ? 5.087 10.151 -14.568 1.00 48.16 180 LEU B C 1
ATOM 2759 O O . LEU B 1 176 ? 4.603 11.291 -14.618 1.00 45.82 180 LEU B O 1
ATOM 2764 N N . ILE B 1 177 ? 5.089 9.418 -13.446 1.00 42.20 181 ILE B N 1
ATOM 2765 C CA . ILE B 1 177 ? 4.444 9.898 -12.226 1.00 41.36 181 ILE B CA 1
ATOM 2766 C C . ILE B 1 177 ? 5.170 11.125 -11.674 1.00 45.76 181 ILE B C 1
ATOM 2767 O O . ILE B 1 177 ? 4.533 12.109 -11.280 1.00 43.56 181 ILE B O 1
ATOM 2772 N N . MET B 1 178 ? 6.508 11.093 -11.639 1.00 43.36 182 MET B N 1
ATOM 2773 C CA . MET B 1 178 ? 7.266 12.204 -11.071 1.00 46.40 182 MET B CA 1
ATOM 2774 C C . MET B 1 178 ? 7.093 13.489 -11.868 1.00 44.89 182 MET B C 1
ATOM 2775 O O . MET B 1 178 ? 7.291 14.577 -11.321 1.00 55.13 182 MET B O 1
ATOM 2780 N N . LYS B 1 179 ? 6.738 13.388 -13.144 1.00 43.38 183 LYS B N 1
ATOM 2781 C CA . LYS B 1 179 ? 6.489 14.564 -13.964 1.00 50.84 183 LYS B CA 1
ATOM 2782 C C . LYS B 1 179 ? 5.036 15.022 -13.922 1.00 49.57 183 LYS B C 1
ATOM 2783 O O . LYS B 1 179 ? 4.760 16.191 -14.212 1.00 52.46 183 LYS B O 1
ATOM 2789 N N . ARG B 1 180 ? 4.109 14.129 -13.582 1.00 41.32 184 ARG B N 1
ATOM 2790 C CA . ARG B 1 180 ? 2.698 14.463 -13.486 1.00 43.14 184 ARG B CA 1
ATOM 2791 C C . ARG B 1 180 ? 2.310 15.008 -12.121 1.00 52.25 184 ARG B C 1
ATOM 2792 O O . ARG B 1 180 ? 1.324 15.752 -12.017 1.00 46.97 184 ARG B O 1
ATOM 2800 N N . MET B 1 1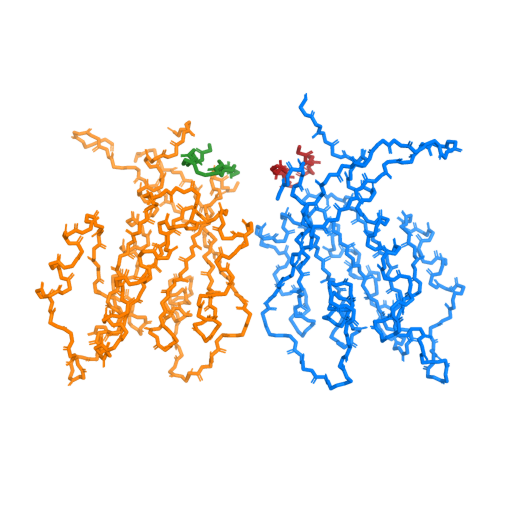81 ? 3.058 14.658 -11.081 1.00 48.04 185 MET B N 1
ATOM 2801 C CA . MET B 1 181 ? 2.695 15.021 -9.725 1.00 51.42 185 MET B CA 1
ATOM 2802 C C . MET B 1 181 ? 2.909 16.514 -9.486 1.00 57.13 185 MET B C 1
ATOM 2803 O O . MET B 1 181 ? 3.778 17.147 -10.096 1.00 49.17 185 MET B O 1
ATOM 2808 N N . GLU B 1 182 ? 2.095 17.067 -8.582 1.00 50.59 186 GLU B N 1
ATOM 2809 C CA . GLU B 1 182 ? 2.130 18.483 -8.242 1.00 54.06 186 GLU B CA 1
ATOM 2810 C C . GLU B 1 182 ? 3.125 18.741 -7.116 1.00 55.66 186 GLU B C 1
ATOM 2811 O O . GLU B 1 182 ? 3.242 17.946 -6.179 1.00 48.96 186 GLU B O 1
ATOM 2813 N N . ARG B 1 183 ? 3.819 19.880 -7.214 1.00 68.21 187 ARG B N 1
ATOM 2814 C CA . ARG B 1 183 ? 4.902 20.269 -6.312 1.00 68.17 187 ARG B CA 1
ATOM 2815 C C . ARG B 1 183 ? 5.963 19.172 -6.326 1.00 68.48 187 ARG B C 1
ATOM 2816 O O . ARG B 1 183 ? 5.902 18.213 -5.552 1.00 68.91 187 ARG B O 1
ATOM 2824 N N . SER B 1 184 ? 6.912 19.287 -7.255 1.00 74.50 188 SER B N 1
ATOM 2825 C CA . SER B 1 184 ? 8.034 18.351 -7.372 1.00 74.70 188 SER B CA 1
ATOM 2826 C C . SER B 1 184 ? 9.324 19.109 -7.702 1.00 84.90 188 SER B C 1
ATOM 2827 O O . SER B 1 184 ? 9.408 19.841 -8.694 1.00 79.80 188 SER B O 1
ATOM 2831 N N . LEU C 2 1 ? -0.976 13.620 -6.526 0.93 40.95 1 LEU D N 1
ATOM 2832 C CA . LEU C 2 1 ? -1.137 13.276 -7.921 0.93 35.88 1 LEU D CA 1
ATOM 2833 C C . LEU C 2 1 ? -2.627 13.587 -8.041 0.93 41.71 1 LEU D C 1
ATOM 2834 O O . LEU C 2 1 ? -3.445 12.878 -7.506 0.93 40.63 1 LEU D O 1
ATOM 2839 N N . VAL C 2 2 ? -3.039 14.820 -8.804 0.93 39.85 2 VAL D N 1
ATOM 2840 C CA . VAL C 2 2 ? -4.461 15.153 -8.916 0.93 43.15 2 VAL D CA 1
ATOM 2841 C C . VAL C 2 2 ? -5.127 14.356 -10.062 0.93 39.86 2 VAL D C 1
ATOM 2842 O O . VAL C 2 2 ? -4.698 14.404 -11.154 0.93 45.82 2 VAL D O 1
ATOM 2846 N N . GLY C 2 3 ? -6.349 13.527 -9.782 0.93 42.07 3 GLY D N 1
ATOM 2847 C CA . GLY C 2 3 ? -6.997 12.776 -10.936 0.93 36.78 3 GLY D CA 1
ATOM 2848 C C . GLY C 2 3 ? -8.452 13.243 -11.147 0.93 42.93 3 GLY D C 1
ATOM 2849 O O . GLY C 2 3 ? -8.956 13.893 -10.325 0.93 42.52 3 GLY D O 1
ATOM 2850 N N . SER C 2 4 ? -9.257 12.913 -12.346 0.93 53.06 4 SER D N 1
ATOM 2851 C CA . SER C 2 4 ? -10.591 13.441 -12.379 0.93 49.37 4 SER D CA 1
ATOM 2852 C C . SER C 2 4 ? -11.493 12.756 -11.301 0.93 47.50 4 SER D C 1
ATOM 2853 O O . SER C 2 4 ? -12.400 13.356 -10.852 0.93 51.89 4 SER D O 1
ATOM 2856 N N . ARG C 2 5 ? -11.259 11.374 -10.858 0.93 49.32 5 ARG D N 1
ATOM 2857 C CA . ARG C 2 5 ? -12.177 10.815 -9.883 0.93 41.65 5 ARG D CA 1
ATOM 2858 C C . ARG C 2 5 ? -11.573 10.932 -8.479 0.93 49.11 5 ARG D C 1
ATOM 2859 O O . ARG C 2 5 ? -12.264 10.981 -7.517 0.93 53.11 5 ARG D O 1
ATOM 2867 N N . HIS C 2 6 ? -10.115 10.980 -8.289 0.93 40.74 6 HIS D N 1
ATOM 2868 C CA . HIS C 2 6 ? -9.661 11.068 -6.891 0.93 42.31 6 HIS D CA 1
ATOM 2869 C C . HIS C 2 6 ? -8.278 11.760 -6.839 0.93 43.51 6 HIS D C 1
ATOM 2870 O O . HIS C 2 6 ? -7.563 11.778 -7.788 0.93 40.84 6 HIS D O 1
ATOM 2877 N N . THR C 2 7 ? -7.863 12.394 -5.547 0.93 45.52 7 THR D N 1
ATOM 2878 C CA . THR C 2 7 ? -6.553 12.991 -5.516 0.93 44.72 7 THR D CA 1
ATOM 2879 C C . THR C 2 7 ? -5.672 12.118 -4.583 0.93 44.70 7 THR D C 1
ATOM 2880 O O . THR C 2 7 ? -5.999 11.841 -3.462 0.93 45.61 7 THR D O 1
ATOM 2884 N N . ILE C 2 8 ? -4.393 11.601 -5.139 0.93 40.03 8 ILE D N 1
ATOM 2885 C CA . ILE C 2 8 ? -3.574 10.790 -4.298 0.93 36.98 8 ILE D CA 1
ATOM 2886 C C . ILE C 2 8 ? -2.559 11.697 -3.553 0.93 37.77 8 ILE D C 1
ATOM 2887 O O . ILE C 2 8 ? -1.893 12.523 -4.128 0.93 38.38 8 ILE D O 1
ATOM 2892 N N . ALA C 2 9 ? -2.464 11.481 -2.053 0.93 39.96 9 ALA D N 1
ATOM 2893 C CA . ALA C 2 9 ? -1.529 12.258 -1.270 0.93 40.66 9 ALA D CA 1
ATOM 2894 C C . ALA C 2 9 ? -0.158 11.566 -1.527 0.93 40.34 9 ALA D C 1
ATOM 2895 O O . ALA C 2 9 ? -0.032 10.382 -1.484 0.93 40.65 9 ALA D O 1
ATOM 2897 N N . ILE C 2 10 ? 1.054 12.387 -1.866 0.93 39.22 10 ILE D N 1
ATOM 2898 C CA . ILE C 2 10 ? 2.273 11.626 -2.072 0.93 45.18 10 ILE D CA 1
ATOM 2899 C C . ILE C 2 10 ? 3.047 12.004 -0.806 0.93 43.78 10 ILE D C 1
ATOM 2900 O O . ILE C 2 10 ? 3.252 13.149 -0.557 0.93 44.41 10 ILE D O 1
ATOM 2905 N N . ASN C 2 11 ? 3.488 10.934 0.085 0.93 42.27 11 ASN D N 1
ATOM 2906 C CA . ASN C 2 11 ? 4.189 11.291 1.291 0.93 45.54 11 ASN D CA 1
ATOM 2907 C C . ASN C 2 11 ? 5.619 11.804 0.992 0.93 49.20 11 ASN D C 1
ATOM 2908 O O . ASN C 2 11 ? 6.251 11.377 0.082 0.93 47.91 11 ASN D O 1
ATOM 2936 N N . ARG C 2 14 ? 0.999 16.087 -4.423 0.93 43.47 14 ARG D N 1
ATOM 2937 C CA . ARG C 2 14 ? -0.084 15.120 -4.681 0.93 47.27 14 ARG D CA 1
ATOM 2938 C C . ARG C 2 14 ? -0.166 14.839 -6.163 0.93 41.97 14 ARG D C 1
ATOM 2939 O O . ARG C 2 14 ? 0.358 15.510 -6.979 0.93 39.91 14 ARG D O 1
ATOM 2947 N N . LEU D 2 1 ? -2.447 12.081 10.886 1.00 31.17 1 LEU F N 1
ATOM 2948 C CA . LEU D 2 1 ? -2.122 11.579 12.218 1.00 37.87 1 LEU F CA 1
ATOM 2949 C C . LEU D 2 1 ? -0.636 11.896 12.233 1.00 34.85 1 LEU F C 1
ATOM 2950 O O . LEU D 2 1 ? 0.047 11.462 11.359 1.00 33.35 1 LEU F O 1
ATOM 2955 N N . VAL D 2 2 ? -0.045 12.804 13.276 1.00 38.37 2 VAL F N 1
ATOM 2956 C CA . VAL D 2 2 ? 1.379 13.035 13.159 1.00 35.71 2 VAL F CA 1
ATOM 2957 C C . VAL D 2 2 ? 2.023 12.041 14.137 1.00 39.74 2 VAL F C 1
ATOM 2958 O O . VAL D 2 2 ? 1.563 11.853 15.207 1.00 38.45 2 VAL F O 1
ATOM 2962 N N . GLY D 2 3 ? 3.234 11.317 13.646 1.00 35.16 3 GLY F N 1
ATOM 2963 C CA . GLY D 2 3 ? 3.950 10.338 14.536 1.00 37.94 3 GLY F CA 1
ATOM 2964 C C . GLY D 2 3 ? 5.443 10.724 14.605 1.00 40.24 3 GLY F C 1
ATOM 2965 O O . GLY D 2 3 ? 5.865 11.430 13.767 1.00 43.97 3 GLY F O 1
ATOM 2966 N N . SER D 2 4 ? 6.332 10.234 15.700 1.00 40.30 4 SER F N 1
ATOM 2967 C CA . SER D 2 4 ? 7.712 10.641 15.667 1.00 45.03 4 SER F CA 1
ATOM 2968 C C . SER D 2 4 ? 8.405 10.025 14.396 1.00 46.08 4 SER F C 1
ATOM 2969 O O . SER D 2 4 ? 9.356 10.534 13.912 1.00 52.11 4 SER F O 1
ATOM 2972 N N . ARG D 2 5 ? 7.884 8.795 13.795 1.00 40.73 5 ARG F N 1
ATOM 2973 C CA . ARG D 2 5 ? 8.591 8.244 12.646 1.00 43.86 5 ARG F CA 1
ATOM 2974 C C . ARG D 2 5 ? 7.903 8.538 11.322 1.00 46.87 5 ARG F C 1
ATOM 2975 O O . ARG D 2 5 ? 8.471 8.383 10.282 1.00 44.89 5 ARG F O 1
ATOM 2983 N N . HIS D 2 6 ? 6.504 8.986 11.340 1.00 39.81 6 HIS F N 1
ATOM 2984 C CA . HIS D 2 6 ? 5.937 9.191 10.005 1.00 40.24 6 HIS F CA 1
ATOM 2985 C C . HIS D 2 6 ? 4.590 9.941 10.179 1.00 40.30 6 HIS F C 1
ATOM 2986 O O . HIS D 2 6 ? 3.927 9.779 11.141 1.00 37.36 6 HIS F O 1
ATOM 2993 N N . THR D 2 7 ? 4.167 10.890 9.109 1.00 36.93 7 THR F N 1
ATOM 2994 C CA . THR D 2 7 ? 2.898 11.565 9.263 1.00 44.52 7 THR F CA 1
ATOM 2995 C C . THR D 2 7 ? 1.992 10.767 8.276 1.00 41.83 7 THR F C 1
ATOM 2996 O O . THR D 2 7 ? 2.336 10.603 7.151 1.00 38.01 7 THR F O 1
ATOM 3000 N N . ILE D 2 8 ? 0.718 10.169 8.768 1.00 37.01 8 ILE F N 1
ATOM 3001 C CA . ILE D 2 8 ? -0.109 9.427 7.861 1.00 37.01 8 ILE F CA 1
ATOM 3002 C C . ILE D 2 8 ? -1.130 10.429 7.270 1.00 35.56 8 ILE F C 1
ATOM 3003 O O . ILE D 2 8 ? -1.815 11.095 7.992 1.00 36.31 8 ILE F O 1
ATOM 3008 N N . ALA D 2 9 ? -1.217 10.576 5.766 1.00 34.86 9 ALA F N 1
ATOM 3009 C CA . ALA D 2 9 ? -2.185 11.516 5.230 1.00 36.64 9 ALA F CA 1
ATOM 3010 C C . ALA D 2 9 ? -3.515 10.714 5.329 1.00 38.36 9 ALA F C 1
ATOM 3011 O O . ALA D 2 9 ? -3.568 9.571 4.992 1.00 37.75 9 ALA F O 1
ATOM 3013 N N . ILE D 2 10 ? -4.760 11.361 5.875 1.00 39.68 10 ILE F N 1
ATOM 3014 C CA . ILE D 2 10 ? -5.968 10.543 5.906 1.00 42.28 10 ILE F CA 1
ATOM 3015 C C . ILE D 2 10 ? -6.805 11.181 4.781 1.00 38.94 10 ILE F C 1
ATOM 3016 O O . ILE D 2 10 ? -6.920 12.368 4.751 1.00 40.43 10 ILE F O 1
ATOM 3021 N N . ASN D 2 11 ? -7.431 10.374 3.730 1.00 40.34 11 ASN F N 1
ATOM 3022 C CA . ASN D 2 11 ? -8.169 11.075 2.697 1.00 42.15 11 ASN F CA 1
ATOM 3023 C C . ASN D 2 11 ? -9.601 11.469 3.135 1.00 44.53 11 ASN F C 1
ATOM 3024 O O . ASN D 2 11 ? -10.183 10.846 3.969 1.00 41.03 11 ASN F O 1
ATOM 3053 N N . ARG D 2 14 ? -4.861 14.471 9.108 1.00 43.34 14 ARG F N 1
ATOM 3054 C CA . ARG D 2 14 ? -3.706 13.559 9.205 1.00 41.75 14 ARG F CA 1
ATOM 3055 C C . ARG D 2 14 ? -3.528 13.114 10.643 1.00 35.47 14 ARG F C 1
ATOM 3056 O O . ARG D 2 14 ? -4.187 13.544 11.513 1.00 37.42 14 ARG F O 1
#

GO terms:
  GO:0005515 protein binding (F, IPI)
  GO:0048489 synaptic vesicle transport (P, TAS)
  GO:0070382 exocytic vesicle (C, IDA)
  GO:0005764 lysosome (C, IDA)
  GO:0005770 late endosome (C, IDA)
  GO:0003925 G protein activity (F, IDA)
  GO:0006887 exocytosis (P, IDA)
  GO:0019003 GDP binding (F, IDA)
  GO:0042470 melanosome (C, EXP)
  GO:0005770 late endosome (C, EXP)
  GO:0033162 melanosome membrane (C, TAS)
  GO:0035580 specific granule lumen (C, TAS)
  GO:0005576 extracellular region (C, TAS)
  GO:0005829 cytosol (C, TAS)
  GO:0032585 multivesicular body membrane (C, IDA)
  GO:0005525 GTP binding (F, IDA)
  GO:0042470 melanosome (C, IDA)
  GO:0030425 dendrite (C, IDA)
  GO:1903307 positive regulation of regulated secretory pathway (P, IGI)
  GO:0070062 extracellular exosome (C, HDA)

Nearest PDB structures (foldseek):
  7opq-assembly1_A  TM=9.601E-01  e=2.111E-35  Homo sapiens
  8p3i-assembly1_B  TM=9.619E-01  e=7.407E-35  Homo sapiens
  8p3j-assembly1_B  TM=9.635E-01  e=9.713E-34  Homo sapiens
  8p3i-assembly1_A  TM=9.574E-01  e=2.491E-33  Homo sapiens
  3bc1-assembly1_A  TM=9.248E-01  e=3.138E-34  Mus musculus

Organism: Homo sapiens (NCBI:txid9606)